Protein AF-A0A0S7X9X9-F1 (afdb_monomer_lite)

Sequence (416 aa):
MASELKPLSGLEVYPNSIVSQDGVIYFLGRKEIDKNLGLLYPVELTPLFRDFSGEEESVSIGESQISLKICPTDHPNALVLRKHLTFTAPEVVGVKRSVGLGDRLGIATPGHIRAVRGTGVIPFFAQQSIREMTRTSRTPDEVMADATWGIFQEGFKGRFGSDADHLKTIGDMDSCIAAGFTMFTIDPGEYVDDEADTCQPSTLKEKFECLPWKVLESSAADCKRGYAGKVFAVAKDLHLEFAREVLFRAAVKYGRAVAHTVKLYRHLAETMGERPFELEMSVDETATPTSLEEHFFVAGELKRLGVRWVSLAPRFVGEFEKAVDYKGDLTEFGRTFKEHLAIARHFGPYKLSIHSGSDKFSIYAIAAKEAGELVHLKTAGTSYLEALRVIASEDAQLFREILDFAFTRWEEDRAT

Structure (mmCIF, N/CA/C/O backbone):
data_AF-A0A0S7X9X9-F1
#
_entry.id   AF-A0A0S7X9X9-F1
#
loop_
_atom_site.group_PDB
_atom_site.id
_atom_site.type_symbol
_atom_site.label_atom_id
_atom_site.label_alt_id
_atom_site.label_comp_id
_atom_site.label_asym_id
_atom_site.label_entity_id
_atom_site.label_seq_id
_atom_site.pdbx_PDB_ins_code
_atom_site.Cartn_x
_atom_site.Cartn_y
_atom_site.Cartn_z
_atom_site.occupancy
_atom_site.B_iso_or_equiv
_atom_site.auth_seq_id
_atom_site.auth_comp_id
_atom_site.auth_asym_id
_atom_site.auth_atom_id
_atom_site.pdbx_PDB_model_num
ATOM 1 N N . MET A 1 1 ? -27.414 -4.934 25.161 1.00 87.75 1 MET A N 1
ATOM 2 C CA . MET A 1 1 ? -25.949 -4.775 25.319 1.00 87.75 1 MET A CA 1
ATOM 3 C C . MET A 1 1 ? -25.448 -3.342 25.122 1.00 87.75 1 MET A C 1
ATOM 5 O O . MET A 1 1 ? -25.100 -2.744 26.123 1.00 87.75 1 MET A O 1
ATOM 9 N N . ALA A 1 2 ? -25.430 -2.723 23.928 1.00 92.06 2 ALA A N 1
ATOM 10 C CA . ALA A 1 2 ? -24.933 -1.330 23.793 1.00 92.06 2 ALA A CA 1
ATOM 11 C C . ALA A 1 2 ? -25.657 -0.329 24.726 1.00 92.06 2 ALA A C 1
ATOM 13 O O . ALA A 1 2 ? -25.027 0.483 25.398 1.00 92.06 2 ALA A O 1
ATOM 14 N N . SER A 1 3 ? -26.983 -0.458 24.835 1.00 90.56 3 SER A N 1
ATOM 15 C CA . SER A 1 3 ? -27.829 0.311 25.759 1.00 90.56 3 SER A CA 1
ATOM 16 C C . SER A 1 3 ? -27.561 0.038 27.243 1.00 90.56 3 SER A C 1
ATOM 18 O O . SER A 1 3 ? -27.871 0.886 28.069 1.00 90.56 3 SER A O 1
ATOM 20 N N . GLU A 1 4 ? -27.011 -1.129 27.585 1.00 91.81 4 GLU A N 1
ATOM 21 C CA . GLU A 1 4 ? -26.634 -1.503 28.957 1.00 91.81 4 GLU A CA 1
ATOM 22 C C . GLU A 1 4 ? -25.221 -1.010 29.298 1.00 91.81 4 GLU A C 1
ATOM 24 O O . GLU A 1 4 ? -24.965 -0.619 30.429 1.00 91.81 4 GLU A O 1
ATOM 29 N N . LEU A 1 5 ? -24.316 -0.971 28.316 1.00 93.44 5 LEU A N 1
ATOM 30 C CA . LEU A 1 5 ? -22.936 -0.508 28.489 1.00 93.44 5 LEU A CA 1
ATOM 31 C C . LEU A 1 5 ? -22.831 1.019 28.602 1.00 93.44 5 LEU A C 1
ATOM 33 O O . LEU A 1 5 ? -21.953 1.525 29.299 1.00 93.44 5 LEU A O 1
ATOM 37 N N . LYS A 1 6 ? -23.731 1.764 27.953 1.00 94.06 6 LYS A N 1
ATOM 38 C CA . LYS A 1 6 ? -23.779 3.231 28.034 1.00 94.06 6 LYS A CA 1
ATOM 39 C C . LYS A 1 6 ? -23.913 3.771 29.468 1.00 94.06 6 LYS A C 1
ATOM 41 O O . LYS A 1 6 ? -23.078 4.584 29.847 1.00 94.06 6 LYS A O 1
ATOM 46 N N . PRO A 1 7 ? -24.907 3.366 30.286 1.00 92.56 7 PRO A N 1
ATOM 47 C CA . PRO A 1 7 ? -25.028 3.872 31.654 1.00 92.56 7 PRO A CA 1
ATOM 48 C C . PRO A 1 7 ? -23.883 3.425 32.572 1.00 92.56 7 PRO A C 1
ATOM 50 O O . PRO A 1 7 ? -23.625 4.108 33.555 1.00 92.56 7 PRO A O 1
ATOM 53 N N . LEU A 1 8 ? -23.201 2.317 32.257 1.00 92.38 8 LEU A N 1
ATOM 54 C CA . LEU A 1 8 ? -22.039 1.846 33.016 1.00 92.38 8 LEU A CA 1
ATOM 55 C C . LEU A 1 8 ? -20.779 2.659 32.707 1.00 92.38 8 LEU A C 1
ATOM 57 O O . LEU A 1 8 ? -20.052 3.020 33.614 1.00 92.38 8 LEU A O 1
ATOM 61 N N . SER A 1 9 ? -20.526 2.942 31.428 1.00 93.94 9 SER A N 1
ATOM 62 C CA . SER A 1 9 ? -19.282 3.582 30.971 1.00 93.94 9 SER A CA 1
ATOM 63 C C . SER A 1 9 ? -19.374 5.091 30.769 1.00 93.94 9 SER A C 1
ATOM 65 O O . SER A 1 9 ? -18.357 5.759 30.613 1.00 93.94 9 SER A O 1
ATOM 67 N N . GLY A 1 10 ? -20.588 5.635 30.679 1.00 94.56 10 GLY A N 1
ATOM 68 C CA . GLY A 1 10 ? -20.814 7.011 30.242 1.00 94.56 10 GLY A CA 1
ATOM 69 C C . GLY A 1 10 ? -20.517 7.253 28.756 1.00 94.56 10 GLY A C 1
ATOM 70 O O . GLY A 1 10 ? -20.530 8.406 28.326 1.00 94.56 10 GLY A O 1
ATOM 71 N N . LEU A 1 11 ? -20.260 6.204 27.964 1.00 96.56 11 LEU A N 1
ATOM 72 C CA . LEU A 1 11 ? -19.913 6.312 26.547 1.00 96.56 11 LEU A CA 1
ATOM 73 C C . LEU A 1 11 ? -21.110 6.028 25.631 1.00 96.56 11 LEU A C 1
ATOM 75 O O . LEU A 1 11 ? -21.898 5.108 25.859 1.00 96.56 11 LEU A O 1
ATOM 79 N N . GLU A 1 12 ? -21.201 6.756 24.518 1.00 97.69 12 GLU A N 1
ATOM 80 C CA . GLU A 1 12 ? -22.043 6.360 23.386 1.00 97.69 12 GLU A CA 1
ATOM 81 C C . GLU A 1 12 ? -21.370 5.189 22.656 1.00 97.69 12 GLU A C 1
ATOM 83 O O . GLU A 1 12 ? -20.422 5.379 21.890 1.00 97.69 12 GLU A O 1
ATOM 88 N N . VAL A 1 13 ? -21.824 3.965 22.933 1.00 98.19 13 VAL A N 1
ATOM 89 C CA . VAL A 1 13 ? -21.186 2.728 22.454 1.00 98.19 13 VAL A CA 1
ATOM 90 C C . VAL A 1 13 ? -21.480 2.470 20.977 1.00 98.19 13 VAL A C 1
ATOM 92 O O . VAL A 1 13 ? -22.639 2.460 20.559 1.00 98.19 13 VAL A O 1
ATOM 95 N N . TYR A 1 14 ? -20.437 2.172 20.197 1.00 98.12 14 TYR A N 1
ATOM 96 C CA . TYR A 1 14 ? -20.564 1.698 18.820 1.00 98.12 14 TYR A CA 1
ATOM 97 C C . TYR A 1 14 ? -21.032 0.236 18.816 1.00 98.12 14 TYR A C 1
ATOM 99 O O . TYR A 1 14 ? -20.268 -0.640 19.226 1.00 98.12 14 TYR A O 1
ATOM 107 N N . PRO A 1 15 ? -22.242 -0.089 18.324 1.00 97.75 15 PRO A N 1
ATOM 108 C CA . PRO A 1 15 ? -22.800 -1.434 18.492 1.00 97.75 15 PRO A CA 1
ATOM 109 C C . PRO A 1 15 ? -21.966 -2.547 17.846 1.00 97.75 15 PRO A C 1
ATOM 111 O O . PRO A 1 15 ? -21.869 -3.638 18.400 1.00 97.75 15 PRO A O 1
ATOM 114 N N . ASN A 1 16 ? -21.330 -2.261 16.706 1.00 97.69 16 ASN A N 1
ATOM 115 C CA . ASN A 1 16 ? -20.514 -3.234 15.973 1.00 97.69 16 ASN A CA 1
ATOM 116 C C . ASN A 1 16 ? -19.177 -3.548 16.664 1.00 97.69 16 ASN A C 1
ATOM 118 O O . ASN A 1 16 ? -18.552 -4.550 16.333 1.00 97.69 16 ASN A O 1
ATOM 122 N N . SER A 1 17 ? -18.749 -2.720 17.618 1.00 98.38 17 SER A N 1
ATOM 123 C CA . SER A 1 17 ? -17.476 -2.885 18.330 1.00 98.38 17 SER A CA 1
ATOM 124 C C . SER A 1 17 ? -17.551 -3.816 19.535 1.00 98.38 17 SER A C 1
ATOM 126 O O . SER A 1 17 ? -16.531 -4.117 20.147 1.00 98.38 17 SER A O 1
ATOM 128 N N . ILE A 1 18 ? -18.754 -4.262 19.902 1.00 98.38 18 ILE A N 1
ATOM 129 C CA . ILE A 1 18 ? -18.940 -5.120 21.065 1.00 98.38 18 ILE A CA 1
ATOM 130 C C . ILE A 1 18 ? -18.452 -6.530 20.723 1.00 98.38 18 ILE A C 1
ATOM 132 O O . ILE A 1 18 ? -19.029 -7.222 19.881 1.00 98.38 18 ILE A O 1
ATOM 136 N N . VAL A 1 19 ? -17.402 -6.971 21.411 1.00 97.44 19 VAL A N 1
ATOM 137 C CA . VAL A 1 19 ? -16.797 -8.295 21.249 1.00 97.44 19 VAL A CA 1
ATOM 138 C C . VAL A 1 19 ? -16.695 -8.968 22.607 1.00 97.44 19 VAL A C 1
ATOM 140 O O . VAL A 1 19 ? -16.156 -8.389 23.541 1.00 97.44 19 VAL A O 1
ATOM 143 N N . SER A 1 20 ? -17.180 -10.205 22.711 1.00 95.56 20 SER A N 1
ATOM 144 C CA . SER A 1 20 ? -16.937 -11.047 23.882 1.00 95.56 20 SER A CA 1
ATOM 145 C C . SER A 1 20 ? -15.896 -12.112 23.549 1.00 95.56 20 SER A C 1
ATOM 147 O O . SER A 1 20 ? -16.075 -12.858 22.584 1.00 95.56 20 SER A O 1
ATOM 149 N N . GLN A 1 21 ? -14.810 -12.162 24.320 1.00 92.50 21 GLN A N 1
ATOM 150 C CA . GLN A 1 21 ? -13.743 -13.151 24.173 1.00 92.50 21 GLN A CA 1
ATOM 151 C C . GLN A 1 21 ? -13.077 -13.403 25.530 1.00 92.50 21 GLN A C 1
ATOM 153 O O . GLN A 1 21 ? -12.862 -12.462 26.287 1.00 92.50 21 GLN A O 1
ATOM 158 N N . ASP A 1 22 ? -12.784 -14.667 25.845 1.00 88.06 22 ASP A N 1
ATOM 159 C CA . ASP A 1 22 ? -12.029 -15.077 27.042 1.00 88.06 22 ASP A CA 1
ATOM 160 C C . ASP A 1 22 ? -12.575 -14.518 28.373 1.00 88.06 22 ASP A C 1
ATOM 162 O O . ASP A 1 22 ? -11.830 -14.194 29.293 1.00 88.06 22 ASP A O 1
ATOM 166 N N . GLY A 1 23 ? -13.905 -14.404 28.480 1.00 88.31 23 GLY A N 1
ATOM 167 C CA . GLY A 1 23 ? -14.576 -13.885 29.679 1.00 88.31 23 GLY A CA 1
ATOM 168 C C . GLY A 1 23 ? -14.587 -12.357 29.797 1.00 88.31 23 GLY A C 1
ATOM 169 O O . GLY A 1 23 ? -15.000 -11.840 30.832 1.00 88.31 23 GLY A O 1
ATOM 170 N N . VAL A 1 24 ? -14.176 -11.641 28.748 1.00 93.81 24 VAL A N 1
ATOM 171 C CA . VAL A 1 24 ? -14.156 -10.174 28.684 1.00 93.81 24 VAL A CA 1
ATOM 172 C C . VAL A 1 24 ? -15.106 -9.669 27.618 1.00 93.81 24 VAL A C 1
ATOM 174 O O . VAL A 1 24 ? -15.277 -10.296 26.571 1.00 93.81 24 VAL A O 1
ATOM 177 N N . ILE A 1 25 ? -15.724 -8.521 27.881 1.00 96.38 25 ILE A N 1
ATOM 178 C CA . ILE A 1 25 ? -16.454 -7.738 26.889 1.00 96.38 25 ILE A CA 1
ATOM 179 C C . ILE A 1 25 ? -15.617 -6.508 26.552 1.00 96.38 25 ILE A C 1
ATOM 181 O O . ILE A 1 25 ? -15.387 -5.649 27.398 1.00 96.38 25 ILE A O 1
ATOM 185 N N . TYR A 1 26 ? -15.193 -6.424 25.299 1.00 98.06 26 TYR A N 1
ATOM 186 C CA . TYR A 1 26 ? -14.562 -5.257 24.703 1.00 98.06 26 TYR A CA 1
ATOM 187 C C . TYR A 1 26 ? -15.637 -4.440 23.997 1.00 98.06 26 TYR A C 1
ATOM 189 O O . TYR A 1 26 ? -16.515 -5.008 23.343 1.00 98.06 26 TYR A O 1
ATOM 197 N N . PHE A 1 27 ? -15.562 -3.119 24.077 1.00 98.56 27 PHE A N 1
ATOM 198 C CA . PHE A 1 27 ? -16.399 -2.230 23.281 1.00 98.56 27 PHE A CA 1
ATOM 199 C C . PHE A 1 27 ? -15.685 -0.909 23.025 1.00 98.56 27 PHE A C 1
ATOM 201 O O . PHE A 1 27 ? -14.901 -0.445 23.841 1.00 98.56 27 PHE A O 1
ATOM 208 N N . LEU A 1 28 ? -15.959 -0.282 21.891 1.00 98.50 28 LEU A N 1
ATOM 209 C CA . LEU A 1 28 ? -15.561 1.090 21.623 1.00 98.50 28 LEU A CA 1
ATOM 210 C C . LEU A 1 28 ? -16.757 1.994 21.888 1.00 98.50 28 LEU A C 1
ATOM 212 O O . LEU A 1 28 ? -17.871 1.739 21.422 1.00 98.50 28 LEU A O 1
ATOM 216 N N . GLY A 1 29 ? -16.526 3.079 22.605 1.00 97.81 29 GLY A N 1
ATOM 217 C CA . GLY A 1 29 ? -17.514 4.125 22.792 1.00 97.81 29 GLY A CA 1
ATOM 218 C C . GLY A 1 29 ? -16.903 5.493 22.567 1.00 97.81 29 GLY A C 1
ATOM 219 O O . GLY A 1 29 ? -15.687 5.628 22.430 1.00 97.81 29 GLY A O 1
ATOM 220 N N . ARG A 1 30 ? -17.755 6.510 22.492 1.00 97.06 30 ARG A N 1
ATOM 221 C CA . ARG A 1 30 ? -17.307 7.896 22.396 1.00 97.06 30 ARG A CA 1
ATOM 222 C C . ARG A 1 30 ? -17.958 8.793 23.429 1.00 97.06 30 ARG A C 1
ATOM 224 O O . ARG A 1 30 ? -19.115 8.584 23.797 1.00 97.06 30 ARG A O 1
ATOM 231 N N . LYS A 1 31 ? -17.234 9.837 23.803 1.00 94.25 31 LYS A N 1
ATOM 232 C CA . LYS A 1 31 ? -17.760 11.013 24.482 1.00 94.25 31 LYS A CA 1
ATOM 233 C C . LYS A 1 31 ? -17.493 12.199 23.563 1.00 94.25 31 LYS A C 1
ATOM 235 O O . LYS A 1 31 ? -16.347 12.523 23.293 1.00 94.25 31 LYS A O 1
ATOM 240 N N . GLU A 1 32 ? -18.557 12.782 23.015 1.00 91.25 32 GLU A N 1
ATOM 241 C CA . GLU A 1 32 ? -18.464 13.777 21.935 1.00 91.25 32 GLU A CA 1
ATOM 242 C C . GLU A 1 32 ? -17.704 13.240 20.703 1.00 91.25 32 GLU A C 1
ATOM 244 O O . GLU A 1 32 ? -18.258 12.430 19.945 1.00 91.25 32 GLU A O 1
ATOM 249 N N . ILE A 1 33 ? -16.463 13.691 20.501 1.00 89.00 33 ILE A N 1
ATOM 250 C CA . ILE A 1 33 ? -15.572 13.267 19.414 1.00 89.00 33 ILE A CA 1
ATOM 251 C C . ILE A 1 33 ? -14.518 12.254 19.875 1.00 89.00 33 ILE A C 1
ATOM 253 O O . ILE A 1 33 ? -14.038 11.474 19.051 1.00 89.00 33 ILE A O 1
ATOM 257 N N . ASP A 1 34 ? -14.211 12.213 21.173 1.00 94.19 34 ASP A N 1
ATOM 258 C CA . ASP A 1 34 ? -13.161 11.365 21.727 1.00 94.19 34 ASP A CA 1
ATOM 259 C C . ASP A 1 34 ? -13.641 9.922 21.834 1.00 94.19 34 ASP A C 1
ATOM 261 O O . ASP A 1 34 ? -14.735 9.643 22.334 1.00 94.19 34 ASP A O 1
ATOM 265 N N . LYS A 1 35 ? -12.820 8.991 21.342 1.00 97.38 35 LYS A N 1
ATOM 266 C CA . LYS A 1 35 ? -13.098 7.554 21.395 1.00 97.38 35 LYS A CA 1
ATOM 267 C C . LYS A 1 35 ? -12.303 6.906 22.518 1.00 97.38 35 LYS A C 1
ATOM 269 O O . LYS A 1 35 ? -11.104 7.144 22.662 1.00 97.38 35 LYS A O 1
ATOM 274 N N . ASN A 1 36 ? -12.954 5.995 23.229 1.00 98.31 36 ASN A N 1
ATOM 275 C CA . ASN A 1 36 ? -12.351 5.199 24.285 1.00 98.31 36 ASN A CA 1
ATOM 276 C C . ASN A 1 36 ? -12.695 3.723 24.113 1.00 98.31 36 ASN A C 1
ATOM 278 O O . ASN A 1 36 ? -13.814 3.363 23.730 1.00 98.31 36 ASN A O 1
ATOM 282 N N . LEU A 1 37 ? -11.723 2.874 24.431 1.00 98.44 37 LEU A N 1
ATOM 283 C CA . LEU A 1 37 ? -11.932 1.443 24.591 1.00 98.44 37 LEU A CA 1
ATOM 284 C C . LEU A 1 37 ? -12.479 1.192 25.996 1.00 98.44 37 LEU A C 1
ATOM 286 O O . LEU A 1 37 ? -11.884 1.616 26.980 1.00 98.44 37 LEU A O 1
ATOM 290 N N . GLY A 1 38 ? -13.597 0.489 26.080 1.00 97.88 38 GLY A N 1
ATOM 291 C CA . GLY A 1 38 ? -14.130 -0.068 27.307 1.00 97.88 38 GLY A CA 1
ATOM 292 C C . GLY A 1 38 ? -13.862 -1.566 27.387 1.00 97.88 38 GLY A C 1
ATOM 293 O O . GLY A 1 38 ? -14.049 -2.299 26.411 1.00 97.88 38 GLY A O 1
ATOM 294 N N . LEU A 1 39 ? -13.442 -2.015 28.563 1.00 97.50 39 LEU A N 1
ATOM 295 C CA . LEU A 1 39 ? -13.253 -3.415 28.916 1.00 97.50 39 LEU A CA 1
ATOM 296 C C . LEU A 1 39 ? -14.113 -3.734 30.132 1.00 97.50 39 LEU A C 1
ATOM 298 O O . LEU A 1 39 ? -14.078 -3.008 31.121 1.00 97.50 39 LEU A O 1
ATOM 302 N N . LEU A 1 40 ? -14.858 -4.830 30.062 1.00 95.69 40 LEU A N 1
ATOM 303 C CA . LEU A 1 40 ? -15.675 -5.335 31.156 1.00 95.69 40 LEU A CA 1
ATOM 304 C C . LEU A 1 40 ? -15.245 -6.771 31.463 1.00 95.69 40 LEU A C 1
ATOM 306 O O . LEU A 1 40 ? -15.372 -7.639 30.595 1.00 95.69 40 LEU A O 1
ATOM 310 N N . TYR A 1 41 ? -14.730 -7.030 32.662 1.00 94.19 41 TYR A N 1
ATOM 311 C CA . TYR A 1 41 ? -14.221 -8.352 33.044 1.00 94.19 41 TYR A CA 1
ATOM 312 C C . TYR A 1 41 ? -14.369 -8.636 34.543 1.00 94.19 41 TYR A C 1
ATOM 314 O O . TYR A 1 41 ? -14.354 -7.702 35.343 1.00 94.19 41 TYR A O 1
ATOM 322 N N . PRO A 1 42 ? -14.509 -9.910 34.958 1.00 91.50 42 PRO A N 1
ATOM 323 C CA . PRO A 1 42 ? -14.482 -10.279 36.372 1.00 91.50 42 PRO A CA 1
ATOM 324 C C . PRO A 1 42 ? -13.215 -9.764 37.061 1.00 91.50 42 PRO A C 1
ATOM 326 O O . PRO A 1 42 ? -12.134 -9.817 36.472 1.00 91.50 42 PRO A O 1
ATOM 329 N N . VAL A 1 43 ? -13.333 -9.299 38.306 1.00 85.62 43 VAL A N 1
ATOM 330 C CA . VAL A 1 43 ? -12.219 -8.711 39.081 1.00 85.62 43 VAL A CA 1
ATOM 331 C C . VAL A 1 43 ? -11.038 -9.687 39.210 1.00 85.62 43 VAL A C 1
ATOM 333 O O . VAL A 1 43 ? -9.875 -9.293 39.284 1.00 85.62 43 VAL A O 1
ATOM 336 N N . GLU A 1 44 ? -11.305 -10.991 39.172 1.00 85.69 44 GLU A N 1
ATOM 337 C CA . GLU A 1 44 ? -10.287 -12.040 39.199 1.00 85.69 44 GLU A CA 1
ATOM 338 C C . GLU A 1 44 ? -9.377 -12.022 37.957 1.00 85.69 44 GLU A C 1
ATOM 340 O O . GLU A 1 44 ? -8.240 -12.492 38.022 1.00 85.69 44 GLU A O 1
ATOM 345 N N . LEU A 1 45 ? -9.851 -11.467 36.835 1.00 84.81 45 LEU A N 1
ATOM 346 C CA . LEU A 1 45 ? -9.100 -11.354 35.584 1.00 84.81 45 LEU A CA 1
ATOM 347 C C . LEU A 1 45 ? -8.283 -10.060 35.474 1.00 84.81 45 LEU A C 1
ATOM 349 O O . LEU A 1 45 ? -7.522 -9.930 34.515 1.00 84.81 45 LEU A O 1
ATOM 353 N N . THR A 1 46 ? -8.351 -9.135 36.441 1.00 80.81 46 THR A N 1
ATOM 354 C CA . THR A 1 46 ? -7.575 -7.878 36.425 1.00 80.81 46 THR A CA 1
ATOM 355 C C . THR A 1 46 ? -6.091 -8.062 36.069 1.00 80.81 46 THR A C 1
ATOM 357 O O . THR A 1 46 ? -5.579 -7.273 35.273 1.00 80.81 46 THR A O 1
ATOM 360 N N . PRO A 1 47 ? -5.359 -9.085 36.569 1.00 82.12 47 PRO A N 1
ATOM 361 C CA . PRO A 1 47 ? -3.961 -9.288 36.188 1.00 82.12 47 PRO A CA 1
ATOM 362 C C . PRO A 1 47 ? -3.726 -9.485 34.682 1.00 82.12 47 PRO A C 1
ATOM 364 O O . PRO A 1 47 ? -2.659 -9.108 34.207 1.00 82.12 47 PRO A O 1
ATOM 367 N N . LEU A 1 48 ? -4.699 -10.029 33.939 1.00 81.00 48 LEU A N 1
ATOM 368 C CA . LEU A 1 48 ? -4.595 -10.281 32.495 1.00 81.00 48 LEU A CA 1
ATOM 369 C C . LEU A 1 48 ? -4.754 -9.012 31.647 1.00 81.00 48 LEU A C 1
ATOM 371 O O . LEU A 1 48 ? -4.325 -8.997 30.499 1.00 81.00 48 LEU A O 1
ATOM 375 N N . PHE A 1 49 ? -5.341 -7.948 32.205 1.00 85.25 49 PHE A N 1
ATOM 376 C CA . PHE A 1 49 ? -5.649 -6.700 31.491 1.00 85.25 49 PHE A CA 1
ATOM 377 C C . PHE A 1 49 ? -4.846 -5.500 32.002 1.00 85.25 49 PHE A C 1
ATOM 379 O O . PHE A 1 49 ? -5.187 -4.344 31.735 1.00 85.25 49 PHE A O 1
ATOM 386 N N . ARG A 1 50 ? -3.743 -5.763 32.716 1.00 86.69 50 ARG A N 1
ATOM 387 C CA . ARG A 1 50 ? -2.791 -4.729 33.156 1.00 86.69 50 ARG A CA 1
ATOM 388 C C . ARG A 1 50 ? -2.018 -4.091 32.009 1.00 86.69 50 ARG A C 1
ATOM 390 O O . ARG A 1 50 ? -1.608 -2.946 32.153 1.00 86.69 50 ARG A O 1
ATOM 397 N N . ASP A 1 51 ? -1.853 -4.807 30.900 1.00 90.56 51 ASP A N 1
ATOM 398 C CA . ASP A 1 51 ? -1.122 -4.313 29.731 1.00 90.56 51 ASP A CA 1
ATOM 399 C C . ASP A 1 51 ? -1.862 -3.161 29.035 1.00 90.56 51 ASP A C 1
ATOM 401 O O . ASP A 1 51 ? -1.223 -2.298 28.438 1.00 90.56 51 ASP A O 1
ATOM 405 N N . PHE A 1 52 ? -3.194 -3.101 29.156 1.00 95.69 52 PHE A N 1
ATOM 406 C CA . PHE A 1 52 ? -3.957 -1.919 28.761 1.00 95.69 52 PHE A CA 1
ATOM 407 C C . PHE A 1 52 ? -3.720 -0.774 29.757 1.00 95.69 52 PHE A C 1
ATOM 409 O O . PHE A 1 52 ? -3.866 -0.954 30.969 1.00 95.69 52 PHE A O 1
ATOM 416 N N . SER A 1 53 ? -3.425 0.427 29.265 1.00 96.00 53 SER A N 1
ATOM 417 C CA . SER A 1 53 ? -3.389 1.649 30.076 1.00 96.00 53 SER A CA 1
ATOM 418 C C . SER A 1 53 ? -4.783 2.280 30.116 1.00 96.00 53 SER A C 1
ATOM 420 O O . SER A 1 53 ? -5.469 2.342 29.102 1.00 96.00 53 SER A O 1
ATOM 422 N N . GLY A 1 54 ? -5.252 2.716 31.286 1.00 95.69 54 GLY A N 1
ATOM 423 C CA . GLY A 1 54 ? -6.590 3.294 31.426 1.00 95.69 54 GLY A CA 1
ATOM 424 C C . GLY A 1 54 ? -7.046 3.411 32.874 1.00 95.69 54 GLY A C 1
ATOM 425 O O . GLY A 1 54 ? -6.383 2.905 33.781 1.00 95.69 54 GLY A O 1
ATOM 426 N N . GLU A 1 55 ? -8.183 4.068 33.069 1.00 95.44 55 GLU A N 1
ATOM 427 C CA . GLU A 1 55 ? -8.845 4.187 34.367 1.00 95.44 55 GLU A CA 1
ATOM 428 C C . GLU A 1 55 ? -9.679 2.931 34.625 1.00 95.44 55 GLU A C 1
ATOM 430 O O . GLU A 1 55 ? -10.413 2.488 33.744 1.00 95.44 55 GLU A O 1
ATOM 435 N N . GLU A 1 56 ? -9.540 2.333 35.808 1.00 94.81 56 GLU A N 1
ATOM 436 C CA . GLU A 1 56 ? -10.249 1.113 36.203 1.00 94.81 56 GLU A CA 1
ATOM 437 C C . GLU A 1 56 ? -11.100 1.383 37.445 1.00 94.81 56 GLU A C 1
ATOM 439 O O . GLU A 1 56 ? -10.616 1.947 38.428 1.00 94.81 56 GLU A O 1
ATOM 444 N N . GLU A 1 57 ? -12.355 0.946 37.411 1.00 93.88 57 GLU A N 1
ATOM 445 C CA . GLU A 1 57 ? -13.286 1.006 38.533 1.00 93.88 57 GLU A CA 1
ATOM 446 C C . GLU A 1 57 ? -14.096 -0.291 38.661 1.00 93.88 57 GLU A C 1
ATOM 448 O O . GLU A 1 57 ? -14.249 -1.055 37.706 1.00 93.88 57 GLU A O 1
ATOM 453 N N . SER A 1 58 ? -14.630 -0.549 39.855 1.00 92.31 58 SER A N 1
ATOM 454 C CA . SER A 1 58 ? -15.529 -1.681 40.094 1.00 92.31 58 SER A CA 1
ATOM 455 C C . SER A 1 58 ? -16.981 -1.246 39.930 1.00 92.31 58 SER A C 1
ATOM 457 O O . SER A 1 58 ? -17.450 -0.352 40.634 1.00 92.31 58 SER A O 1
ATOM 459 N N . VAL A 1 59 ? -17.713 -1.925 39.049 1.00 91.88 59 VAL A N 1
ATOM 460 C CA . VAL A 1 59 ? -19.142 -1.709 38.804 1.00 91.88 59 VAL A CA 1
ATOM 461 C C . VAL A 1 59 ? -19.953 -2.939 39.212 1.00 91.88 59 VAL A C 1
ATOM 463 O O . VAL A 1 59 ? -19.499 -4.080 39.115 1.00 91.88 59 VAL A O 1
ATOM 466 N N . SER A 1 60 ? -21.181 -2.714 39.681 1.00 87.19 60 SER A N 1
ATOM 467 C CA . SER A 1 60 ? -22.098 -3.793 40.072 1.00 87.19 60 SER A CA 1
ATOM 468 C C . SER A 1 60 ? -23.064 -4.109 38.935 1.00 87.19 60 SER A C 1
ATOM 470 O O . SER A 1 60 ? -23.806 -3.232 38.492 1.00 87.19 60 SER A O 1
ATOM 472 N N . ILE A 1 61 ? -23.091 -5.365 38.486 1.00 84.88 61 ILE A N 1
ATOM 473 C CA . ILE A 1 61 ? -24.057 -5.858 37.495 1.00 84.88 61 ILE A CA 1
ATOM 474 C C . ILE A 1 61 ? -24.816 -7.020 38.132 1.00 84.88 61 ILE A C 1
ATOM 476 O O . ILE A 1 61 ? -24.303 -8.133 38.247 1.00 84.88 61 ILE A O 1
ATOM 480 N N . GLY A 1 62 ? -26.039 -6.750 38.594 1.00 84.25 62 GLY A N 1
ATOM 481 C CA . GLY A 1 62 ? -26.772 -7.688 39.446 1.00 84.25 62 GLY A CA 1
ATOM 482 C C . GLY A 1 62 ? -26.052 -7.890 40.783 1.00 84.25 62 GLY A C 1
ATOM 483 O O . GLY A 1 62 ? -25.743 -6.919 41.467 1.00 84.25 62 GLY A O 1
ATOM 484 N N . GLU A 1 63 ? -25.778 -9.145 41.145 1.00 84.56 63 GLU A N 1
ATOM 485 C CA . GLU A 1 63 ? -25.045 -9.509 42.371 1.00 84.56 63 GLU A CA 1
ATOM 486 C C . GLU A 1 63 ? -23.522 -9.605 42.163 1.00 84.56 63 GLU A C 1
ATOM 488 O O . GLU A 1 63 ? -22.770 -9.783 43.122 1.00 84.56 63 GLU A O 1
ATOM 493 N N . SER A 1 64 ? -23.045 -9.493 40.920 1.00 86.00 64 SER A N 1
ATOM 494 C CA . SER A 1 64 ? -21.631 -9.647 40.579 1.00 86.00 64 SER A CA 1
ATOM 495 C C . SER A 1 64 ? -20.893 -8.308 40.584 1.00 86.00 64 SER A C 1
ATOM 497 O O . SER A 1 64 ? -21.389 -7.307 40.062 1.00 86.00 64 SER A O 1
ATOM 499 N N . GLN A 1 65 ? -19.679 -8.312 41.141 1.00 89.19 65 GLN A N 1
ATOM 500 C CA . GLN A 1 65 ? -18.714 -7.222 40.996 1.00 89.19 65 GLN A CA 1
ATOM 501 C C . GLN A 1 65 ? -17.867 -7.467 39.751 1.00 89.19 65 GLN A C 1
ATOM 503 O O . GLN A 1 65 ? -17.297 -8.544 39.589 1.00 89.19 65 GLN A O 1
ATOM 508 N N . ILE A 1 66 ? -17.799 -6.471 38.877 1.00 93.69 66 ILE A N 1
ATOM 509 C CA . ILE A 1 66 ? -17.105 -6.544 37.594 1.00 93.69 66 ILE A CA 1
ATOM 510 C C . ILE A 1 66 ? -16.182 -5.328 37.492 1.00 93.69 66 ILE A C 1
ATOM 512 O O . ILE A 1 66 ? -16.563 -4.231 37.895 1.00 93.69 66 ILE A O 1
ATOM 516 N N . SER A 1 67 ? -14.979 -5.505 36.959 1.00 94.94 67 SER A N 1
ATOM 517 C CA . SER A 1 67 ? -14.086 -4.397 36.631 1.00 94.94 67 SER A CA 1
ATOM 518 C C . SER A 1 67 ? -14.501 -3.778 35.299 1.00 94.94 67 SER A C 1
ATOM 520 O O . SER A 1 67 ? -14.634 -4.477 34.290 1.00 94.94 67 SER A O 1
ATOM 522 N N . LEU A 1 68 ? -14.689 -2.462 35.302 1.00 96.25 68 LEU A N 1
ATOM 523 C CA . LEU A 1 68 ? -14.796 -1.632 34.113 1.00 96.25 68 LEU A CA 1
ATOM 524 C C . LEU A 1 68 ? -13.487 -0.868 33.950 1.00 96.25 68 LEU A C 1
ATOM 526 O O . LEU A 1 68 ? -13.077 -0.139 34.850 1.00 96.25 68 LEU A O 1
ATOM 530 N N . LYS A 1 69 ? -12.852 -1.001 32.787 1.00 97.31 69 LYS A N 1
ATOM 531 C CA . LYS A 1 69 ? -11.658 -0.234 32.442 1.00 97.31 69 LYS A CA 1
ATOM 532 C C . LYS A 1 69 ? -11.883 0.583 31.182 1.00 97.31 69 LYS A C 1
ATOM 534 O O . LYS A 1 69 ? -12.308 0.037 30.165 1.00 97.31 69 LYS A O 1
ATOM 539 N N . ILE A 1 70 ? -11.598 1.879 31.261 1.00 97.81 70 ILE A N 1
ATOM 540 C CA . ILE A 1 70 ? -11.712 2.837 30.162 1.00 97.81 70 ILE A CA 1
ATOM 541 C C . ILE A 1 70 ? -10.309 3.273 29.739 1.00 97.81 70 ILE A C 1
ATOM 543 O O . ILE A 1 70 ? -9.563 3.886 30.502 1.00 97.81 70 ILE A O 1
ATOM 547 N N . CYS A 1 71 ? -9.952 2.948 28.503 1.00 98.00 71 CYS A N 1
ATOM 548 C CA . CYS A 1 71 ? -8.631 3.161 27.927 1.00 98.00 71 CYS A CA 1
ATOM 549 C C . CYS A 1 71 ? -8.681 4.230 26.821 1.00 98.00 71 CYS A C 1
ATOM 551 O O . CYS A 1 71 ? -9.667 4.297 26.071 1.00 98.00 71 CYS A O 1
ATOM 553 N N . PRO A 1 72 ? -7.636 5.066 26.673 1.00 97.44 72 PRO A N 1
ATOM 554 C CA . PRO A 1 72 ? -7.484 5.916 25.499 1.00 97.44 72 PRO A CA 1
ATOM 555 C C . PRO A 1 72 ? -7.269 5.072 24.235 1.00 97.44 72 PRO A C 1
ATOM 557 O O . PRO A 1 72 ? -6.802 3.934 24.284 1.00 97.44 72 PRO A O 1
ATOM 560 N N . THR A 1 73 ? -7.601 5.647 23.082 1.00 97.19 73 THR A N 1
ATOM 561 C CA . THR A 1 73 ? -7.413 5.020 21.765 1.00 97.19 73 THR A CA 1
ATOM 562 C C . THR A 1 73 ? -6.029 5.327 21.179 1.00 97.19 73 THR A C 1
ATOM 564 O O . THR A 1 73 ? -5.888 5.727 20.030 1.00 97.19 73 THR A O 1
ATOM 567 N N . ASP A 1 74 ? -4.975 5.128 21.972 1.00 95.69 74 ASP A N 1
ATOM 568 C CA . ASP A 1 74 ? -3.583 5.379 21.576 1.00 95.69 74 ASP A CA 1
ATOM 569 C C . ASP A 1 74 ? -2.883 4.133 20.992 1.00 95.69 74 ASP A C 1
ATOM 571 O O . ASP A 1 74 ? -3.418 3.019 20.990 1.00 95.69 74 ASP A O 1
ATOM 575 N N . HIS A 1 75 ? -1.670 4.315 20.456 1.00 95.50 75 HIS A N 1
ATOM 576 C CA . HIS A 1 75 ? -0.898 3.222 19.858 1.00 95.50 75 HIS A CA 1
ATOM 577 C C . HIS A 1 75 ? -0.541 2.092 20.850 1.00 95.50 75 HIS A C 1
ATOM 579 O O . HIS A 1 75 ? -0.721 0.926 20.483 1.00 95.50 75 HIS A O 1
ATOM 585 N N . PRO A 1 76 ? -0.095 2.366 22.098 1.00 96.69 76 PRO A N 1
ATOM 586 C CA . PRO A 1 76 ? 0.143 1.316 23.089 1.00 96.69 76 PRO A CA 1
ATOM 587 C C . PRO A 1 76 ? -1.079 0.428 23.344 1.00 96.69 76 PRO A C 1
ATOM 589 O O . PRO A 1 76 ? -0.956 -0.797 23.287 1.00 96.69 76 PRO A O 1
ATOM 592 N N . ASN A 1 77 ? -2.273 1.001 23.538 1.00 98.00 77 ASN A N 1
ATOM 593 C CA . ASN A 1 77 ? -3.482 0.193 23.708 1.00 98.00 77 ASN A CA 1
ATOM 594 C C . ASN A 1 77 ? -3.883 -0.535 22.422 1.00 98.00 77 ASN A C 1
ATOM 596 O O . ASN A 1 77 ? -4.361 -1.668 22.493 1.00 98.00 77 ASN A O 1
ATOM 600 N N . ALA A 1 78 ? -3.640 0.050 21.245 1.00 98.06 78 ALA A N 1
ATOM 601 C CA . ALA A 1 78 ? -3.881 -0.620 19.969 1.00 98.06 78 ALA A CA 1
ATOM 602 C C . ALA A 1 78 ? -2.979 -1.858 19.794 1.00 98.06 78 ALA A C 1
ATOM 604 O O . ALA A 1 78 ? -3.443 -2.900 19.333 1.00 98.06 78 ALA A O 1
ATOM 605 N N . LEU A 1 79 ? -1.705 -1.785 20.204 1.00 96.81 79 LEU A N 1
ATOM 606 C CA . LEU A 1 79 ? -0.785 -2.931 20.212 1.00 96.81 79 LEU A CA 1
ATOM 607 C C . LEU A 1 79 ? -1.299 -4.067 21.099 1.00 96.81 79 LEU A C 1
ATOM 609 O O . LEU A 1 79 ? -1.242 -5.231 20.702 1.00 96.81 79 LEU A O 1
ATOM 613 N N . VAL A 1 80 ? -1.791 -3.739 22.295 1.00 96.88 80 VAL A N 1
ATOM 614 C CA . VAL A 1 80 ? -2.358 -4.730 23.218 1.00 96.88 80 VAL A CA 1
ATOM 615 C C . VAL A 1 80 ? -3.648 -5.308 22.635 1.00 96.88 80 VAL A C 1
ATOM 617 O O . VAL A 1 80 ? -3.806 -6.528 22.596 1.00 96.88 80 VAL A O 1
ATOM 620 N N . LEU A 1 81 ? -4.519 -4.473 22.061 1.00 97.62 81 LEU A N 1
ATOM 621 C CA . LEU A 1 81 ? -5.743 -4.927 21.401 1.00 97.62 81 LEU A CA 1
ATOM 622 C C . LEU A 1 81 ? -5.454 -5.937 20.286 1.00 97.62 81 LEU A C 1
ATOM 624 O O . LEU A 1 81 ? -6.090 -6.986 20.256 1.00 97.62 81 LEU A O 1
ATOM 628 N N . ARG A 1 82 ? -4.452 -5.685 19.435 1.00 97.31 82 ARG A N 1
ATOM 629 C CA . ARG A 1 82 ? -4.040 -6.605 18.360 1.00 97.31 82 ARG A CA 1
ATOM 630 C C . ARG A 1 82 ? -3.565 -7.969 18.869 1.00 97.31 82 ARG A C 1
ATOM 632 O O . ARG A 1 82 ? -3.724 -8.962 18.163 1.00 97.31 82 ARG A O 1
ATOM 639 N N . LYS A 1 83 ? -3.012 -8.041 20.086 1.00 95.19 83 LYS A N 1
ATOM 640 C CA . LYS A 1 83 ? -2.606 -9.309 20.720 1.00 95.19 83 LYS A CA 1
ATOM 641 C C . LYS A 1 83 ? -3.802 -10.104 21.242 1.00 95.19 83 LYS A C 1
ATOM 643 O O . LYS A 1 83 ? -3.828 -11.319 21.080 1.00 95.19 83 LYS A O 1
ATOM 648 N N . HIS A 1 84 ? -4.777 -9.434 21.860 1.00 95.06 84 HIS A N 1
ATOM 649 C CA . HIS A 1 84 ? -5.949 -10.095 22.449 1.00 95.06 84 HIS A CA 1
ATOM 650 C C . HIS A 1 84 ? -7.039 -10.398 21.416 1.00 95.06 84 HIS A C 1
ATOM 652 O O . HIS A 1 84 ? -7.607 -11.487 21.401 1.00 95.06 84 HIS A O 1
ATOM 658 N N . LEU A 1 85 ? -7.317 -9.449 20.527 1.00 96.75 85 LEU A N 1
ATOM 659 C CA . LEU A 1 85 ? -8.299 -9.550 19.456 1.00 96.75 85 LEU A CA 1
ATOM 660 C C . LEU A 1 85 ? -7.560 -9.601 18.119 1.00 96.75 85 LEU A C 1
ATOM 662 O O . LEU A 1 85 ? -7.461 -8.603 17.406 1.00 96.75 85 LEU A O 1
ATOM 666 N N . THR A 1 86 ? -7.042 -10.776 17.768 1.00 96.56 86 THR A N 1
ATOM 667 C CA . THR A 1 86 ? -6.163 -10.965 16.597 1.00 96.56 86 THR A CA 1
ATOM 668 C C . THR A 1 86 ? -6.804 -10.578 15.265 1.00 96.56 86 THR A C 1
ATOM 670 O O . THR A 1 86 ? -6.090 -10.227 14.334 1.00 96.56 86 THR A O 1
ATOM 673 N N . PHE A 1 87 ? -8.140 -10.535 15.175 1.00 97.44 87 PHE A N 1
ATOM 674 C CA . PHE A 1 87 ? -8.839 -10.005 13.997 1.00 97.44 87 PHE A CA 1
ATOM 675 C C . PHE A 1 87 ? -8.603 -8.500 13.766 1.00 97.44 87 PHE A C 1
ATOM 677 O O . PHE A 1 87 ? -8.963 -7.994 12.711 1.00 97.44 87 PHE A O 1
ATOM 684 N N . THR A 1 88 ? -8.045 -7.777 14.742 1.00 98.38 88 THR A N 1
ATOM 685 C CA . THR A 1 88 ? -7.651 -6.364 14.614 1.00 98.38 88 THR A CA 1
ATOM 686 C C . THR A 1 88 ? -6.193 -6.190 14.177 1.00 98.38 88 THR A C 1
ATOM 688 O O . THR A 1 88 ? -5.757 -5.060 13.961 1.00 98.38 88 THR A O 1
ATOM 691 N N . ALA A 1 89 ? -5.427 -7.280 14.036 1.00 98.31 89 ALA A N 1
ATOM 692 C CA . ALA A 1 89 ? -4.047 -7.249 13.563 1.00 98.31 89 ALA A CA 1
ATOM 693 C C . ALA A 1 89 ? -3.977 -7.437 12.037 1.00 98.31 89 ALA A C 1
ATOM 695 O O . ALA A 1 89 ? -4.652 -8.329 11.519 1.00 98.31 89 ALA A O 1
ATOM 696 N N . PRO A 1 90 ? -3.180 -6.628 11.309 1.00 98.25 90 PRO A N 1
ATOM 697 C CA . PRO A 1 90 ? -2.979 -6.843 9.881 1.00 98.25 90 PRO A CA 1
ATOM 698 C C . PRO A 1 90 ? -2.238 -8.158 9.640 1.00 98.25 90 PRO A C 1
ATOM 700 O O . PRO A 1 90 ? -1.438 -8.609 10.462 1.00 98.25 90 PRO A O 1
ATOM 703 N N . GLU A 1 91 ? -2.456 -8.742 8.470 1.00 97.94 91 GLU A N 1
ATOM 704 C CA . GLU A 1 91 ? -1.754 -9.940 8.019 1.00 97.94 91 GLU A CA 1
ATOM 705 C C . GLU A 1 91 ? -1.197 -9.759 6.600 1.00 97.94 91 GLU A C 1
ATOM 707 O O . GLU A 1 91 ? -1.451 -8.761 5.922 1.00 97.94 91 GLU A O 1
ATOM 712 N N . VAL A 1 92 ? -0.399 -10.728 6.148 1.00 98.31 92 VAL A N 1
ATOM 713 C CA . VAL A 1 92 ? 0.022 -10.817 4.744 1.00 98.31 92 VAL A CA 1
ATOM 714 C C . VAL A 1 92 ? -1.131 -11.360 3.890 1.00 98.31 92 VAL A C 1
ATOM 716 O O . VAL A 1 92 ? -1.820 -12.313 4.267 1.00 98.31 92 VAL A O 1
ATOM 719 N N . VAL A 1 93 ? -1.375 -10.752 2.730 1.00 96.62 93 VAL A N 1
ATOM 720 C CA . VAL A 1 93 ? -2.573 -10.999 1.906 1.00 96.62 93 VAL A CA 1
ATOM 721 C C . VAL A 1 93 ? -2.301 -11.967 0.751 1.00 96.62 93 VAL A C 1
ATOM 723 O O . VAL A 1 93 ? -3.136 -12.819 0.422 1.00 96.62 93 VAL A O 1
ATOM 726 N N . GLY A 1 94 ? -1.128 -11.844 0.150 1.00 97.00 94 GLY A N 1
ATOM 727 C CA . GLY A 1 94 ? -0.622 -12.542 -1.013 1.00 97.00 94 GLY A CA 1
ATOM 728 C C . GLY A 1 94 ? -1.084 -11.902 -2.319 1.00 97.00 94 GLY A C 1
ATOM 729 O O . GLY A 1 94 ? -1.357 -10.703 -2.435 1.00 97.00 94 GLY A O 1
ATOM 730 N N . VAL A 1 95 ? -1.220 -12.751 -3.334 1.00 96.12 95 VAL A N 1
ATOM 731 C CA . VAL A 1 95 ? -1.612 -12.372 -4.700 1.00 96.12 95 VAL A CA 1
ATOM 732 C C . VAL A 1 95 ? -3.132 -12.365 -4.909 1.00 96.12 95 VAL A C 1
ATOM 734 O O . VAL A 1 95 ? -3.637 -12.826 -5.930 1.00 96.12 95 VAL A O 1
ATOM 737 N N . LYS A 1 96 ? -3.870 -11.888 -3.903 1.00 96.69 96 LYS A N 1
ATOM 738 C CA . LYS A 1 96 ? -5.326 -11.698 -3.958 1.00 96.69 96 LYS A CA 1
ATOM 739 C C . LYS A 1 96 ? -5.672 -10.289 -4.404 1.00 96.69 96 LYS A C 1
ATOM 741 O O . LYS A 1 96 ? -4.913 -9.360 -4.125 1.00 96.69 96 LYS A O 1
ATOM 746 N N . ARG A 1 97 ? -6.842 -10.136 -5.033 1.00 97.50 97 ARG A N 1
ATOM 747 C CA . ARG A 1 97 ? -7.343 -8.821 -5.440 1.00 97.50 97 ARG A CA 1
ATOM 748 C C . ARG A 1 97 ? -7.444 -7.928 -4.211 1.00 97.50 97 ARG A C 1
ATOM 750 O O . ARG A 1 97 ? -8.181 -8.249 -3.275 1.00 97.50 97 ARG A O 1
ATOM 757 N N . SER A 1 98 ? -6.726 -6.811 -4.220 1.00 98.50 98 SER A N 1
ATOM 758 C CA . SER A 1 98 ? -6.623 -5.959 -3.038 1.00 98.50 98 SER A CA 1
ATOM 759 C C . SER A 1 98 ? -6.706 -4.472 -3.345 1.00 98.50 98 SER A C 1
ATOM 761 O O . SER A 1 98 ? -6.353 -4.027 -4.436 1.00 98.50 98 SER A O 1
ATOM 763 N N . VAL A 1 99 ? -7.127 -3.683 -2.360 1.00 98.62 99 VAL A N 1
ATOM 764 C CA . VAL A 1 99 ? -7.227 -2.224 -2.463 1.00 98.62 99 VAL A CA 1
ATOM 765 C C . VAL A 1 99 ? -6.572 -1.547 -1.265 1.00 98.62 99 VAL A C 1
ATOM 767 O O . VAL A 1 99 ? -6.858 -1.879 -0.119 1.00 98.62 99 VAL A O 1
ATOM 770 N N . GLY A 1 100 ? -5.690 -0.606 -1.562 1.00 98.62 100 GLY A N 1
ATOM 771 C CA . GLY A 1 100 ? -5.105 0.365 -0.660 1.00 98.62 100 GLY A CA 1
ATOM 772 C C . GLY A 1 100 ? -6.075 1.482 -0.334 1.00 98.62 100 GLY A C 1
ATOM 773 O O . GLY A 1 100 ? -6.542 2.166 -1.248 1.00 98.62 100 GLY A O 1
ATOM 774 N N . LEU A 1 101 ? -6.396 1.661 0.944 1.00 98.50 101 LEU A N 1
ATOM 775 C CA . LEU A 1 101 ? -7.401 2.611 1.423 1.00 98.50 101 LEU A CA 1
ATOM 776 C C . LEU A 1 101 ? -6.732 3.651 2.317 1.00 98.50 101 LEU A C 1
ATOM 778 O O . LEU A 1 101 ? -6.996 3.729 3.511 1.00 98.50 101 LEU A O 1
ATOM 782 N N . GLY A 1 102 ? -5.832 4.434 1.725 1.00 98.06 102 GLY A N 1
ATOM 783 C CA . GLY A 1 102 ? -5.072 5.435 2.450 1.00 98.06 102 GLY A CA 1
ATOM 784 C C . GLY A 1 102 ? -5.961 6.485 3.110 1.00 98.06 102 GLY A C 1
ATOM 785 O O . GLY A 1 102 ? -6.956 6.961 2.543 1.00 98.06 102 GLY A O 1
ATOM 786 N N . ASP A 1 103 ? -5.574 6.850 4.325 1.00 98.19 103 ASP A N 1
ATOM 787 C CA . ASP A 1 103 ? -6.305 7.758 5.194 1.00 98.19 103 ASP A CA 1
ATOM 788 C C . ASP A 1 103 ? -5.332 8.737 5.842 1.00 98.19 103 ASP A C 1
ATOM 790 O O . ASP A 1 103 ? -4.667 8.416 6.823 1.00 98.19 103 ASP A O 1
ATOM 794 N N . ARG A 1 104 ? -5.276 9.952 5.291 1.00 97.81 104 ARG A N 1
ATOM 795 C CA . ARG A 1 104 ? -4.405 11.034 5.771 1.00 97.81 104 ARG A CA 1
ATOM 796 C C . ARG A 1 104 ? -4.889 11.669 7.075 1.00 97.81 104 ARG A C 1
ATOM 798 O O . ARG A 1 104 ? -4.128 12.416 7.681 1.00 97.81 104 ARG A O 1
ATOM 805 N N . LEU A 1 105 ? -6.136 11.407 7.473 1.00 97.38 105 LEU A N 1
ATOM 806 C CA . LEU A 1 105 ? -6.816 12.075 8.584 1.00 97.38 105 LEU A CA 1
ATOM 807 C C . LEU A 1 105 ? -7.018 11.165 9.804 1.00 97.38 105 LEU A C 1
ATOM 809 O O . LEU A 1 105 ? -7.315 11.674 10.878 1.00 97.38 105 LEU A O 1
ATOM 813 N N . GLY A 1 106 ? -6.892 9.844 9.644 1.00 97.00 106 GLY A N 1
ATOM 814 C CA . GLY A 1 106 ? -7.062 8.868 10.729 1.00 97.00 106 GLY A CA 1
ATOM 815 C C . GLY A 1 106 ? -8.520 8.549 11.089 1.00 97.00 106 GLY A C 1
ATOM 816 O O . GLY A 1 106 ? -8.798 7.931 12.114 1.00 97.00 106 GLY A O 1
ATOM 817 N N . ILE A 1 107 ? -9.484 8.969 10.265 1.00 96.81 107 ILE A N 1
ATOM 818 C CA . ILE A 1 107 ? -10.924 8.873 10.571 1.00 96.81 107 ILE A CA 1
ATOM 819 C C . ILE A 1 107 ? -11.749 8.121 9.517 1.00 96.81 107 ILE A C 1
ATOM 821 O O . ILE A 1 107 ? -12.941 7.883 9.726 1.00 96.81 107 ILE A O 1
ATOM 825 N N . ALA A 1 108 ? -11.152 7.733 8.390 1.00 98.25 108 ALA A N 1
ATOM 826 C CA . ALA A 1 108 ? -11.849 7.176 7.233 1.00 98.25 108 ALA A CA 1
ATOM 827 C C . ALA A 1 108 ? -12.053 5.655 7.308 1.00 98.25 108 ALA A C 1
ATOM 829 O O . ALA A 1 108 ? -13.005 5.148 6.708 1.00 98.25 108 ALA A O 1
ATOM 830 N N . THR A 1 109 ? -11.232 4.933 8.082 1.00 98.50 109 THR A N 1
ATOM 831 C CA . THR A 1 109 ? -11.262 3.455 8.151 1.00 98.50 109 THR A CA 1
ATOM 832 C C . THR A 1 109 ? -12.671 2.864 8.371 1.00 98.50 109 THR A C 1
ATOM 834 O O . THR A 1 109 ? -13.038 1.932 7.652 1.00 98.50 109 THR A O 1
ATOM 837 N N . PRO A 1 110 ? -13.536 3.388 9.267 1.00 98.44 110 PRO A N 1
ATOM 838 C CA . PRO A 1 110 ? -14.909 2.889 9.389 1.00 98.44 110 PRO A CA 1
ATOM 839 C C . PRO A 1 110 ? -15.735 3.000 8.096 1.00 98.44 110 PRO A C 1
ATOM 841 O O . PRO A 1 110 ? -16.499 2.098 7.749 1.00 98.44 110 PRO A O 1
ATOM 844 N N . GLY A 1 111 ? -15.580 4.104 7.359 1.00 98.38 111 GLY A N 1
ATOM 845 C CA . GLY A 1 111 ? -16.213 4.302 6.055 1.00 98.38 111 GLY A CA 1
ATOM 846 C C . GLY A 1 111 ? -15.650 3.354 4.998 1.00 98.38 111 GLY A C 1
ATOM 847 O O . GLY A 1 111 ? -16.417 2.718 4.275 1.00 98.38 111 GLY A O 1
ATOM 848 N N . HIS A 1 112 ? -14.326 3.186 4.974 1.00 98.69 112 HIS A N 1
ATOM 849 C CA . HIS A 1 112 ? -13.641 2.226 4.108 1.00 98.69 112 HIS A CA 1
ATOM 850 C C . HIS A 1 112 ? -14.139 0.798 4.325 1.00 98.69 112 HIS A C 1
ATOM 852 O O . HIS A 1 112 ? -14.468 0.114 3.359 1.00 98.69 112 HIS A O 1
ATOM 858 N N . ILE A 1 113 ? -14.283 0.362 5.580 1.00 98.62 113 ILE A N 1
ATOM 859 C CA . ILE A 1 113 ? -14.824 -0.960 5.924 1.00 98.62 113 ILE A CA 1
ATOM 860 C C . ILE A 1 113 ? -16.226 -1.143 5.355 1.00 98.62 113 ILE A C 1
ATOM 862 O O . ILE A 1 113 ? -16.515 -2.182 4.760 1.00 98.62 113 ILE A O 1
ATOM 866 N N . ARG A 1 114 ? -17.105 -0.149 5.522 1.00 98.19 114 ARG A N 1
ATOM 867 C CA . ARG A 1 114 ? -18.471 -0.213 4.986 1.00 98.19 114 ARG A CA 1
ATOM 868 C C . ARG A 1 114 ? -18.484 -0.313 3.460 1.00 98.19 114 ARG A C 1
ATOM 870 O O . ARG A 1 114 ? -19.319 -1.039 2.933 1.00 98.19 114 ARG A O 1
ATOM 877 N N . ALA A 1 115 ? -17.550 0.347 2.775 1.00 97.44 115 ALA A N 1
ATOM 878 C CA . ALA A 1 115 ? -17.434 0.291 1.319 1.00 97.44 115 ALA A CA 1
ATOM 879 C C . ALA A 1 115 ? -16.930 -1.070 0.802 1.00 97.44 115 ALA A C 1
ATOM 881 O O . ALA A 1 115 ? -17.429 -1.566 -0.205 1.00 97.44 115 ALA A O 1
ATOM 882 N N . VAL A 1 116 ? -15.961 -1.696 1.480 1.00 97.31 116 VAL A N 1
ATOM 883 C CA . VAL A 1 116 ? -15.356 -2.960 1.007 1.00 97.31 116 VAL A CA 1
ATOM 884 C C . VAL A 1 116 ? -16.089 -4.216 1.473 1.00 97.31 116 VAL A C 1
ATOM 886 O O . VAL A 1 116 ? -15.927 -5.287 0.877 1.00 97.31 116 VAL A O 1
ATOM 889 N N . ARG A 1 117 ? -16.893 -4.126 2.536 1.00 96.25 117 ARG A N 1
ATOM 890 C CA . ARG A 1 117 ? -17.594 -5.272 3.127 1.00 96.25 117 ARG A CA 1
ATOM 891 C C . ARG A 1 117 ? -18.471 -5.975 2.086 1.00 96.25 117 ARG A C 1
ATOM 893 O O . ARG A 1 117 ? -19.321 -5.368 1.452 1.00 96.25 117 ARG A O 1
ATOM 900 N N . GLY A 1 118 ? -18.270 -7.285 1.934 1.00 95.62 118 GLY A N 1
ATOM 901 C CA . GLY A 1 118 ? -19.045 -8.122 1.008 1.00 95.62 118 GLY A CA 1
ATOM 902 C C . GLY A 1 118 ? -18.596 -8.074 -0.458 1.00 95.62 118 GLY A C 1
ATOM 903 O O . GLY A 1 118 ? -19.129 -8.830 -1.262 1.00 95.62 118 GLY A O 1
ATOM 904 N N . THR A 1 119 ? -17.598 -7.257 -0.815 1.00 95.81 119 THR A N 1
ATOM 905 C CA . THR A 1 119 ? -17.106 -7.148 -2.205 1.00 95.81 119 THR A CA 1
ATOM 906 C C . THR A 1 119 ? -16.146 -8.272 -2.613 1.00 95.81 119 THR A C 1
ATOM 908 O O . THR A 1 119 ? -15.939 -8.510 -3.800 1.00 95.81 119 THR A O 1
ATOM 911 N N . GLY A 1 120 ? -15.530 -8.947 -1.636 1.00 94.94 120 GLY A N 1
ATOM 912 C CA . GLY A 1 120 ? -14.469 -9.937 -1.855 1.00 94.94 120 GLY A CA 1
ATOM 913 C C . GLY A 1 120 ? -13.078 -9.344 -2.120 1.00 94.94 120 GLY A C 1
ATOM 914 O O . GLY A 1 120 ? -12.119 -10.103 -2.219 1.00 94.94 120 GLY A O 1
ATOM 915 N N . VAL A 1 121 ? -12.947 -8.014 -2.201 1.00 97.25 121 VAL A N 1
ATOM 916 C CA . VAL A 1 121 ? -11.652 -7.324 -2.319 1.00 97.25 121 VAL A CA 1
ATOM 917 C C . VAL A 1 121 ? -11.001 -7.217 -0.941 1.00 97.25 121 VAL A C 1
ATOM 919 O O . VAL A 1 121 ? -11.661 -6.832 0.023 1.00 97.25 121 VAL A O 1
ATOM 922 N N . ILE A 1 122 ? -9.708 -7.541 -0.844 1.00 98.44 122 ILE A N 1
ATOM 923 C CA . ILE A 1 122 ? -8.968 -7.465 0.421 1.00 98.44 122 ILE A CA 1
ATOM 924 C C . ILE A 1 122 ? -8.475 -6.028 0.665 1.00 98.44 122 ILE A C 1
ATOM 926 O O . ILE A 1 122 ? -7.716 -5.505 -0.156 1.00 98.44 122 ILE A O 1
ATOM 930 N N . PRO A 1 123 ? -8.882 -5.372 1.762 1.00 98.69 123 PRO A N 1
ATOM 931 C CA . PRO A 1 123 ? -8.470 -4.008 2.058 1.00 98.69 123 PRO A CA 1
ATOM 932 C C . PRO A 1 123 ? -7.084 -3.939 2.708 1.00 98.69 123 PRO A C 1
ATOM 934 O O . PRO A 1 123 ? -6.687 -4.825 3.463 1.00 98.69 123 PRO A O 1
ATOM 937 N N . PHE A 1 124 ? -6.383 -2.841 2.452 1.00 98.81 124 PHE A N 1
ATOM 938 C CA . PHE A 1 124 ? -5.205 -2.391 3.182 1.00 98.81 124 PHE A CA 1
ATOM 939 C C . PHE A 1 124 ? -5.574 -1.070 3.863 1.00 98.81 124 PHE A C 1
ATOM 941 O O . PHE A 1 124 ? -5.615 -0.031 3.207 1.00 98.81 124 PHE A O 1
ATOM 948 N N . PHE A 1 125 ? -5.953 -1.133 5.146 1.00 98.69 125 PHE A N 1
ATOM 949 C CA . PHE A 1 125 ? -6.544 0.009 5.865 1.00 98.69 125 PHE A CA 1
ATOM 950 C C . PHE A 1 125 ? -5.498 0.995 6.389 1.00 98.69 125 PHE A C 1
ATOM 952 O O . PHE A 1 125 ? -5.698 2.202 6.325 1.00 98.69 125 PHE A O 1
ATOM 959 N N . ALA A 1 126 ? -4.371 0.488 6.890 1.00 98.44 126 ALA A N 1
ATOM 960 C CA . ALA A 1 126 ? -3.224 1.321 7.227 1.00 98.44 126 ALA A CA 1
ATOM 961 C C . ALA A 1 126 ? -2.351 1.447 5.979 1.00 98.44 126 ALA A C 1
ATOM 963 O O . ALA A 1 126 ? -1.528 0.573 5.728 1.00 98.44 126 ALA A O 1
ATOM 964 N N . GLN A 1 127 ? -2.567 2.493 5.183 1.00 98.69 127 GLN A N 1
ATOM 965 C CA . GLN A 1 127 ? -1.710 2.832 4.050 1.00 98.69 127 GLN A CA 1
ATOM 966 C C . GLN A 1 127 ? -1.391 4.321 4.060 1.00 98.69 127 GLN A C 1
ATOM 968 O O . GLN A 1 127 ? -2.293 5.156 3.968 1.00 98.69 127 GLN A O 1
ATOM 973 N N . GLN A 1 128 ? -0.108 4.656 4.129 1.00 98.44 128 GLN A N 1
ATOM 974 C CA . GLN A 1 128 ? 0.345 6.030 3.968 1.00 98.44 128 GLN A CA 1
ATOM 975 C C . GLN A 1 128 ? 1.808 6.049 3.532 1.00 98.44 128 GLN A C 1
ATOM 977 O O . GLN A 1 128 ? 2.611 5.249 4.012 1.00 98.44 128 GLN A O 1
ATOM 982 N N . SER A 1 129 ? 2.157 6.973 2.639 1.00 97.38 129 SER A N 1
ATOM 983 C CA . SER A 1 129 ? 3.551 7.191 2.256 1.00 97.38 129 SER A CA 1
ATOM 984 C C . SER A 1 129 ? 4.314 7.996 3.305 1.00 97.38 129 SER A C 1
ATOM 986 O O . SER A 1 129 ? 3.726 8.799 4.036 1.00 97.38 129 SER A O 1
ATOM 988 N N . ILE A 1 130 ? 5.645 7.860 3.336 1.00 95.56 130 ILE A N 1
ATOM 989 C CA . ILE A 1 130 ? 6.511 8.692 4.195 1.00 95.56 130 ILE A CA 1
ATOM 990 C C . ILE A 1 130 ? 6.280 10.187 3.930 1.00 95.56 130 ILE A C 1
ATOM 992 O O . ILE A 1 130 ? 6.107 10.962 4.870 1.00 95.56 130 ILE A O 1
ATOM 996 N N . ARG A 1 131 ? 6.158 10.582 2.653 1.00 94.31 131 ARG A N 1
ATOM 997 C CA . ARG A 1 131 ? 5.824 11.959 2.243 1.00 94.31 131 ARG A CA 1
ATOM 998 C C . ARG A 1 131 ? 4.516 12.438 2.876 1.00 94.31 131 ARG A C 1
ATOM 1000 O O . ARG A 1 131 ? 4.455 13.552 3.391 1.00 94.31 131 ARG A O 1
ATOM 1007 N N . GLU A 1 132 ? 3.465 11.621 2.833 1.00 96.50 132 GLU A N 1
ATOM 1008 C CA . GLU A 1 132 ? 2.181 11.971 3.445 1.00 96.50 132 GLU A CA 1
ATOM 1009 C C . GLU A 1 132 ? 2.299 12.080 4.963 1.00 96.50 132 GLU A C 1
ATOM 1011 O O . GLU A 1 132 ? 1.819 13.060 5.516 1.00 96.50 132 GLU A O 1
ATOM 1016 N N . MET A 1 133 ? 2.960 11.125 5.629 1.00 97.44 133 MET A N 1
ATOM 1017 C CA . MET A 1 133 ? 3.205 11.162 7.078 1.00 97.44 133 MET A CA 1
ATOM 1018 C C . MET A 1 133 ? 3.931 12.442 7.502 1.00 97.44 133 MET A C 1
ATOM 1020 O O . MET A 1 133 ? 3.468 13.133 8.407 1.00 97.44 133 MET A O 1
ATOM 1024 N N . THR A 1 134 ? 4.987 12.837 6.785 1.00 95.69 134 THR A N 1
ATOM 1025 C CA . THR A 1 134 ? 5.678 14.110 7.030 1.00 95.69 134 THR A CA 1
ATOM 1026 C C . THR A 1 134 ? 4.740 15.310 6.864 1.00 95.69 134 THR A C 1
ATOM 1028 O O . THR A 1 134 ? 4.673 16.159 7.752 1.00 95.69 134 THR A O 1
ATOM 1031 N N . ARG A 1 135 ? 3.971 15.382 5.764 1.00 94.69 135 ARG A N 1
ATOM 1032 C CA . ARG A 1 135 ? 3.070 16.520 5.489 1.00 94.69 135 ARG A CA 1
ATOM 1033 C C . ARG A 1 135 ? 1.902 16.621 6.467 1.00 94.69 135 ARG A C 1
ATOM 1035 O O . ARG A 1 135 ? 1.458 17.727 6.750 1.00 94.69 135 ARG A O 1
ATOM 1042 N N . THR A 1 136 ? 1.406 15.497 6.977 1.00 96.25 136 THR A N 1
ATOM 1043 C CA . THR A 1 136 ? 0.335 15.473 7.983 1.00 96.25 136 THR A CA 1
ATOM 1044 C C . THR A 1 136 ? 0.868 15.507 9.412 1.00 96.25 136 THR A C 1
ATOM 1046 O O . THR A 1 136 ? 0.066 15.474 10.336 1.00 96.25 136 THR A O 1
ATOM 1049 N N . SER A 1 137 ? 2.195 15.530 9.602 1.00 97.06 137 SER A N 1
ATOM 1050 C CA . SER A 1 137 ? 2.847 15.382 10.913 1.00 97.06 137 SER A CA 1
ATOM 1051 C C . SER A 1 137 ? 2.349 14.159 11.691 1.00 97.06 137 SER A C 1
ATOM 1053 O O . SER A 1 137 ? 2.140 14.226 12.896 1.00 97.06 137 SER A O 1
ATOM 1055 N N . ARG A 1 138 ? 2.146 13.049 10.974 1.00 97.75 138 ARG A N 1
ATOM 1056 C CA . ARG A 1 138 ? 1.737 11.761 11.541 1.00 97.75 138 ARG A CA 1
ATOM 1057 C C . ARG A 1 138 ? 2.899 10.784 11.526 1.00 97.75 138 ARG A C 1
ATOM 1059 O O . ARG A 1 138 ? 3.802 10.880 10.697 1.00 97.75 138 ARG A O 1
ATOM 1066 N N . THR A 1 139 ? 2.838 9.819 12.422 1.00 98.19 139 THR A N 1
ATOM 1067 C CA . THR A 1 139 ? 3.813 8.744 12.587 1.00 98.19 139 THR A CA 1
ATOM 1068 C C . THR A 1 139 ? 3.265 7.411 12.064 1.00 98.19 139 THR A C 1
ATOM 1070 O O . THR A 1 139 ? 2.044 7.231 11.997 1.00 98.19 139 THR A O 1
ATOM 1073 N N . PRO A 1 140 ? 4.134 6.434 11.736 1.00 98.50 140 PRO A N 1
ATOM 1074 C CA . PRO A 1 140 ? 3.699 5.075 11.399 1.00 98.50 140 PRO A CA 1
ATOM 1075 C C . PRO A 1 140 ? 2.801 4.446 12.480 1.00 98.50 140 PRO A C 1
ATOM 1077 O O . PRO A 1 140 ? 1.842 3.737 12.165 1.00 98.50 140 PRO A O 1
ATOM 1080 N N . ASP A 1 141 ? 3.075 4.755 13.749 1.00 98.44 141 ASP A N 1
ATOM 1081 C CA . ASP A 1 141 ? 2.320 4.277 14.908 1.00 98.44 141 ASP A CA 1
ATOM 1082 C C . ASP A 1 141 ? 0.871 4.774 14.911 1.00 98.44 141 ASP A C 1
ATOM 1084 O O . ASP A 1 141 ? -0.044 3.978 15.146 1.00 98.44 141 ASP A O 1
ATOM 1088 N N . GLU A 1 142 ? 0.655 6.059 14.616 1.00 98.44 142 GLU A N 1
ATOM 1089 C CA . GLU A 1 142 ? -0.679 6.663 14.503 1.00 98.44 142 GLU A CA 1
ATOM 1090 C C . GLU A 1 142 ? -1.451 6.081 13.319 1.00 98.44 142 GLU A C 1
ATOM 1092 O O . GLU A 1 142 ? -2.605 5.691 13.475 1.00 98.44 142 GLU A O 1
ATOM 1097 N N . VAL A 1 143 ? -0.805 5.921 12.157 1.00 98.56 143 VAL A N 1
ATOM 1098 C CA . VAL A 1 143 ? -1.441 5.315 10.973 1.00 98.56 143 VAL A CA 1
ATOM 1099 C C . VAL A 1 143 ? -1.942 3.899 11.280 1.00 98.56 143 VAL A C 1
ATOM 1101 O O . VAL A 1 143 ? -3.074 3.548 10.939 1.00 98.56 143 VAL A O 1
ATOM 1104 N N . MET A 1 144 ? -1.133 3.089 11.968 1.00 98.62 144 MET A N 1
ATOM 1105 C CA . MET A 1 144 ? -1.530 1.739 12.374 1.00 98.62 144 MET A CA 1
ATOM 1106 C C . MET A 1 144 ? -2.626 1.745 13.452 1.00 98.62 144 MET A C 1
ATOM 1108 O O . MET A 1 144 ? -3.542 0.914 13.417 1.00 98.62 144 MET A O 1
ATOM 1112 N N . ALA A 1 145 ? -2.531 2.648 14.431 1.00 98.50 145 ALA A N 1
ATOM 1113 C CA . ALA A 1 145 ? -3.501 2.759 15.517 1.00 98.50 145 ALA A CA 1
ATOM 1114 C C . ALA A 1 145 ? -4.883 3.164 14.988 1.00 98.50 145 ALA A C 1
ATOM 1116 O O . ALA A 1 145 ? -5.860 2.472 15.272 1.00 98.50 145 ALA A O 1
ATOM 1117 N N . ASP A 1 146 ? -4.961 4.194 14.147 1.00 98.50 146 ASP A N 1
ATOM 1118 C CA . ASP A 1 146 ? -6.219 4.691 13.579 1.00 98.50 146 ASP A CA 1
ATOM 1119 C C . ASP A 1 146 ? -6.951 3.612 12.771 1.00 98.50 146 ASP A C 1
ATOM 1121 O O . ASP A 1 146 ? -8.159 3.402 12.940 1.00 98.50 146 ASP A O 1
ATOM 1125 N N . ALA A 1 147 ? -6.211 2.846 11.960 1.00 98.62 147 ALA A N 1
ATOM 1126 C CA . ALA A 1 147 ? -6.764 1.696 11.252 1.00 98.62 147 ALA A CA 1
ATOM 1127 C C . ALA A 1 147 ? -7.286 0.628 12.228 1.00 98.62 147 ALA A C 1
ATOM 1129 O O . ALA A 1 147 ? -8.415 0.156 12.088 1.00 98.62 147 ALA A O 1
ATOM 1130 N N . THR A 1 148 ? -6.505 0.284 13.258 1.00 98.75 148 THR A N 1
ATOM 1131 C CA . THR A 1 148 ? -6.885 -0.709 14.282 1.00 98.75 148 THR A CA 1
ATOM 1132 C C . THR A 1 148 ? -8.188 -0.317 14.983 1.00 98.75 148 THR A C 1
ATOM 1134 O O . THR A 1 148 ? -9.106 -1.134 15.101 1.00 98.75 148 THR A O 1
ATOM 1137 N N . TRP A 1 149 ? -8.314 0.944 15.403 1.00 98.75 149 TRP A N 1
ATOM 1138 C CA . TRP A 1 149 ? -9.515 1.437 16.075 1.00 98.75 149 TRP A CA 1
ATOM 1139 C C . TRP A 1 149 ? -10.718 1.503 15.142 1.00 98.75 149 TRP A C 1
ATOM 1141 O O . TRP A 1 149 ? -11.826 1.173 15.563 1.00 98.75 149 TRP A O 1
ATOM 1151 N N . GLY A 1 150 ? -10.521 1.860 13.871 1.00 98.56 150 GLY A N 1
ATOM 1152 C CA . GLY A 1 150 ? -11.582 1.808 12.866 1.00 98.56 150 GLY A CA 1
ATOM 1153 C C . GLY A 1 150 ? -12.088 0.385 12.600 1.00 98.56 150 GLY A C 1
ATOM 1154 O O . GLY A 1 150 ? -13.298 0.167 12.511 1.00 98.56 150 GLY A O 1
ATOM 1155 N N . ILE A 1 151 ? -11.181 -0.594 12.541 1.00 98.81 151 ILE A N 1
ATOM 1156 C CA . ILE A 1 151 ? -11.497 -2.026 12.394 1.00 98.81 151 ILE A CA 1
ATOM 1157 C C . ILE A 1 151 ? -12.294 -2.536 13.585 1.00 98.81 151 ILE A C 1
ATOM 1159 O O . ILE A 1 151 ? -13.332 -3.183 13.405 1.00 98.81 151 ILE A O 1
ATOM 1163 N N . PHE A 1 152 ? -11.840 -2.206 14.793 1.00 98.81 152 PHE A N 1
ATOM 1164 C CA . PHE A 1 152 ? -12.534 -2.569 16.017 1.00 98.81 152 PHE A CA 1
ATOM 1165 C C . PHE A 1 152 ? -13.914 -1.904 16.101 1.00 98.81 152 PHE A C 1
ATOM 1167 O O . PHE A 1 152 ? -14.895 -2.591 16.373 1.00 98.81 152 PHE A O 1
ATOM 1174 N N . GLN A 1 153 ? -14.027 -0.612 15.767 1.00 98.62 153 GLN A N 1
ATOM 1175 C CA . GLN A 1 153 ? -15.295 0.127 15.749 1.00 98.62 153 GLN A CA 1
ATOM 1176 C C . GLN A 1 153 ? -16.373 -0.576 14.910 1.00 98.62 153 GLN A C 1
ATOM 1178 O O . GLN A 1 153 ? -17.534 -0.653 15.314 1.00 98.62 153 GLN A O 1
ATOM 1183 N N . GLU A 1 154 ? -15.995 -1.075 13.733 1.00 98.56 154 GLU A N 1
ATOM 1184 C CA . GLU A 1 154 ? -16.912 -1.711 12.785 1.00 98.56 154 GLU A CA 1
ATOM 1185 C C . GLU A 1 154 ? -17.033 -3.232 12.961 1.00 98.56 154 GLU A C 1
ATOM 1187 O O . GLU A 1 154 ? -17.764 -3.869 12.189 1.00 98.56 154 GLU A O 1
ATOM 1192 N N . GLY A 1 155 ? -16.326 -3.820 13.933 1.00 97.75 155 GLY A N 1
ATOM 1193 C CA . GLY A 1 155 ? -16.316 -5.264 14.179 1.00 97.75 155 GLY A CA 1
ATOM 1194 C C . GLY A 1 155 ? -15.878 -6.074 12.958 1.00 97.75 155 GLY A C 1
ATOM 1195 O O . GLY A 1 155 ? -16.416 -7.154 12.697 1.00 97.75 155 GLY A O 1
ATOM 1196 N N . PHE A 1 156 ? -14.970 -5.533 12.140 1.00 98.00 156 PHE A N 1
ATOM 1197 C CA . PHE A 1 156 ? -14.568 -6.170 10.890 1.00 98.00 156 PHE A CA 1
ATOM 1198 C C . PHE A 1 156 ? -13.622 -7.342 11.160 1.00 98.00 156 PHE A C 1
ATOM 1200 O O . PHE A 1 156 ? -12.484 -7.141 11.554 1.00 98.00 156 PHE A O 1
ATOM 1207 N N . LYS A 1 157 ? -14.093 -8.569 10.910 1.00 96.56 157 LYS A N 1
ATOM 1208 C CA . LYS A 1 157 ? -13.321 -9.814 11.099 1.00 96.56 157 LYS A CA 1
ATOM 1209 C C . LYS A 1 157 ? -12.768 -10.404 9.794 1.00 96.56 157 LYS A C 1
ATOM 1211 O O . LYS A 1 157 ? -12.406 -11.577 9.752 1.00 96.56 157 LYS A O 1
ATOM 1216 N N . GLY A 1 158 ? -12.805 -9.638 8.702 1.00 96.38 158 GLY A N 1
ATOM 1217 C CA . GLY A 1 158 ? -12.244 -10.063 7.421 1.00 96.38 158 GLY A CA 1
ATOM 1218 C C . GLY A 1 158 ? -10.722 -9.933 7.404 1.00 96.38 158 GLY A C 1
ATOM 1219 O O . GLY A 1 158 ? -10.148 -9.203 8.205 1.00 96.38 158 GLY A O 1
ATOM 1220 N N . ARG A 1 159 ? -10.075 -10.620 6.459 1.00 97.12 159 ARG A N 1
ATOM 1221 C CA . ARG A 1 159 ? -8.635 -10.472 6.200 1.00 97.12 159 ARG A CA 1
ATOM 1222 C C . ARG A 1 159 ? -8.344 -9.050 5.710 1.00 97.12 159 ARG A C 1
ATOM 1224 O O . ARG A 1 159 ? -9.113 -8.532 4.896 1.00 97.12 159 ARG A O 1
ATOM 1231 N N . PHE A 1 160 ? -7.249 -8.447 6.160 1.00 98.69 160 PHE A N 1
ATOM 1232 C CA . PHE A 1 160 ? -6.776 -7.141 5.698 1.00 98.69 160 PHE A CA 1
ATOM 1233 C C . PHE A 1 160 ? -5.254 -7.029 5.858 1.00 98.69 160 PHE A C 1
ATOM 1235 O O . PHE A 1 160 ? -4.659 -7.734 6.674 1.00 98.69 160 PHE A O 1
ATOM 1242 N N . GLY A 1 161 ? -4.640 -6.147 5.074 1.00 98.50 161 GLY A N 1
ATOM 1243 C CA . GLY A 1 161 ? -3.215 -5.826 5.165 1.00 98.50 161 GLY A CA 1
ATOM 1244 C C . GLY A 1 161 ? -2.948 -4.409 5.675 1.00 98.50 161 GLY A C 1
ATOM 1245 O O . GLY A 1 161 ? -3.867 -3.623 5.927 1.00 98.50 161 GLY A O 1
ATOM 1246 N N . SER A 1 162 ? -1.669 -4.075 5.791 1.00 98.69 162 SER A N 1
ATOM 1247 C CA . SER A 1 162 ? -1.168 -2.721 6.033 1.00 98.69 162 SER A CA 1
ATOM 1248 C C . SER A 1 162 ? 0.040 -2.470 5.136 1.00 98.69 162 SER A C 1
ATOM 1250 O O . SER A 1 162 ? 0.877 -3.354 4.989 1.00 98.69 162 SER A O 1
ATOM 1252 N N . ASP A 1 163 ? 0.126 -1.294 4.522 1.00 98.81 163 ASP A N 1
ATOM 1253 C CA . ASP A 1 163 ? 1.152 -0.943 3.538 1.00 98.81 163 ASP A CA 1
ATOM 1254 C C . ASP A 1 163 ? 1.913 0.329 3.933 1.00 98.81 163 ASP A C 1
ATOM 1256 O O . ASP A 1 163 ? 1.347 1.420 4.035 1.00 98.81 163 ASP A O 1
ATOM 1260 N N . ALA A 1 164 ? 3.213 0.170 4.168 1.00 98.50 164 ALA A N 1
ATOM 1261 C CA . ALA A 1 164 ? 4.148 1.270 4.326 1.00 98.50 164 ALA A CA 1
ATOM 1262 C C . ALA A 1 164 ? 4.577 1.732 2.929 1.00 98.50 164 ALA A C 1
ATOM 1264 O O . ALA A 1 164 ? 5.416 1.098 2.280 1.00 98.50 164 ALA A O 1
ATOM 1265 N N . ASP A 1 165 ? 3.950 2.810 2.458 1.00 97.69 165 ASP A N 1
ATOM 1266 C CA . ASP A 1 165 ? 3.985 3.193 1.050 1.00 97.69 165 ASP A CA 1
ATOM 1267 C C . ASP A 1 165 ? 5.209 4.068 0.704 1.00 97.69 165 ASP A C 1
ATOM 1269 O O . ASP A 1 165 ? 5.704 4.836 1.535 1.00 97.69 165 ASP A O 1
ATOM 1273 N N . HIS A 1 166 ? 5.692 3.976 -0.538 1.00 94.75 166 HIS A N 1
ATOM 1274 C CA . HIS A 1 166 ? 6.826 4.752 -1.074 1.00 94.75 166 HIS A CA 1
ATOM 1275 C C . HIS A 1 166 ? 8.059 4.870 -0.138 1.00 94.75 166 HIS A C 1
ATOM 1277 O O . HIS A 1 166 ? 8.598 5.957 0.095 1.00 94.75 166 HIS A O 1
ATOM 1283 N N . LEU A 1 167 ? 8.529 3.749 0.413 1.00 96.62 167 LEU A N 1
ATOM 1284 C CA . LEU A 1 167 ? 9.731 3.675 1.244 1.00 96.62 167 LEU A CA 1
ATOM 1285 C C . LEU A 1 167 ? 11.004 3.851 0.414 1.00 96.62 167 LEU A C 1
ATOM 1287 O O . LEU A 1 167 ? 11.252 3.110 -0.540 1.00 96.62 167 LEU A O 1
ATOM 1291 N N . LYS A 1 168 ? 11.859 4.780 0.850 1.00 93.69 168 LYS A N 1
ATOM 1292 C CA . LYS A 1 168 ? 13.135 5.095 0.187 1.00 93.69 168 LYS A CA 1
ATOM 1293 C C . LYS A 1 168 ? 14.363 4.748 1.025 1.00 93.69 168 LYS A C 1
ATOM 1295 O O . LYS A 1 168 ? 15.417 4.426 0.469 1.00 93.69 168 LYS A O 1
ATOM 1300 N N . THR A 1 169 ? 14.245 4.809 2.353 1.00 95.00 169 THR A N 1
ATOM 1301 C CA . THR A 1 169 ? 15.375 4.696 3.284 1.00 95.00 169 THR A CA 1
ATOM 1302 C C . THR A 1 169 ? 15.206 3.546 4.279 1.00 95.00 169 THR A C 1
ATOM 1304 O O . THR A 1 169 ? 14.102 3.066 4.526 1.00 95.00 169 THR A O 1
ATOM 1307 N N . ILE A 1 170 ? 16.325 3.106 4.864 1.00 96.56 170 ILE A N 1
ATOM 1308 C CA . ILE A 1 170 ? 16.341 2.082 5.920 1.00 96.56 170 ILE A CA 1
ATOM 1309 C C . ILE A 1 170 ? 15.671 2.595 7.203 1.00 96.56 170 ILE A C 1
ATOM 1311 O O . ILE A 1 170 ? 14.922 1.855 7.825 1.00 96.56 170 ILE A O 1
ATOM 1315 N N . GLY A 1 171 ? 15.900 3.859 7.577 1.00 96.69 171 GLY A N 1
ATOM 1316 C CA . GLY A 1 171 ? 15.337 4.421 8.809 1.00 96.69 171 GLY A CA 1
ATOM 1317 C C . GLY A 1 171 ? 13.810 4.452 8.786 1.00 96.69 171 GLY A C 1
ATOM 1318 O O . GLY A 1 171 ? 13.173 3.980 9.723 1.00 96.69 171 GLY A O 1
ATOM 1319 N N . ASP A 1 172 ? 13.230 4.918 7.677 1.00 96.88 172 ASP A N 1
ATOM 1320 C CA . ASP A 1 172 ? 11.777 4.918 7.479 1.00 96.88 172 ASP A CA 1
ATOM 1321 C C . ASP A 1 172 ? 11.198 3.496 7.517 1.00 96.88 172 ASP A C 1
ATOM 1323 O O . ASP A 1 172 ? 10.153 3.244 8.122 1.00 96.88 172 ASP A O 1
ATOM 1327 N N . MET A 1 173 ? 11.906 2.549 6.892 1.00 97.81 173 MET A N 1
ATOM 1328 C CA . MET A 1 173 ? 11.540 1.137 6.888 1.00 97.81 173 MET A CA 1
ATOM 1329 C C . MET A 1 173 ? 11.546 0.551 8.303 1.00 97.81 173 MET A C 1
ATOM 1331 O O . MET A 1 173 ? 10.573 -0.096 8.679 1.00 97.81 173 MET A O 1
ATOM 1335 N N . ASP A 1 174 ? 12.576 0.816 9.108 1.00 98.44 174 ASP A N 1
ATOM 1336 C CA . ASP A 1 174 ? 12.665 0.334 10.492 1.00 98.44 174 ASP A CA 1
ATOM 1337 C C . ASP A 1 174 ? 11.534 0.888 11.366 1.00 98.44 174 ASP A C 1
ATOM 1339 O O . ASP A 1 174 ? 10.927 0.139 12.135 1.00 98.44 174 ASP A O 1
ATOM 1343 N N . SER A 1 175 ? 11.185 2.170 11.209 1.00 98.06 175 SER A N 1
ATOM 1344 C CA . SER A 1 175 ? 10.032 2.760 11.901 1.00 98.06 175 SER A CA 1
ATOM 1345 C C . SER A 1 175 ? 8.711 2.089 11.504 1.00 98.06 175 SER A C 1
ATOM 1347 O O . SER A 1 175 ? 7.880 1.805 12.365 1.00 98.06 175 SER A O 1
ATOM 1349 N N . CYS A 1 176 ? 8.521 1.760 10.224 1.00 98.44 176 CYS A N 1
ATOM 1350 C CA . CYS A 1 176 ? 7.322 1.050 9.768 1.00 98.44 176 CYS A CA 1
ATOM 1351 C C . CYS A 1 176 ? 7.294 -0.423 10.225 1.00 98.44 176 CYS A C 1
ATOM 1353 O O . CYS A 1 176 ? 6.237 -0.943 10.589 1.00 98.44 176 CYS A O 1
ATOM 1355 N N . ILE A 1 177 ? 8.445 -1.101 10.273 1.00 98.38 177 ILE A N 1
ATOM 1356 C CA . ILE A 1 177 ? 8.553 -2.456 10.837 1.00 98.38 177 ILE A CA 1
ATOM 1357 C C . ILE A 1 177 ? 8.168 -2.447 12.322 1.00 98.38 177 ILE A C 1
ATOM 1359 O O . ILE A 1 177 ? 7.457 -3.350 12.772 1.00 98.38 177 ILE A O 1
ATOM 1363 N N . ALA A 1 178 ? 8.620 -1.441 13.078 1.00 97.69 178 ALA A N 1
ATOM 1364 C CA . ALA A 1 178 ? 8.303 -1.292 14.496 1.00 97.69 178 ALA A CA 1
ATOM 1365 C C . ALA A 1 178 ? 6.800 -1.061 14.736 1.00 97.69 178 ALA A C 1
ATOM 1367 O O . ALA A 1 178 ? 6.227 -1.696 15.621 1.00 97.69 178 ALA A O 1
ATOM 1368 N N . ALA A 1 179 ? 6.151 -0.247 13.897 1.00 97.75 179 ALA A N 1
ATOM 1369 C CA . ALA A 1 179 ? 4.710 0.011 13.968 1.00 97.75 179 ALA A CA 1
ATOM 1370 C C . ALA A 1 179 ? 3.841 -1.217 13.621 1.00 97.75 179 ALA A C 1
ATOM 1372 O O . ALA A 1 179 ? 2.667 -1.277 13.996 1.00 97.75 179 ALA A O 1
ATOM 1373 N N . GLY A 1 180 ? 4.408 -2.215 12.930 1.00 97.31 180 GLY A N 1
ATOM 1374 C CA . GLY A 1 180 ? 3.741 -3.478 12.598 1.00 97.31 180 GLY A CA 1
ATOM 1375 C C . GLY A 1 180 ? 3.116 -3.528 11.202 1.00 97.31 180 GLY A C 1
ATOM 1376 O O . GLY A 1 180 ? 2.118 -4.226 11.008 1.00 97.31 180 GLY A O 1
ATOM 1377 N N . PHE A 1 181 ? 3.665 -2.790 10.233 1.00 98.69 181 PHE A N 1
ATOM 1378 C CA . PHE A 1 181 ? 3.261 -2.912 8.829 1.00 98.69 181 PHE A CA 1
ATOM 1379 C C . PHE A 1 181 ? 3.571 -4.310 8.265 1.00 98.69 181 PHE A C 1
ATOM 1381 O O . PHE A 1 181 ? 4.573 -4.924 8.636 1.00 98.69 181 PHE A O 1
ATOM 1388 N N . THR A 1 182 ? 2.704 -4.825 7.385 1.00 98.56 182 THR A N 1
ATOM 1389 C CA . THR A 1 182 ? 2.851 -6.169 6.792 1.00 98.56 182 THR A CA 1
ATOM 1390 C C . THR A 1 182 ? 3.315 -6.141 5.340 1.00 98.56 182 THR A C 1
ATOM 1392 O O . THR A 1 182 ? 3.940 -7.103 4.893 1.00 98.56 182 THR A O 1
ATOM 1395 N N . MET A 1 183 ? 3.071 -5.048 4.622 1.00 98.81 183 MET A N 1
ATOM 1396 C CA . MET A 1 183 ? 3.539 -4.782 3.266 1.00 98.81 183 MET A CA 1
ATOM 1397 C C . MET A 1 183 ? 4.426 -3.536 3.242 1.00 98.81 183 MET A C 1
ATOM 1399 O O . MET A 1 183 ? 4.167 -2.553 3.935 1.00 98.81 183 MET A O 1
ATOM 1403 N N . PHE A 1 184 ? 5.492 -3.611 2.450 1.00 98.81 184 PHE A N 1
ATOM 1404 C CA . PHE A 1 184 ? 6.499 -2.567 2.308 1.00 98.81 184 PHE A CA 1
ATOM 1405 C C . PHE A 1 184 ? 6.667 -2.246 0.827 1.00 98.81 184 PHE A C 1
ATOM 1407 O O . PHE A 1 184 ? 7.197 -3.059 0.060 1.00 98.81 184 PHE A O 1
ATOM 1414 N N . THR A 1 185 ? 6.217 -1.063 0.423 1.00 98.75 185 THR A N 1
ATOM 1415 C CA . THR A 1 185 ? 6.340 -0.601 -0.957 1.00 98.75 185 THR A CA 1
ATOM 1416 C C . THR A 1 185 ? 7.619 0.197 -1.107 1.00 98.75 185 THR A C 1
ATOM 1418 O O . THR A 1 185 ? 7.723 1.316 -0.618 1.00 98.75 185 THR A O 1
ATOM 1421 N N . ILE A 1 186 ? 8.611 -0.379 -1.777 1.00 98.50 186 ILE A N 1
ATOM 1422 C CA . ILE A 1 186 ? 9.875 0.294 -2.061 1.00 98.50 186 ILE A CA 1
ATOM 1423 C C . ILE A 1 186 ? 9.712 1.160 -3.302 1.00 98.50 186 ILE A C 1
ATOM 1425 O O . ILE A 1 186 ? 9.352 0.662 -4.370 1.00 98.50 186 ILE A O 1
ATOM 1429 N N . ASP A 1 187 ? 10.076 2.427 -3.158 1.00 96.56 187 ASP A N 1
ATOM 1430 C CA . ASP A 1 187 ? 10.210 3.389 -4.242 1.00 96.56 187 ASP A CA 1
ATOM 1431 C C . ASP A 1 187 ? 11.707 3.633 -4.513 1.00 96.56 187 ASP A C 1
ATOM 1433 O O . ASP A 1 187 ? 12.386 4.331 -3.752 1.00 96.56 187 ASP A O 1
ATOM 1437 N N . PRO A 1 188 ? 12.270 3.035 -5.576 1.00 96.31 188 PRO A N 1
ATOM 1438 C CA . PRO A 1 188 ? 13.631 3.263 -6.009 1.00 96.31 188 PRO A CA 1
ATOM 1439 C C . PRO A 1 188 ? 13.706 4.328 -7.118 1.00 96.31 188 PRO A C 1
ATOM 1441 O O . PRO A 1 188 ? 14.691 4.337 -7.853 1.00 96.31 188 PRO A O 1
ATOM 1444 N N . GLY A 1 189 ? 12.697 5.196 -7.272 1.00 94.06 189 GLY A N 1
ATOM 1445 C CA . GLY A 1 189 ? 12.575 6.167 -8.365 1.00 94.06 189 GLY A CA 1
ATOM 1446 C C . GLY A 1 189 ? 13.795 7.076 -8.528 1.00 94.06 189 GLY A C 1
ATOM 1447 O O . GLY A 1 189 ? 14.239 7.314 -9.643 1.00 94.06 189 GLY A O 1
ATOM 1448 N N . GLU A 1 190 ? 14.436 7.476 -7.425 1.00 94.44 190 GLU A N 1
ATOM 1449 C CA . GLU A 1 190 ? 15.686 8.266 -7.432 1.00 94.44 190 GLU A CA 1
ATOM 1450 C C . GLU A 1 190 ? 16.878 7.546 -8.088 1.00 94.44 190 GLU A C 1
ATOM 1452 O O . GLU A 1 190 ? 17.881 8.167 -8.435 1.00 94.44 190 GLU A O 1
ATOM 1457 N N . TYR A 1 191 ? 16.781 6.227 -8.250 1.00 96.94 191 TYR A N 1
ATOM 1458 C CA . TYR A 1 191 ? 17.784 5.380 -8.887 1.00 96.94 191 TYR A CA 1
ATOM 1459 C C . TYR A 1 191 ? 17.375 4.950 -10.301 1.00 96.94 191 TYR A C 1
ATOM 1461 O O . TYR A 1 191 ? 18.068 4.117 -10.894 1.00 96.94 191 TYR A O 1
ATOM 1469 N N . VAL A 1 192 ? 16.268 5.479 -10.831 1.00 97.31 192 VAL A N 1
ATOM 1470 C CA . VAL A 1 192 ? 15.883 5.303 -12.231 1.00 97.31 192 VAL A CA 1
ATOM 1471 C C . VAL A 1 192 ? 16.594 6.356 -13.082 1.00 97.31 192 VAL A C 1
ATOM 1473 O O . VAL A 1 192 ? 16.528 7.548 -12.802 1.00 97.31 192 VAL A O 1
ATOM 1476 N N . ASP A 1 193 ? 17.305 5.912 -14.117 1.00 97.44 193 ASP A N 1
ATOM 1477 C CA . ASP A 1 193 ? 18.020 6.794 -15.050 1.00 97.44 193 ASP A CA 1
ATOM 1478 C C . ASP A 1 193 ? 17.169 7.026 -16.306 1.00 97.44 193 ASP A C 1
ATOM 1480 O O . ASP A 1 193 ? 17.312 6.318 -17.303 1.00 97.44 193 ASP A O 1
ATOM 1484 N N . ASP A 1 194 ? 16.264 8.008 -16.257 1.00 95.31 194 ASP A N 1
ATOM 1485 C CA . ASP A 1 194 ? 15.362 8.330 -17.376 1.00 95.31 194 ASP A CA 1
ATOM 1486 C C . ASP A 1 194 ? 16.114 8.798 -18.642 1.00 95.31 194 ASP A C 1
ATOM 1488 O O . ASP A 1 194 ? 15.615 8.652 -19.760 1.00 95.31 194 ASP A O 1
ATOM 1492 N N . GLU A 1 195 ? 17.359 9.281 -18.526 1.00 95.69 195 GLU A N 1
ATOM 1493 C CA . GLU A 1 195 ? 18.177 9.624 -19.701 1.00 95.69 195 GLU A CA 1
ATOM 1494 C C . GLU A 1 195 ? 18.545 8.387 -20.539 1.00 95.69 195 GLU A C 1
ATOM 1496 O O . GLU A 1 195 ? 18.996 8.515 -21.684 1.00 95.69 195 GLU A O 1
ATOM 1501 N N . ALA A 1 196 ? 18.376 7.178 -19.993 1.00 95.56 196 ALA A N 1
ATOM 1502 C CA . ALA A 1 196 ? 18.577 5.926 -20.713 1.00 95.56 196 ALA A CA 1
ATOM 1503 C C . ALA A 1 196 ? 17.702 5.819 -21.969 1.00 95.56 196 ALA A C 1
ATOM 1505 O O . ALA A 1 196 ? 18.099 5.128 -22.907 1.00 95.56 196 ALA A O 1
ATOM 1506 N N . ASP A 1 197 ? 16.568 6.520 -22.032 1.00 93.75 197 ASP A N 1
ATOM 1507 C CA . ASP A 1 197 ? 15.655 6.486 -23.179 1.00 93.75 197 ASP A CA 1
ATOM 1508 C C . ASP A 1 197 ? 16.182 7.291 -24.373 1.00 93.75 197 ASP A C 1
ATOM 1510 O O . ASP A 1 197 ? 15.931 6.943 -25.527 1.00 93.75 197 ASP A O 1
ATOM 1514 N N . THR A 1 198 ? 16.964 8.342 -24.119 1.00 94.00 198 THR A N 1
ATOM 1515 C CA . THR A 1 198 ? 17.372 9.311 -25.150 1.00 94.00 198 THR A CA 1
ATOM 1516 C C . THR A 1 198 ? 18.879 9.404 -25.355 1.00 94.00 198 THR A C 1
ATOM 1518 O O . THR A 1 198 ? 19.326 10.002 -26.336 1.00 94.00 198 THR A O 1
ATOM 1521 N N . CYS A 1 199 ? 19.692 8.838 -24.459 1.00 93.06 199 CYS A N 1
ATOM 1522 C CA . CYS A 1 199 ? 21.143 8.933 -24.581 1.00 93.06 199 CYS A CA 1
ATOM 1523 C C . CYS A 1 199 ? 21.683 8.174 -25.806 1.00 93.06 199 CYS A C 1
ATOM 1525 O O . CYS A 1 199 ? 21.091 7.214 -26.313 1.00 93.06 199 CYS A O 1
ATOM 1527 N N . GLN A 1 200 ? 22.834 8.643 -26.294 1.00 95.69 200 GLN A N 1
ATOM 1528 C CA . GLN A 1 200 ? 23.496 8.082 -27.469 1.00 95.69 200 GLN A CA 1
ATOM 1529 C C . GLN A 1 200 ? 24.051 6.677 -27.176 1.00 95.69 200 GLN A C 1
ATOM 1531 O O . GLN A 1 200 ? 24.468 6.411 -26.045 1.00 95.69 200 GLN A O 1
ATOM 1536 N N . PRO A 1 201 ? 24.158 5.786 -28.182 1.00 94.06 201 PRO A N 1
ATOM 1537 C CA . PRO A 1 201 ? 24.593 4.402 -27.970 1.00 94.06 201 PRO A CA 1
ATOM 1538 C C . PRO A 1 201 ? 25.949 4.237 -27.262 1.00 94.06 201 PRO A C 1
ATOM 1540 O O . PRO A 1 201 ? 26.139 3.279 -26.511 1.00 94.06 201 PRO A O 1
ATOM 1543 N N . SER A 1 202 ? 26.902 5.152 -27.478 1.00 95.25 202 SER A N 1
ATOM 1544 C CA . SER A 1 202 ? 28.201 5.141 -26.789 1.00 95.25 202 SER A CA 1
ATOM 1545 C C . SER A 1 202 ? 28.055 5.418 -25.292 1.00 95.25 202 SER A C 1
ATOM 1547 O O . SER A 1 202 ? 28.541 4.634 -24.481 1.00 95.25 202 SER A O 1
ATOM 1549 N N . THR A 1 203 ? 27.318 6.470 -24.931 1.00 96.88 203 THR A N 1
ATOM 1550 C CA . THR A 1 203 ? 27.012 6.828 -23.539 1.00 96.88 203 THR A CA 1
ATOM 1551 C C . THR A 1 203 ? 26.222 5.724 -22.849 1.00 96.88 203 THR A C 1
ATOM 1553 O O . THR A 1 203 ? 26.529 5.355 -21.720 1.00 96.88 203 THR A O 1
ATOM 1556 N N . LEU A 1 204 ? 25.245 5.134 -23.542 1.00 96.00 204 LEU A N 1
ATOM 1557 C CA . LEU A 1 204 ? 24.450 4.034 -23.011 1.00 96.00 204 LEU A CA 1
ATOM 1558 C C . LEU A 1 204 ? 25.326 2.812 -22.684 1.00 96.00 204 LEU A C 1
ATOM 1560 O O . LEU A 1 204 ? 25.188 2.202 -21.624 1.00 96.00 204 LEU A O 1
ATOM 1564 N N . LYS A 1 205 ? 26.283 2.482 -23.561 1.00 96.69 205 LYS A N 1
ATOM 1565 C CA . LYS A 1 205 ? 27.265 1.420 -23.312 1.00 96.69 205 LYS A CA 1
ATOM 1566 C C . LYS A 1 205 ? 28.145 1.735 -22.099 1.00 96.69 205 LYS A C 1
ATOM 1568 O O . LYS A 1 205 ? 28.368 0.850 -21.283 1.00 96.69 205 LYS A O 1
ATOM 1573 N N . GLU A 1 206 ? 28.643 2.962 -21.973 1.00 97.62 206 GLU A N 1
ATOM 1574 C CA . GLU A 1 206 ? 29.456 3.380 -20.821 1.00 97.62 206 GLU A CA 1
ATOM 1575 C C . GLU A 1 206 ? 28.671 3.278 -19.509 1.00 97.62 206 GLU A C 1
ATOM 1577 O O . GLU A 1 206 ? 29.146 2.659 -18.555 1.00 97.62 206 GLU A O 1
ATOM 1582 N N . LYS A 1 207 ? 27.436 3.798 -19.477 1.00 98.31 207 LYS A N 1
ATOM 1583 C CA . LYS A 1 207 ? 26.540 3.680 -18.319 1.00 98.31 207 LYS A CA 1
ATOM 1584 C C . LYS A 1 207 ? 26.286 2.213 -17.951 1.00 98.31 207 LYS A C 1
ATOM 1586 O O . LYS A 1 207 ? 26.349 1.872 -16.771 1.00 98.31 207 LYS A O 1
ATOM 1591 N N . PHE A 1 208 ? 26.067 1.342 -18.942 1.00 98.38 208 PHE A N 1
ATOM 1592 C CA . PHE A 1 208 ? 25.859 -0.095 -18.736 1.00 98.38 208 PHE A CA 1
ATOM 1593 C C . PHE A 1 208 ? 27.074 -0.773 -18.088 1.00 98.38 208 PHE A C 1
ATOM 1595 O O . PHE A 1 208 ? 26.932 -1.515 -17.117 1.00 98.38 208 PHE A O 1
ATOM 1602 N N . GLU A 1 209 ? 28.285 -0.510 -18.581 1.00 97.81 209 GLU A N 1
ATOM 1603 C CA . GLU A 1 209 ? 29.510 -1.077 -17.997 1.00 97.81 209 GLU A CA 1
ATOM 1604 C C . GLU A 1 209 ? 29.743 -0.562 -16.555 1.00 97.81 209 GLU A C 1
ATOM 1606 O O . GLU A 1 209 ? 30.280 -1.293 -15.724 1.00 97.81 209 GLU A O 1
ATOM 1611 N N . CYS A 1 210 ? 29.248 0.638 -16.224 1.00 97.81 210 CYS A N 1
ATOM 1612 C CA . CYS A 1 210 ? 29.333 1.274 -14.901 1.00 97.81 210 CYS A CA 1
ATOM 1613 C C . CYS A 1 210 ? 28.172 0.950 -13.935 1.00 97.81 210 CYS A C 1
ATOM 1615 O O . CYS A 1 210 ? 28.089 1.543 -12.848 1.00 97.81 210 CYS A O 1
ATOM 1617 N N . LEU A 1 211 ? 27.251 0.052 -14.299 1.00 98.62 211 LEU A N 1
ATOM 1618 C CA . LEU A 1 211 ? 26.206 -0.41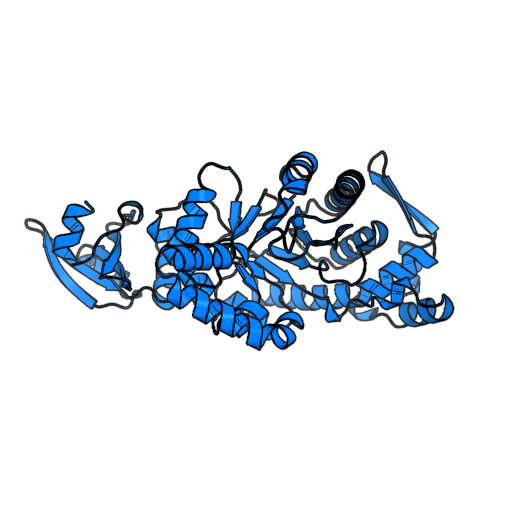6 -13.383 1.00 98.62 211 LEU A CA 1
ATOM 1619 C C . LEU A 1 211 ? 26.819 -1.077 -12.133 1.00 98.62 211 LEU A C 1
ATOM 1621 O O . LEU A 1 211 ? 27.957 -1.554 -12.173 1.00 98.62 211 LEU A O 1
ATOM 1625 N N . PRO A 1 212 ? 26.096 -1.119 -10.996 1.00 98.12 212 PRO A N 1
ATOM 1626 C CA . PRO A 1 212 ? 26.607 -1.667 -9.741 1.00 98.12 212 PRO A CA 1
ATOM 1627 C C . PRO A 1 212 ? 26.630 -3.206 -9.767 1.00 98.12 212 PRO A C 1
ATOM 1629 O O . PRO A 1 212 ? 25.994 -3.870 -8.951 1.00 98.12 212 PRO A O 1
ATOM 1632 N N . TRP A 1 213 ? 27.395 -3.789 -10.693 1.00 98.19 213 TRP A N 1
ATOM 1633 C CA . TRP A 1 213 ? 27.433 -5.222 -10.993 1.00 98.19 213 TRP A CA 1
ATOM 1634 C C . TRP A 1 213 ? 27.750 -6.103 -9.783 1.00 98.19 213 TRP A C 1
ATOM 1636 O O . TRP A 1 213 ? 27.228 -7.208 -9.679 1.00 98.19 213 TRP A O 1
ATOM 1646 N N . LYS A 1 214 ? 28.534 -5.589 -8.826 1.00 97.31 214 LYS A N 1
ATOM 1647 C CA . LYS A 1 214 ? 28.802 -6.275 -7.556 1.00 97.31 214 LYS A CA 1
ATOM 1648 C C . LYS A 1 214 ? 27.535 -6.449 -6.709 1.00 97.31 214 LYS A C 1
ATOM 1650 O O . LYS A 1 214 ? 27.333 -7.523 -6.162 1.00 97.31 214 LYS A O 1
ATOM 1655 N N . VAL A 1 215 ? 26.699 -5.412 -6.598 1.00 95.50 215 VAL A N 1
ATOM 1656 C CA . VAL A 1 215 ? 25.421 -5.476 -5.859 1.00 95.50 215 VAL A CA 1
ATOM 1657 C C . VAL A 1 215 ? 24.414 -6.332 -6.622 1.00 95.50 215 VAL A C 1
ATOM 1659 O O . VAL A 1 215 ? 23.669 -7.095 -6.023 1.00 95.50 215 VAL A O 1
ATOM 1662 N N . LEU A 1 216 ? 24.450 -6.249 -7.952 1.00 98.25 216 LEU A N 1
ATOM 1663 C CA . LEU A 1 216 ? 23.662 -7.092 -8.845 1.00 98.25 216 LEU A CA 1
ATOM 1664 C C . LEU A 1 216 ? 24.202 -8.529 -8.955 1.00 98.25 216 LEU A C 1
ATOM 1666 O O . LEU A 1 216 ? 23.677 -9.284 -9.763 1.00 98.25 216 LEU A O 1
ATOM 1670 N N . GLU A 1 217 ? 25.235 -8.931 -8.208 1.00 98.25 217 GLU A N 1
ATOM 1671 C CA . GLU A 1 217 ? 25.785 -10.301 -8.212 1.00 98.25 217 GLU A CA 1
ATOM 1672 C C . GLU A 1 217 ? 25.951 -10.876 -9.630 1.00 98.25 217 GLU A C 1
ATOM 1674 O O . GLU A 1 217 ? 25.492 -11.972 -9.954 1.00 98.25 217 GLU A O 1
ATOM 1679 N N . SER A 1 218 ? 26.517 -10.062 -10.520 1.00 98.00 218 SER A N 1
ATOM 1680 C CA . SER A 1 218 ? 26.643 -10.351 -11.948 1.00 98.00 218 SER A CA 1
ATOM 1681 C C . SER A 1 218 ? 27.823 -9.573 -12.538 1.00 98.00 218 SER A C 1
ATOM 1683 O O . SER A 1 218 ? 28.617 -8.956 -11.826 1.00 98.00 218 SER A O 1
ATOM 1685 N N . SER A 1 219 ? 27.953 -9.593 -13.858 1.00 98.38 219 SER A N 1
ATOM 1686 C CA . SER A 1 219 ? 28.869 -8.745 -14.613 1.00 98.38 219 SER A CA 1
ATOM 1687 C C . SER A 1 219 ? 28.195 -8.253 -15.891 1.00 98.38 219 SER A C 1
ATOM 1689 O O . SER A 1 219 ? 27.246 -8.869 -16.382 1.00 98.38 219 SER A O 1
ATOM 1691 N N . ALA A 1 220 ? 28.727 -7.188 -16.495 1.00 98.00 220 ALA A N 1
ATOM 1692 C CA . ALA A 1 220 ? 28.267 -6.724 -17.803 1.00 98.00 220 ALA A CA 1
ATOM 1693 C C . ALA A 1 220 ? 28.298 -7.850 -18.852 1.00 98.00 220 ALA A C 1
ATOM 1695 O O . ALA A 1 220 ? 27.380 -7.991 -19.662 1.00 98.00 220 ALA A O 1
ATOM 1696 N N . ALA A 1 221 ? 29.348 -8.678 -18.839 1.00 98.06 221 ALA A N 1
ATOM 1697 C CA . ALA A 1 221 ? 29.484 -9.812 -19.746 1.00 98.06 221 ALA A CA 1
ATOM 1698 C C . ALA A 1 221 ? 28.399 -10.871 -19.509 1.00 98.06 221 ALA A C 1
ATOM 1700 O O . ALA A 1 221 ? 27.852 -11.406 -20.472 1.00 98.06 221 ALA A O 1
ATOM 1701 N N . ASP A 1 222 ? 28.081 -11.167 -18.252 1.00 98.06 222 ASP A N 1
ATOM 1702 C CA . ASP A 1 222 ? 27.107 -12.192 -17.876 1.00 98.06 222 ASP A CA 1
ATOM 1703 C C . ASP A 1 222 ? 25.686 -11.731 -18.187 1.00 98.06 222 ASP A C 1
ATOM 1705 O O . ASP A 1 222 ? 24.929 -12.477 -18.804 1.00 98.06 222 ASP A O 1
ATOM 1709 N N . CYS A 1 223 ? 25.364 -10.471 -17.887 1.00 98.12 223 CYS A N 1
ATOM 1710 C CA . CYS A 1 223 ? 24.103 -9.846 -18.272 1.00 98.12 223 CYS A CA 1
ATOM 1711 C C . CYS A 1 223 ? 23.916 -9.857 -19.802 1.00 98.12 223 CYS A C 1
ATOM 1713 O O . CYS A 1 223 ? 22.892 -10.323 -20.304 1.00 98.12 223 CYS A O 1
ATOM 1715 N N . LYS A 1 224 ? 24.948 -9.485 -20.578 1.00 98.12 224 LYS A N 1
ATOM 1716 C CA . LYS A 1 224 ? 24.918 -9.603 -22.049 1.00 98.12 224 LYS A CA 1
ATOM 1717 C C . LYS A 1 224 ? 24.645 -11.041 -22.504 1.00 98.12 224 LYS A C 1
ATOM 1719 O O . LYS A 1 224 ? 23.800 -11.235 -23.370 1.00 98.12 224 LYS A O 1
ATOM 1724 N N . ARG A 1 225 ? 25.295 -12.054 -21.917 1.00 97.50 225 ARG A N 1
ATOM 1725 C CA . ARG A 1 225 ? 25.012 -13.473 -22.232 1.00 97.50 225 ARG A CA 1
ATOM 1726 C C . ARG A 1 225 ? 23.610 -13.911 -21.796 1.00 97.50 225 ARG A C 1
ATOM 1728 O O . ARG A 1 225 ? 23.035 -14.818 -22.398 1.00 97.50 225 ARG A O 1
ATOM 1735 N N . GLY A 1 226 ? 23.074 -13.297 -20.747 1.00 96.56 226 GLY A N 1
ATOM 1736 C CA . GLY A 1 226 ? 21.746 -13.550 -20.202 1.00 96.56 226 GLY A CA 1
ATOM 1737 C C . GLY A 1 226 ? 20.625 -13.099 -21.132 1.00 96.56 226 GLY A C 1
ATOM 1738 O O . GLY A 1 226 ? 19.685 -13.869 -21.318 1.00 96.56 226 GLY A O 1
ATOM 1739 N N . TYR A 1 227 ? 20.773 -11.937 -21.771 1.00 98.00 227 TYR A N 1
ATOM 1740 C CA . TYR A 1 227 ? 19.678 -11.270 -22.485 1.00 98.00 227 TYR A CA 1
ATOM 1741 C C . TYR A 1 227 ? 19.973 -10.935 -23.956 1.00 98.00 227 TYR A C 1
ATOM 1743 O O . TYR A 1 227 ? 19.094 -11.092 -24.796 1.00 98.00 227 TYR A O 1
ATOM 1751 N N . ALA A 1 228 ? 21.182 -10.482 -24.304 1.00 96.06 228 ALA A N 1
ATOM 1752 C CA . ALA A 1 228 ? 21.431 -9.869 -25.611 1.00 96.06 228 ALA A CA 1
ATOM 1753 C C . ALA A 1 228 ? 21.269 -10.864 -26.775 1.00 96.06 228 ALA A C 1
ATOM 1755 O O . ALA A 1 228 ? 21.868 -11.939 -26.781 1.00 96.06 228 ALA A O 1
ATOM 1756 N N . GLY A 1 229 ? 20.501 -10.461 -27.787 1.00 95.38 229 GLY A N 1
ATOM 1757 C CA . GLY A 1 229 ? 20.163 -11.252 -28.969 1.00 95.38 229 GLY A CA 1
ATOM 1758 C C . GLY A 1 229 ? 19.179 -12.393 -28.706 1.00 95.38 229 GLY A C 1
ATOM 1759 O O . GLY A 1 229 ? 19.005 -13.239 -29.580 1.00 95.38 229 GLY A O 1
ATOM 1760 N N . LYS A 1 230 ? 18.571 -12.467 -27.515 1.00 97.56 230 LYS A N 1
ATOM 1761 C CA . LYS A 1 230 ? 17.593 -13.508 -27.184 1.00 97.56 230 LYS A CA 1
ATOM 1762 C C . LYS A 1 230 ? 16.169 -13.035 -27.413 1.00 97.56 230 LYS A C 1
ATOM 1764 O O . LYS A 1 230 ? 15.859 -11.858 -27.260 1.00 97.56 230 LYS A O 1
ATOM 1769 N N . VAL A 1 231 ? 15.307 -14.004 -27.695 1.00 97.94 231 VAL A N 1
ATOM 1770 C CA . VAL A 1 231 ? 13.858 -13.833 -27.734 1.00 97.94 231 VAL A CA 1
ATOM 1771 C C . VAL A 1 231 ? 13.257 -14.648 -26.597 1.00 97.94 231 VAL A C 1
ATOM 1773 O O . VAL A 1 231 ? 13.493 -15.854 -26.503 1.00 97.94 231 VAL A O 1
ATOM 1776 N N . PHE A 1 232 ? 12.492 -13.998 -25.727 1.00 98.00 232 PHE A N 1
ATOM 1777 C CA . PHE A 1 232 ? 11.812 -14.639 -24.607 1.00 98.00 232 PHE A CA 1
ATOM 1778 C C . PHE A 1 232 ? 10.332 -14.816 -24.933 1.00 98.00 232 PHE A C 1
ATOM 1780 O O . PHE A 1 232 ? 9.615 -13.838 -25.127 1.00 98.00 232 PHE A O 1
ATOM 1787 N N . ALA A 1 233 ? 9.867 -16.065 -24.978 1.00 97.19 233 ALA A N 1
ATOM 1788 C CA . ALA A 1 233 ? 8.446 -16.381 -25.084 1.00 97.19 233 ALA A CA 1
ATOM 1789 C C . ALA A 1 233 ? 7.783 -16.209 -23.705 1.00 97.19 233 ALA A C 1
ATOM 1791 O O . ALA A 1 233 ? 7.890 -17.078 -22.838 1.00 97.19 233 ALA A O 1
ATOM 1792 N N . VAL A 1 234 ? 7.131 -15.064 -23.487 1.00 97.25 234 VAL A N 1
ATOM 1793 C CA . VAL A 1 234 ? 6.489 -14.712 -22.208 1.00 97.25 234 VAL A CA 1
ATOM 1794 C C . VAL A 1 234 ? 5.118 -15.376 -22.094 1.00 97.25 234 VAL A C 1
ATOM 1796 O O . VAL A 1 234 ? 4.768 -15.923 -21.049 1.00 97.25 234 VAL A O 1
ATOM 1799 N N . ALA A 1 235 ? 4.359 -15.357 -23.189 1.00 94.44 235 ALA A N 1
ATOM 1800 C CA . ALA A 1 235 ? 3.078 -16.033 -23.356 1.00 94.44 235 ALA A CA 1
ATOM 1801 C C . ALA A 1 235 ? 2.916 -16.466 -24.821 1.00 94.44 235 ALA A C 1
ATOM 1803 O O . ALA A 1 235 ? 3.724 -16.096 -25.669 1.00 94.44 235 ALA A O 1
ATOM 1804 N N . LYS A 1 236 ? 1.856 -17.227 -25.129 1.00 90.38 236 LYS A N 1
ATOM 1805 C CA . LYS A 1 236 ? 1.601 -17.772 -26.477 1.00 90.38 236 LYS A CA 1
ATOM 1806 C C . LYS A 1 236 ? 1.768 -16.730 -27.594 1.00 90.38 236 LYS A C 1
ATOM 1808 O O . LYS A 1 236 ? 2.407 -17.020 -28.599 1.00 90.38 236 LYS A O 1
ATOM 1813 N N . ASP A 1 237 ? 1.234 -15.531 -27.374 1.00 92.06 237 ASP A N 1
ATOM 1814 C CA . ASP A 1 237 ? 1.201 -14.449 -28.362 1.00 92.06 237 ASP A CA 1
ATOM 1815 C C . ASP A 1 237 ? 2.098 -13.258 -27.961 1.00 92.06 237 ASP A C 1
ATOM 1817 O O . ASP A 1 237 ? 1.944 -12.167 -28.499 1.00 92.06 237 ASP A O 1
ATOM 1821 N N . LEU A 1 238 ? 3.031 -13.447 -27.014 1.00 97.12 238 LEU A N 1
ATOM 1822 C CA . LEU A 1 238 ? 3.941 -12.396 -26.544 1.00 97.12 238 LEU A CA 1
ATOM 1823 C C . LEU A 1 238 ? 5.386 -12.897 -26.501 1.00 97.12 238 LEU A C 1
ATOM 1825 O O . LEU A 1 238 ? 5.751 -13.717 -25.654 1.00 97.12 238 LEU A O 1
ATOM 1829 N N . HIS A 1 239 ? 6.203 -12.348 -27.396 1.00 97.69 239 HIS A N 1
ATOM 1830 C CA . HIS A 1 239 ? 7.637 -12.597 -27.483 1.00 97.69 239 HIS A CA 1
ATOM 1831 C C . HIS A 1 239 ? 8.381 -11.275 -27.324 1.00 97.69 239 HIS A C 1
ATOM 1833 O O . HIS A 1 239 ? 8.022 -10.299 -27.976 1.00 97.69 239 HIS A O 1
ATOM 1839 N N . LEU A 1 240 ? 9.408 -11.253 -26.476 1.00 98.06 240 LEU A N 1
ATOM 1840 C CA . LEU A 1 240 ? 10.230 -10.067 -26.239 1.00 98.06 240 LEU A CA 1
ATOM 1841 C C . LEU A 1 240 ? 11.636 -10.299 -26.787 1.00 98.06 240 LEU A C 1
ATOM 1843 O O . LEU A 1 240 ? 12.330 -11.213 -26.333 1.00 98.06 240 LEU A O 1
ATOM 1847 N N . GLU A 1 241 ? 12.050 -9.493 -27.762 1.00 97.56 241 GLU A N 1
ATOM 1848 C CA . GLU A 1 241 ? 13.392 -9.545 -28.340 1.00 97.56 241 GLU A CA 1
ATOM 1849 C C . GLU A 1 241 ? 14.318 -8.549 -27.641 1.00 97.56 241 GLU A C 1
ATOM 1851 O O . GLU A 1 241 ? 14.152 -7.335 -27.716 1.00 97.56 241 GLU A O 1
ATOM 1856 N N . PHE A 1 242 ? 15.367 -9.068 -27.014 1.00 97.81 242 PHE A N 1
ATOM 1857 C CA . PHE A 1 242 ? 16.398 -8.257 -26.384 1.00 97.81 242 PHE A CA 1
ATOM 1858 C C . PHE A 1 242 ? 17.549 -8.022 -27.354 1.00 97.81 242 PHE A C 1
ATOM 1860 O O . PHE A 1 242 ? 18.657 -8.539 -27.181 1.00 97.81 242 PHE A O 1
ATOM 1867 N N . ALA A 1 243 ? 17.320 -7.190 -28.371 1.00 95.94 243 ALA A N 1
ATOM 1868 C CA . ALA A 1 243 ? 18.423 -6.593 -29.114 1.00 95.94 243 ALA A CA 1
ATOM 1869 C C . ALA A 1 243 ? 19.379 -5.868 -28.144 1.00 95.94 243 ALA A C 1
ATOM 1871 O O . ALA A 1 243 ? 19.007 -5.474 -27.036 1.00 95.94 243 ALA A O 1
ATOM 1872 N N . ARG A 1 244 ? 20.644 -5.687 -28.540 1.00 94.94 244 ARG A N 1
ATOM 1873 C CA . ARG A 1 244 ? 21.673 -5.139 -27.635 1.00 94.94 244 ARG A CA 1
ATOM 1874 C C . ARG A 1 244 ? 21.280 -3.785 -27.040 1.00 94.94 244 ARG A C 1
ATOM 1876 O O . ARG A 1 244 ? 21.537 -3.547 -25.866 1.00 94.94 244 ARG A O 1
ATOM 1883 N N . GLU A 1 245 ? 20.679 -2.923 -27.850 1.00 95.69 245 GLU A N 1
ATOM 1884 C CA . GLU A 1 245 ? 20.238 -1.602 -27.409 1.00 95.69 245 GLU A CA 1
ATOM 1885 C C . GLU A 1 245 ? 19.084 -1.688 -26.407 1.00 95.69 245 GLU A C 1
ATOM 1887 O O . GLU A 1 245 ? 19.167 -1.063 -25.357 1.00 95.69 245 GLU A O 1
ATOM 1892 N N . VAL A 1 246 ? 18.078 -2.528 -26.672 1.00 97.38 246 VAL A N 1
ATOM 1893 C CA . VAL A 1 246 ? 16.942 -2.772 -25.765 1.00 97.38 246 VAL A CA 1
ATOM 1894 C C . VAL A 1 246 ? 17.429 -3.231 -24.390 1.00 97.38 246 VAL A C 1
ATOM 1896 O O . VAL A 1 246 ? 17.040 -2.659 -23.374 1.00 97.38 246 VAL A O 1
ATOM 1899 N N . LEU A 1 247 ? 18.356 -4.199 -24.353 1.00 97.88 247 LEU A N 1
ATOM 1900 C CA . LEU A 1 247 ? 18.987 -4.623 -23.101 1.00 97.88 247 LEU A CA 1
ATOM 1901 C C . LEU A 1 247 ? 19.664 -3.453 -22.390 1.00 97.88 247 LEU A C 1
ATOM 1903 O O . LEU A 1 247 ? 19.501 -3.288 -21.185 1.00 97.88 247 LEU A O 1
ATOM 1907 N N . PHE A 1 248 ? 20.472 -2.675 -23.109 1.00 98.12 248 PHE A N 1
ATOM 1908 C CA . PHE A 1 248 ? 21.223 -1.599 -22.480 1.00 98.12 248 PHE A CA 1
ATOM 1909 C C . PHE A 1 248 ? 20.298 -0.512 -21.934 1.00 98.12 248 PHE A C 1
ATOM 1911 O O . PHE A 1 248 ? 20.546 -0.054 -20.826 1.00 98.12 248 PHE A O 1
ATOM 1918 N N . ARG A 1 249 ? 19.224 -0.146 -22.643 1.00 98.06 249 ARG A N 1
ATOM 1919 C CA . ARG A 1 249 ? 18.240 0.834 -22.155 1.00 98.06 249 ARG A CA 1
ATOM 1920 C C . ARG A 1 249 ? 17.562 0.339 -20.882 1.00 98.06 249 ARG A C 1
ATOM 1922 O O . ARG A 1 249 ? 17.674 1.003 -19.857 1.00 98.06 249 ARG A O 1
ATOM 1929 N N . ALA A 1 250 ? 17.007 -0.875 -20.899 1.00 98.44 250 ALA A N 1
ATOM 1930 C CA . ALA A 1 250 ? 16.363 -1.460 -19.723 1.00 98.44 250 ALA A CA 1
ATOM 1931 C C . ALA A 1 250 ? 17.318 -1.574 -18.520 1.00 98.44 250 ALA A C 1
ATOM 1933 O O . ALA A 1 250 ? 16.980 -1.185 -17.400 1.00 98.44 250 ALA A O 1
ATOM 1934 N N . ALA A 1 251 ? 18.541 -2.058 -18.754 1.00 98.50 251 ALA A N 1
ATOM 1935 C CA . ALA A 1 251 ? 19.531 -2.246 -17.703 1.00 98.50 251 ALA A CA 1
ATOM 1936 C C . ALA A 1 251 ? 20.088 -0.929 -17.155 1.00 98.50 251 ALA A C 1
ATOM 1938 O O . ALA A 1 251 ? 20.303 -0.826 -15.951 1.00 98.50 251 ALA A O 1
ATOM 1939 N N . VAL A 1 252 ? 20.335 0.074 -18.001 1.00 98.56 252 VAL A N 1
ATOM 1940 C CA . VAL A 1 252 ? 20.813 1.387 -17.545 1.00 98.56 252 VAL A CA 1
ATOM 1941 C C . VAL A 1 252 ? 19.721 2.107 -16.769 1.00 98.56 252 VAL A C 1
ATOM 1943 O O . VAL A 1 252 ? 19.998 2.579 -15.669 1.00 98.56 252 VAL A O 1
ATOM 1946 N N . LYS A 1 253 ? 18.489 2.108 -17.290 1.00 98.56 253 LYS A N 1
ATOM 1947 C CA . LYS A 1 253 ? 17.343 2.760 -16.656 1.00 98.56 253 LYS A CA 1
ATOM 1948 C C . LYS A 1 253 ? 17.049 2.184 -15.278 1.00 98.56 253 LYS A C 1
ATOM 1950 O O . LYS A 1 253 ? 16.920 2.939 -14.324 1.00 98.56 253 LYS A O 1
ATOM 1955 N N . TYR A 1 254 ? 17.009 0.854 -15.146 1.00 98.69 254 TYR A N 1
ATOM 1956 C CA . TYR A 1 254 ? 16.532 0.207 -13.918 1.00 98.69 254 TYR A CA 1
ATOM 1957 C C . TYR A 1 254 ? 17.589 -0.550 -13.107 1.00 98.69 254 TYR A C 1
ATOM 1959 O O . TYR A 1 254 ? 17.310 -0.961 -11.984 1.00 98.69 254 TYR A O 1
ATOM 1967 N N . GLY A 1 255 ? 18.812 -0.747 -13.602 1.00 98.50 255 GLY A N 1
ATOM 1968 C CA . GLY A 1 255 ? 19.816 -1.569 -12.914 1.00 98.50 255 GLY A CA 1
ATOM 1969 C C . GLY A 1 255 ? 20.206 -1.032 -11.533 1.00 98.50 255 GLY A C 1
ATOM 1970 O O . GLY A 1 255 ? 20.422 -1.809 -10.602 1.00 98.50 255 GLY A O 1
ATOM 1971 N N . ARG A 1 256 ? 20.254 0.296 -11.361 1.00 98.69 256 ARG A N 1
ATOM 1972 C CA . ARG A 1 256 ? 20.481 0.920 -10.045 1.00 98.69 256 ARG A CA 1
ATOM 1973 C C . ARG A 1 256 ? 19.245 0.830 -9.152 1.00 98.69 256 ARG A C 1
ATOM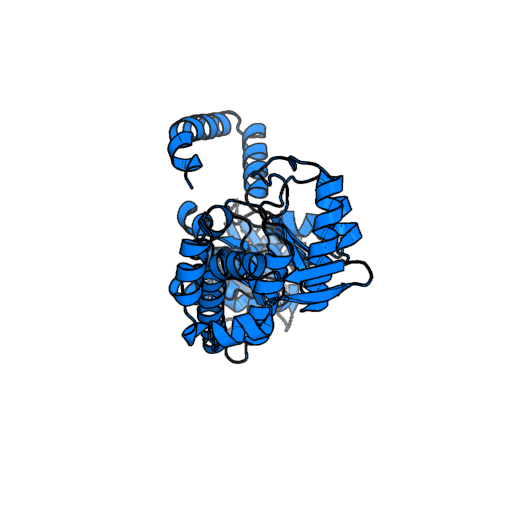 1975 O O . ARG A 1 256 ? 19.401 0.523 -7.973 1.00 98.69 256 ARG A O 1
ATOM 1982 N N . ALA A 1 257 ? 18.051 1.006 -9.716 1.00 98.38 257 ALA A N 1
ATOM 1983 C CA . ALA A 1 257 ? 16.791 0.822 -9.004 1.00 98.38 257 ALA A CA 1
ATOM 1984 C C . ALA A 1 257 ? 16.648 -0.602 -8.442 1.00 98.38 257 ALA A C 1
ATOM 1986 O O . ALA A 1 257 ? 16.416 -0.767 -7.248 1.00 98.38 257 ALA A O 1
ATOM 1987 N N . VAL A 1 258 ? 16.915 -1.633 -9.252 1.00 98.75 258 VAL A N 1
ATOM 1988 C CA . VAL A 1 258 ? 16.940 -3.039 -8.810 1.00 98.75 258 VAL A CA 1
ATOM 1989 C C . VAL A 1 258 ? 17.962 -3.250 -7.691 1.00 98.75 258 VAL A C 1
ATOM 1991 O O . VAL A 1 258 ? 17.650 -3.880 -6.682 1.00 98.75 258 VAL A O 1
ATOM 1994 N N . ALA A 1 259 ? 19.174 -2.703 -7.828 1.00 98.56 259 ALA A N 1
ATOM 1995 C CA . ALA A 1 259 ? 20.204 -2.818 -6.797 1.00 98.56 259 ALA A CA 1
ATOM 1996 C C . ALA A 1 259 ? 19.773 -2.181 -5.460 1.00 98.56 259 ALA A C 1
ATOM 1998 O O . ALA A 1 259 ? 20.032 -2.753 -4.397 1.00 98.56 259 ALA A O 1
ATOM 1999 N N . HIS A 1 260 ? 19.093 -1.030 -5.501 1.00 98.31 260 HIS A N 1
ATOM 2000 C CA . HIS A 1 260 ? 18.547 -0.374 -4.309 1.00 98.31 260 HIS A CA 1
ATOM 2001 C C . HIS A 1 260 ? 17.411 -1.185 -3.677 1.00 98.31 260 HIS A C 1
ATOM 2003 O O . HIS A 1 260 ? 17.440 -1.442 -2.473 1.00 98.31 260 HIS A O 1
ATOM 2009 N N . THR A 1 261 ? 16.470 -1.685 -4.481 1.00 98.56 261 THR A N 1
ATOM 2010 C CA . THR A 1 261 ? 15.396 -2.569 -4.007 1.00 98.56 261 THR A CA 1
ATOM 2011 C C . THR A 1 261 ? 15.951 -3.818 -3.329 1.00 98.56 261 THR A C 1
ATOM 2013 O O . THR A 1 261 ? 15.484 -4.189 -2.257 1.00 98.56 261 THR A O 1
ATOM 2016 N N . VAL A 1 262 ? 16.988 -4.446 -3.890 1.00 98.38 262 VAL A N 1
ATOM 2017 C CA . VAL A 1 262 ? 17.634 -5.633 -3.302 1.00 98.38 262 VAL A CA 1
ATOM 2018 C C . VAL A 1 262 ? 18.289 -5.311 -1.961 1.00 98.38 262 VAL A C 1
ATOM 2020 O O . VAL A 1 262 ? 18.184 -6.105 -1.026 1.00 98.38 262 VAL A O 1
ATOM 2023 N N . LYS A 1 263 ? 18.937 -4.148 -1.838 1.00 98.06 263 LYS A N 1
ATOM 2024 C CA . LYS A 1 263 ? 19.510 -3.685 -0.568 1.00 98.06 263 LYS A CA 1
ATOM 2025 C C . LYS A 1 263 ? 18.428 -3.551 0.507 1.00 98.06 263 LYS A C 1
ATOM 2027 O O . LYS A 1 263 ? 18.594 -4.101 1.592 1.00 98.06 263 LYS A O 1
ATOM 2032 N N . LEU A 1 264 ? 17.333 -2.854 0.201 1.00 98.31 264 LEU A N 1
ATOM 2033 C CA . LEU A 1 264 ? 16.224 -2.661 1.138 1.00 98.31 264 LEU A CA 1
ATOM 2034 C C . LEU A 1 264 ? 15.498 -3.973 1.454 1.00 98.31 264 LEU A C 1
ATOM 2036 O O . LEU A 1 264 ? 15.202 -4.230 2.613 1.00 98.31 264 LEU A O 1
ATOM 2040 N N . TYR A 1 265 ? 15.293 -4.851 0.470 1.00 98.50 265 TYR A N 1
ATOM 2041 C CA . TYR A 1 265 ? 14.722 -6.181 0.694 1.00 98.50 265 TYR A CA 1
ATOM 2042 C C . TYR A 1 265 ? 15.567 -7.024 1.653 1.00 98.50 265 TYR A C 1
ATOM 2044 O O . TYR A 1 265 ? 15.018 -7.696 2.518 1.00 98.50 265 TYR A O 1
ATOM 2052 N N . ARG A 1 266 ? 16.897 -7.012 1.505 1.00 98.25 266 ARG A N 1
ATOM 2053 C CA . ARG A 1 266 ? 17.797 -7.779 2.382 1.00 98.25 266 ARG A CA 1
ATOM 2054 C C . ARG A 1 266 ? 17.747 -7.267 3.814 1.00 98.25 266 ARG A C 1
ATOM 2056 O O . ARG A 1 266 ? 17.625 -8.080 4.720 1.00 98.25 266 ARG A O 1
ATOM 2063 N N . HIS A 1 267 ? 17.765 -5.945 3.988 1.00 98.50 267 HIS A N 1
ATOM 2064 C CA . HIS A 1 267 ? 17.564 -5.315 5.294 1.00 98.50 267 HIS A CA 1
ATOM 2065 C C . HIS A 1 267 ? 16.206 -5.699 5.892 1.00 98.50 267 HIS A C 1
ATOM 2067 O O . HIS A 1 267 ? 16.143 -6.194 7.010 1.00 98.50 267 HIS A O 1
ATOM 2073 N N . LEU A 1 268 ? 15.124 -5.570 5.118 1.00 98.44 268 LEU A N 1
ATOM 2074 C CA . LEU A 1 268 ? 13.779 -5.962 5.537 1.00 98.44 268 LEU A CA 1
ATOM 2075 C C . LEU A 1 268 ? 13.717 -7.434 5.960 1.00 98.44 268 LEU A C 1
ATOM 2077 O O . LEU A 1 268 ? 13.171 -7.747 7.012 1.00 98.44 268 LEU A O 1
ATOM 2081 N N . ALA A 1 269 ? 14.289 -8.339 5.165 1.00 98.50 269 ALA A N 1
ATOM 2082 C CA . ALA A 1 269 ? 14.301 -9.768 5.457 1.00 98.50 269 ALA A CA 1
ATOM 2083 C C . ALA A 1 269 ? 15.090 -10.094 6.734 1.00 98.50 269 ALA A C 1
ATOM 2085 O O . ALA A 1 269 ? 14.648 -10.926 7.524 1.00 98.50 269 ALA A O 1
ATOM 2086 N N . GLU A 1 270 ? 16.226 -9.429 6.950 1.00 98.38 270 GLU A N 1
ATOM 2087 C CA . GLU A 1 270 ? 17.030 -9.565 8.166 1.00 98.38 270 GLU A CA 1
ATOM 2088 C C . GLU A 1 270 ? 16.268 -9.057 9.400 1.00 98.38 270 GLU A C 1
ATOM 2090 O O . GLU A 1 270 ? 16.127 -9.789 10.379 1.00 98.38 270 GLU A O 1
ATOM 2095 N N . THR A 1 271 ? 15.694 -7.853 9.331 1.00 98.25 271 THR A N 1
ATOM 2096 C CA . THR A 1 271 ? 14.959 -7.229 10.444 1.00 98.25 271 THR A CA 1
ATOM 2097 C C . THR A 1 271 ? 13.637 -7.944 10.754 1.00 98.25 271 THR A C 1
ATOM 2099 O O . THR A 1 271 ? 13.215 -8.034 11.914 1.00 98.25 271 THR A O 1
ATOM 2102 N N . MET A 1 272 ? 12.948 -8.481 9.743 1.00 98.06 272 MET A N 1
ATOM 2103 C CA . MET A 1 272 ? 11.718 -9.254 9.943 1.00 98.06 272 MET A CA 1
ATOM 2104 C C . MET A 1 272 ? 11.992 -10.643 10.529 1.00 98.06 272 MET A C 1
ATOM 2106 O O . MET A 1 272 ? 11.175 -11.133 11.317 1.00 98.06 272 MET A O 1
ATOM 2110 N N . GLY A 1 273 ? 13.138 -11.253 10.210 1.00 97.56 273 GLY A N 1
ATOM 2111 C CA . GLY A 1 273 ? 13.483 -12.603 10.644 1.00 97.56 273 GLY A CA 1
ATOM 2112 C C . GLY A 1 273 ? 12.469 -13.625 10.126 1.00 97.56 273 GLY A C 1
ATOM 2113 O O . GLY A 1 273 ? 12.264 -13.761 8.921 1.00 97.56 273 GLY A O 1
ATOM 2114 N N . GLU A 1 274 ? 11.806 -14.341 11.036 1.00 96.88 274 GLU A N 1
ATOM 2115 C CA . GLU A 1 274 ? 10.763 -15.321 10.688 1.00 96.88 274 GLU A CA 1
ATOM 2116 C C . GLU A 1 274 ? 9.379 -14.692 10.458 1.00 96.88 274 GLU A C 1
ATOM 2118 O O . GLU A 1 274 ? 8.464 -15.370 9.983 1.00 96.88 274 GLU A O 1
ATOM 2123 N N . ARG A 1 275 ? 9.197 -13.405 10.789 1.00 97.31 275 ARG A N 1
ATOM 2124 C CA . ARG A 1 275 ? 7.903 -12.733 10.621 1.00 97.31 275 ARG A CA 1
ATOM 2125 C C . ARG A 1 275 ? 7.571 -12.611 9.130 1.00 97.31 275 ARG A C 1
ATOM 2127 O O . ARG A 1 275 ? 8.419 -12.161 8.355 1.00 97.31 275 ARG A O 1
ATOM 2134 N N . PRO A 1 276 ? 6.349 -12.978 8.707 1.00 97.75 276 PRO A N 1
ATOM 2135 C CA . PRO A 1 276 ? 5.955 -12.826 7.317 1.00 97.75 276 PRO A CA 1
ATOM 2136 C C . PRO A 1 276 ? 5.858 -11.340 6.957 1.00 97.75 276 PRO A C 1
ATOM 2138 O O . PRO A 1 276 ? 5.400 -10.525 7.756 1.00 97.75 276 PRO A O 1
ATOM 2141 N N . PHE A 1 277 ? 6.270 -11.008 5.738 1.00 98.62 277 PHE A N 1
ATOM 2142 C CA . PHE A 1 277 ? 6.132 -9.678 5.161 1.00 98.62 277 PHE A CA 1
ATOM 2143 C C . PHE A 1 277 ? 5.891 -9.777 3.659 1.00 98.62 277 PHE A C 1
ATOM 2145 O O . PHE A 1 277 ? 6.178 -10.796 3.023 1.00 98.62 277 PHE A O 1
ATOM 2152 N N . GLU A 1 278 ? 5.400 -8.684 3.099 1.00 98.56 278 GLU A N 1
ATOM 2153 C CA . GLU A 1 278 ? 5.184 -8.497 1.678 1.00 98.56 278 GLU A CA 1
ATOM 2154 C C . GLU A 1 278 ? 6.007 -7.328 1.168 1.00 98.56 278 GLU A C 1
ATOM 2156 O O . GLU A 1 278 ? 6.224 -6.342 1.868 1.00 98.56 278 GLU A O 1
ATOM 2161 N N . LEU A 1 279 ? 6.469 -7.452 -0.070 1.00 98.69 279 LEU A N 1
ATOM 2162 C CA . LEU A 1 279 ? 7.202 -6.400 -0.750 1.00 98.69 279 LEU A CA 1
ATOM 2163 C C . LEU A 1 279 ? 6.483 -6.039 -2.039 1.00 98.69 279 LEU A C 1
ATOM 2165 O O . LEU A 1 279 ? 6.064 -6.922 -2.796 1.00 98.69 279 LEU A O 1
ATOM 2169 N N . GLU A 1 280 ? 6.414 -4.743 -2.291 1.00 98.81 280 GLU A N 1
ATOM 2170 C CA . GLU A 1 280 ? 6.115 -4.171 -3.593 1.00 98.81 280 GLU A CA 1
ATOM 2171 C C . GLU A 1 280 ? 7.297 -3.333 -4.068 1.00 98.81 280 GLU A C 1
ATOM 2173 O O . GLU A 1 280 ? 7.974 -2.689 -3.269 1.00 98.81 280 GLU A O 1
ATOM 2178 N N . MET A 1 281 ? 7.562 -3.356 -5.371 1.00 98.31 281 MET A N 1
ATOM 2179 C CA . MET A 1 281 ? 8.462 -2.396 -6.008 1.00 98.31 281 MET A CA 1
ATOM 2180 C C . MET A 1 281 ? 7.631 -1.457 -6.877 1.00 98.31 281 MET A C 1
ATOM 2182 O O . MET A 1 281 ? 6.918 -1.924 -7.768 1.00 98.31 281 MET A O 1
ATOM 2186 N N . SER A 1 282 ? 7.745 -0.152 -6.638 1.00 97.50 282 SER A N 1
ATOM 2187 C CA . SER A 1 282 ? 7.029 0.879 -7.392 1.00 97.50 282 SER A CA 1
ATOM 2188 C C . SER A 1 282 ? 7.973 1.670 -8.284 1.00 97.50 282 SER A C 1
ATOM 2190 O O . SER A 1 282 ? 8.997 2.146 -7.816 1.00 97.50 282 SER A O 1
ATOM 2192 N N . VAL A 1 283 ? 7.645 1.815 -9.566 1.00 94.88 283 VAL A N 1
ATOM 2193 C CA . VAL A 1 283 ? 8.354 2.672 -10.540 1.00 94.88 283 VAL A CA 1
ATOM 2194 C C . VAL A 1 283 ? 7.360 3.481 -11.389 1.00 94.88 283 VAL A C 1
ATOM 2196 O O . VAL A 1 283 ? 7.621 3.821 -12.545 1.00 94.88 283 VAL A O 1
ATOM 2199 N N . ASP A 1 284 ? 6.194 3.773 -10.818 1.00 91.81 284 ASP A N 1
ATOM 2200 C CA . ASP A 1 284 ? 5.076 4.481 -11.444 1.00 91.81 284 ASP A CA 1
ATOM 2201 C C . ASP A 1 284 ? 5.350 5.983 -11.665 1.00 91.81 284 ASP A C 1
ATOM 2203 O O . ASP A 1 284 ? 4.874 6.572 -12.640 1.00 91.81 284 ASP A O 1
ATOM 2207 N N . GLU A 1 285 ? 6.179 6.592 -10.811 1.00 85.62 285 GLU A N 1
ATOM 2208 C CA . GLU A 1 285 ? 6.539 8.019 -10.866 1.00 85.62 285 GLU A CA 1
ATOM 2209 C C . GLU A 1 285 ? 7.705 8.338 -11.843 1.00 85.62 285 GLU A C 1
ATOM 2211 O O . GLU A 1 285 ? 8.254 9.436 -11.817 1.00 85.62 285 GLU A O 1
ATOM 2216 N N . THR A 1 286 ? 8.084 7.411 -12.733 1.00 89.56 286 THR A N 1
ATOM 2217 C CA . THR A 1 286 ? 9.157 7.614 -13.741 1.00 89.56 286 THR A CA 1
ATOM 2218 C C . THR A 1 286 ? 8.757 8.591 -14.857 1.00 89.56 286 THR A C 1
ATOM 2220 O O . THR A 1 286 ? 7.575 8.882 -15.027 1.00 89.56 286 THR A O 1
ATOM 2223 N N . ALA A 1 287 ? 9.695 9.143 -15.638 1.00 90.38 287 ALA A N 1
ATOM 2224 C CA . ALA A 1 287 ? 9.336 10.133 -16.667 1.00 90.38 287 ALA A CA 1
ATOM 2225 C C . ALA A 1 287 ? 8.521 9.527 -17.828 1.00 90.38 287 ALA A C 1
ATOM 2227 O O . ALA A 1 287 ? 7.558 10.131 -18.319 1.00 90.38 287 ALA A O 1
ATOM 2228 N N . THR A 1 288 ? 8.880 8.318 -18.257 1.00 93.38 288 THR A N 1
ATOM 2229 C CA . THR A 1 288 ? 8.302 7.633 -19.422 1.00 93.38 288 THR A CA 1
ATOM 2230 C C . THR A 1 288 ? 7.650 6.307 -19.026 1.00 93.38 288 THR A C 1
ATOM 2232 O O . THR A 1 288 ? 8.101 5.666 -18.076 1.00 93.38 288 THR A O 1
ATOM 2235 N N . PRO A 1 289 ? 6.586 5.867 -19.730 1.00 97.06 289 PRO A N 1
ATOM 2236 C CA . PRO A 1 289 ? 5.960 4.576 -19.461 1.00 97.06 289 PRO A CA 1
ATOM 2237 C C . PRO A 1 289 ? 6.971 3.427 -19.460 1.00 97.06 289 PRO A C 1
ATOM 2239 O O . PRO A 1 289 ? 7.849 3.364 -20.321 1.00 97.06 289 PRO A O 1
ATOM 2242 N N . THR A 1 290 ? 6.819 2.505 -18.513 1.00 98.12 290 THR A N 1
ATOM 2243 C CA . THR A 1 290 ? 7.663 1.316 -18.409 1.00 98.12 290 THR A CA 1
ATOM 2244 C C . THR A 1 290 ? 7.389 0.397 -19.596 1.00 98.12 290 THR A C 1
ATOM 2246 O O . THR A 1 290 ? 6.274 -0.101 -19.754 1.00 98.12 290 THR A O 1
ATOM 2249 N N . SER A 1 291 ? 8.397 0.131 -20.424 1.00 98.12 291 SER A N 1
ATOM 2250 C CA . SER A 1 291 ? 8.255 -0.805 -21.545 1.00 98.12 291 SER A CA 1
ATOM 2251 C C . SER A 1 291 ? 8.107 -2.257 -21.069 1.00 98.12 291 SER A C 1
ATOM 2253 O O . SER A 1 291 ? 8.363 -2.607 -19.909 1.00 98.12 291 SER A O 1
ATOM 2255 N N . LEU A 1 292 ? 7.675 -3.148 -21.965 1.00 98.56 292 LEU A N 1
ATOM 2256 C CA . LEU A 1 292 ? 7.541 -4.571 -21.643 1.00 98.56 292 LEU A CA 1
ATOM 2257 C C . LEU A 1 292 ? 8.904 -5.199 -21.335 1.00 98.56 292 LEU A C 1
ATOM 2259 O O . LEU A 1 292 ? 9.020 -6.002 -20.413 1.00 98.56 292 LEU A O 1
ATOM 2263 N N . GLU A 1 293 ? 9.940 -4.817 -22.072 1.00 98.62 293 GLU A N 1
ATOM 2264 C CA . GLU A 1 293 ? 11.308 -5.289 -21.894 1.00 98.62 293 GLU A CA 1
ATOM 2265 C C . GLU A 1 293 ? 11.929 -4.747 -20.607 1.00 98.62 293 GLU A C 1
ATOM 2267 O O . GLU A 1 293 ? 12.633 -5.479 -19.913 1.00 98.62 293 GLU A O 1
ATOM 2272 N N . GLU A 1 294 ? 11.611 -3.510 -20.228 1.00 98.69 294 GLU A N 1
ATOM 2273 C CA . GLU A 1 294 ? 11.980 -2.946 -18.928 1.00 98.69 294 GLU A CA 1
ATOM 2274 C C . GLU A 1 294 ? 11.333 -3.709 -17.771 1.00 98.69 294 GLU A C 1
ATOM 2276 O O . GLU A 1 294 ? 12.037 -4.164 -16.869 1.00 98.69 294 GLU A O 1
ATOM 2281 N N . HIS A 1 295 ? 10.014 -3.930 -17.816 1.00 98.75 295 HIS A N 1
ATOM 2282 C CA . HIS A 1 295 ? 9.324 -4.731 -16.802 1.00 98.75 295 HIS A CA 1
ATOM 2283 C C . HIS A 1 295 ? 9.894 -6.160 -16.761 1.00 98.75 295 HIS A C 1
ATOM 2285 O O . HIS A 1 295 ? 10.186 -6.682 -15.683 1.00 98.75 295 HIS A O 1
ATOM 2291 N N . PHE A 1 296 ? 10.120 -6.787 -17.920 1.00 98.81 296 PHE A N 1
ATOM 2292 C CA . PHE A 1 296 ? 10.705 -8.124 -17.994 1.00 98.81 296 PHE A CA 1
ATOM 2293 C C . PHE A 1 296 ? 12.105 -8.174 -17.371 1.00 98.81 296 PHE A C 1
ATOM 2295 O O . PHE A 1 296 ? 12.400 -9.083 -16.595 1.00 98.81 296 PHE A O 1
ATOM 2302 N N . PHE A 1 297 ? 12.955 -7.190 -17.672 1.00 98.81 297 PHE A N 1
ATOM 2303 C CA . PHE A 1 297 ? 14.295 -7.081 -17.105 1.00 98.81 297 PHE A CA 1
ATOM 2304 C C . PHE A 1 297 ? 14.247 -6.913 -15.581 1.00 98.81 297 PHE A C 1
ATOM 2306 O O . PHE A 1 297 ? 14.901 -7.671 -14.868 1.00 98.81 297 PHE A O 1
ATOM 2313 N N . VAL A 1 298 ? 13.435 -5.980 -15.070 1.00 98.75 298 VAL A N 1
ATOM 2314 C CA . VAL A 1 298 ? 13.294 -5.735 -13.625 1.00 98.75 298 VAL A CA 1
ATOM 2315 C C . VAL A 1 298 ? 12.831 -6.997 -12.902 1.00 98.75 298 VAL A C 1
ATOM 2317 O O . VAL A 1 298 ? 13.494 -7.450 -11.971 1.00 98.75 298 VAL A O 1
ATOM 2320 N N . ALA A 1 299 ? 11.735 -7.610 -13.349 1.00 98.75 299 ALA A N 1
ATOM 2321 C CA . ALA A 1 299 ? 11.193 -8.809 -12.717 1.00 98.75 299 ALA A CA 1
ATOM 2322 C C . ALA A 1 299 ? 12.163 -10.002 -12.796 1.00 98.75 299 ALA A C 1
ATOM 2324 O O . ALA A 1 299 ? 12.309 -10.755 -11.829 1.00 98.75 299 ALA A O 1
ATOM 2325 N N . GLY A 1 300 ? 12.867 -10.157 -13.921 1.00 98.44 300 GLY A N 1
ATOM 2326 C CA . GLY A 1 300 ? 13.892 -11.182 -14.096 1.00 98.44 300 GLY A CA 1
ATOM 2327 C C . GLY A 1 300 ? 15.070 -11.012 -13.144 1.00 98.44 300 GLY A C 1
ATOM 2328 O O . GLY A 1 300 ? 15.470 -11.975 -12.486 1.00 98.44 300 GLY A O 1
ATOM 2329 N N . GLU A 1 301 ? 15.589 -9.792 -13.007 1.00 98.75 301 GLU A N 1
ATOM 2330 C CA . GLU A 1 301 ? 16.715 -9.510 -12.118 1.00 98.75 301 GLU A CA 1
ATOM 2331 C C . GLU A 1 301 ? 16.325 -9.604 -10.638 1.00 98.75 301 GLU A C 1
ATOM 2333 O O . GLU A 1 301 ? 17.080 -10.189 -9.860 1.00 98.75 301 GLU A O 1
ATOM 2338 N N . LEU A 1 302 ? 15.131 -9.142 -10.245 1.00 98.69 302 LEU A N 1
ATOM 2339 C CA . LEU A 1 302 ? 14.605 -9.356 -8.891 1.00 98.69 302 LEU A CA 1
ATOM 2340 C C . LEU A 1 302 ? 14.511 -10.852 -8.558 1.00 98.69 302 LEU A C 1
ATOM 2342 O O . LEU A 1 302 ? 14.973 -11.280 -7.497 1.00 98.69 302 LEU A O 1
ATOM 2346 N N . LYS A 1 303 ? 13.975 -11.667 -9.482 1.00 98.50 303 LYS A N 1
ATOM 2347 C CA . LYS A 1 303 ? 13.885 -13.127 -9.312 1.00 98.50 303 LYS A CA 1
ATOM 2348 C C . LYS A 1 303 ? 15.266 -13.759 -9.189 1.00 98.50 303 LYS A C 1
ATOM 2350 O O . LYS A 1 303 ? 15.487 -14.584 -8.305 1.00 98.50 303 LYS A O 1
ATOM 2355 N N . ARG A 1 304 ? 16.200 -13.369 -10.063 1.00 98.25 304 ARG A N 1
ATOM 2356 C CA . ARG A 1 304 ? 17.581 -13.870 -10.068 1.00 98.25 304 ARG A CA 1
ATOM 2357 C C . ARG A 1 304 ? 18.303 -13.556 -8.757 1.00 98.25 304 ARG A C 1
ATOM 2359 O O . ARG A 1 304 ? 19.073 -14.385 -8.287 1.00 98.25 304 ARG A O 1
ATOM 2366 N N . LEU A 1 305 ? 18.033 -12.391 -8.170 1.00 98.50 305 LEU A N 1
ATOM 2367 C CA . LEU A 1 305 ? 18.629 -11.920 -6.916 1.00 98.50 305 LEU A CA 1
ATOM 2368 C C . LEU A 1 305 ? 17.903 -12.421 -5.656 1.00 98.50 305 LEU A C 1
ATOM 2370 O O . LEU A 1 305 ? 18.266 -12.032 -4.544 1.00 98.50 305 LEU A O 1
ATOM 2374 N N . GLY A 1 306 ? 16.900 -13.293 -5.812 1.00 97.81 306 GLY A N 1
ATOM 2375 C CA . GLY A 1 306 ? 16.193 -13.933 -4.701 1.00 97.81 306 GLY A CA 1
ATOM 2376 C C . GLY A 1 306 ? 15.217 -13.019 -3.958 1.00 97.81 306 GLY A C 1
ATOM 2377 O O . GLY A 1 306 ? 14.838 -13.324 -2.822 1.00 97.81 306 GLY A O 1
ATOM 2378 N N . VAL A 1 307 ? 14.805 -11.904 -4.568 1.00 98.38 307 VAL A N 1
ATOM 2379 C CA . VAL A 1 307 ? 13.765 -11.038 -4.004 1.00 98.38 307 VAL A CA 1
ATOM 2380 C C . VAL A 1 307 ? 12.429 -11.772 -4.057 1.00 98.38 307 VAL A C 1
ATOM 2382 O O . VAL A 1 307 ? 12.094 -12.410 -5.054 1.00 98.38 307 VAL A O 1
ATOM 2385 N N . ARG A 1 308 ? 11.651 -11.688 -2.976 1.00 97.75 308 ARG A N 1
ATOM 2386 C CA . ARG A 1 308 ? 10.266 -12.167 -2.925 1.00 97.75 308 ARG A CA 1
ATOM 2387 C C . ARG A 1 308 ? 9.356 -10.953 -2.834 1.00 97.75 308 ARG A C 1
ATOM 2389 O O . ARG A 1 308 ? 9.461 -10.196 -1.876 1.00 97.75 308 ARG A O 1
ATOM 2396 N N . TRP A 1 309 ? 8.488 -10.774 -3.822 1.00 98.12 309 TRP A N 1
ATOM 2397 C CA . TRP A 1 309 ? 7.549 -9.658 -3.895 1.00 98.12 309 TRP A CA 1
ATOM 2398 C C . TRP A 1 309 ? 6.156 -10.164 -4.263 1.00 98.12 309 TRP A C 1
ATOM 2400 O O . TRP A 1 309 ? 6.010 -11.212 -4.897 1.00 98.12 309 TRP A O 1
ATOM 2410 N N . VAL A 1 310 ? 5.129 -9.428 -3.847 1.00 98.38 310 VAL A N 1
ATOM 2411 C CA . VAL A 1 310 ? 3.723 -9.754 -4.134 1.0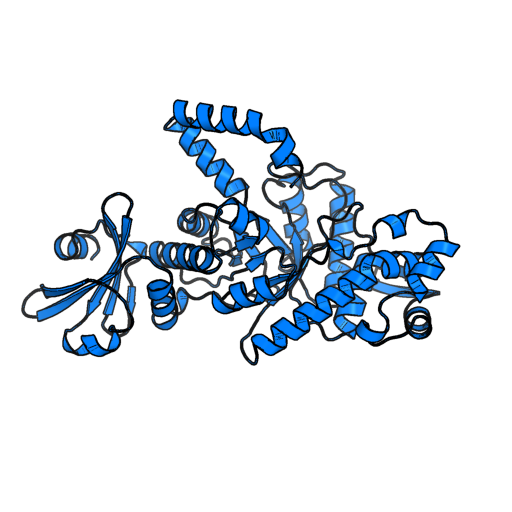0 98.38 310 VAL A CA 1
ATOM 2412 C C . VAL A 1 310 ? 3.128 -8.857 -5.209 1.00 98.38 310 VAL A C 1
ATOM 2414 O O . VAL A 1 310 ? 2.095 -9.209 -5.785 1.00 98.38 310 VAL A O 1
ATOM 2417 N N . SER A 1 311 ? 3.774 -7.731 -5.511 1.00 98.56 311 SER A N 1
ATOM 2418 C CA . SER A 1 311 ? 3.322 -6.786 -6.526 1.00 98.56 311 SER A CA 1
ATOM 2419 C C . SER A 1 311 ? 4.446 -5.917 -7.090 1.00 98.56 311 SER A C 1
ATOM 2421 O O . SER A 1 311 ? 5.506 -5.759 -6.486 1.00 98.56 311 SER A O 1
ATOM 2423 N N . LEU A 1 312 ? 4.212 -5.392 -8.291 1.00 98.56 312 LEU A N 1
ATOM 2424 C CA . LEU A 1 312 ? 5.063 -4.406 -8.953 1.00 98.56 312 LEU A CA 1
ATOM 2425 C C . LEU A 1 312 ? 4.154 -3.334 -9.562 1.00 98.56 312 LEU A C 1
ATOM 2427 O O . LEU A 1 312 ? 3.158 -3.679 -10.209 1.00 98.56 312 LEU A O 1
ATOM 2431 N N . ALA A 1 313 ? 4.479 -2.060 -9.347 1.00 98.38 313 ALA A N 1
ATOM 2432 C CA . ALA A 1 313 ? 3.759 -0.928 -9.925 1.00 98.38 313 ALA A CA 1
ATOM 2433 C C . ALA A 1 313 ? 4.581 -0.309 -11.071 1.00 98.38 313 ALA A C 1
ATOM 2435 O O . ALA A 1 313 ? 5.496 0.476 -10.816 1.00 98.38 313 ALA A O 1
ATOM 2436 N N . PRO A 1 314 ? 4.342 -0.693 -12.337 1.00 97.69 314 PRO A N 1
ATOM 2437 C CA . PRO A 1 314 ? 4.984 -0.034 -13.466 1.00 97.69 314 PRO A CA 1
ATOM 2438 C C . PRO A 1 314 ? 4.323 1.324 -13.731 1.00 97.69 314 PRO A C 1
ATOM 2440 O O . PRO A 1 314 ? 3.168 1.552 -13.360 1.00 97.69 314 PRO A O 1
ATOM 2443 N N . ARG A 1 315 ? 5.007 2.199 -14.470 1.00 97.31 315 ARG A N 1
ATOM 2444 C CA . ARG A 1 315 ? 4.350 3.356 -15.080 1.00 97.31 315 ARG A CA 1
ATOM 2445 C C . ARG A 1 315 ? 3.615 2.909 -16.337 1.00 97.31 315 ARG A C 1
ATOM 2447 O O . ARG A 1 315 ? 4.238 2.638 -17.360 1.00 97.31 315 ARG A O 1
ATOM 2454 N N . PHE A 1 316 ? 2.294 2.806 -16.261 1.00 97.88 316 PHE A N 1
ATOM 2455 C CA . PHE A 1 316 ? 1.467 2.449 -17.416 1.00 97.88 316 PHE A CA 1
ATOM 2456 C C . PHE A 1 316 ? 1.450 3.558 -18.479 1.00 97.88 316 PHE A C 1
ATOM 2458 O O . PHE A 1 316 ? 1.770 4.713 -18.205 1.00 97.88 316 PHE A O 1
ATOM 2465 N N . VAL A 1 317 ? 1.041 3.204 -19.699 1.00 97.56 317 VAL A N 1
ATOM 2466 C CA . VAL A 1 317 ? 0.788 4.170 -20.780 1.00 97.56 317 VAL A CA 1
ATOM 2467 C C . VAL A 1 317 ? -0.352 5.130 -20.430 1.00 97.56 317 VAL A C 1
ATOM 2469 O O . VAL A 1 317 ? -1.318 4.743 -19.771 1.00 97.56 317 VAL A O 1
ATOM 2472 N N . GLY A 1 318 ? -0.277 6.361 -20.940 1.00 96.38 318 GLY A N 1
ATOM 2473 C CA . GLY A 1 318 ? -1.182 7.460 -20.589 1.00 96.38 318 GLY A CA 1
ATOM 2474 C C . GLY A 1 318 ? -0.808 8.128 -19.265 1.00 96.38 318 GLY A C 1
ATOM 2475 O O . GLY A 1 318 ? 0.300 7.961 -18.761 1.00 96.38 318 GLY A O 1
ATOM 2476 N N . GLU A 1 319 ? -1.730 8.909 -18.708 1.00 95.31 319 GLU A N 1
ATOM 2477 C CA . GLU A 1 319 ? -1.480 9.725 -17.518 1.00 95.31 319 GLU A CA 1
ATOM 2478 C C . GLU A 1 319 ? -2.417 9.349 -16.366 1.00 95.31 319 GLU A C 1
ATOM 2480 O O . GLU A 1 319 ? -3.633 9.200 -16.531 1.00 95.31 319 GLU A O 1
ATOM 2485 N N . PHE A 1 320 ? -1.829 9.229 -15.174 1.00 95.50 320 PHE A N 1
ATOM 2486 C CA . PHE A 1 320 ? -2.500 8.853 -13.930 1.00 95.50 320 PHE A CA 1
ATOM 2487 C C . PHE A 1 320 ? -2.491 10.019 -12.929 1.00 95.50 320 PHE A C 1
ATOM 2489 O O . PHE A 1 320 ? -2.079 9.873 -11.782 1.00 95.50 320 PHE A O 1
ATOM 2496 N N . GLU A 1 321 ? -2.935 11.201 -13.359 1.00 92.81 321 GLU A N 1
ATOM 2497 C CA . GLU A 1 321 ? -2.998 12.386 -12.495 1.00 92.81 321 GLU A CA 1
ATOM 2498 C C . GLU A 1 321 ? -3.891 12.163 -11.262 1.00 92.81 321 GLU A C 1
ATOM 2500 O O . GLU A 1 321 ? -4.898 11.452 -11.302 1.00 92.81 321 GLU A O 1
ATOM 2505 N N . LYS A 1 322 ? -3.533 12.779 -10.133 1.00 91.06 322 LYS A N 1
ATOM 2506 C CA . LYS A 1 322 ? -4.290 12.655 -8.880 1.00 91.06 322 LYS A CA 1
ATOM 2507 C C . LYS A 1 322 ? -5.693 13.265 -9.039 1.00 91.06 322 LYS A C 1
ATOM 2509 O O . LYS A 1 322 ? -5.835 14.333 -9.622 1.00 91.06 322 LYS A O 1
ATOM 2514 N N . ALA A 1 323 ? -6.704 12.609 -8.461 1.00 91.06 323 ALA A N 1
ATOM 2515 C CA . ALA A 1 323 ? -8.091 13.089 -8.362 1.00 91.06 323 ALA A CA 1
ATOM 2516 C C . ALA A 1 323 ? -8.870 13.281 -9.682 1.00 91.06 323 ALA A C 1
ATOM 2518 O O . ALA A 1 323 ? -9.943 13.883 -9.681 1.00 91.06 323 ALA A O 1
ATOM 2519 N N . VAL A 1 324 ? -8.361 12.766 -10.802 1.00 95.56 324 VAL A N 1
ATOM 2520 C CA . VAL A 1 324 ? -9.040 12.796 -12.107 1.00 95.56 324 VAL A CA 1
ATOM 2521 C C . VAL A 1 324 ? -9.024 11.415 -12.765 1.00 95.56 324 VAL A C 1
ATOM 2523 O O . VAL A 1 324 ? -8.247 10.539 -12.368 1.00 95.56 324 VAL A O 1
ATOM 2526 N N . ASP A 1 325 ? -9.884 11.219 -13.767 1.00 98.00 325 ASP A N 1
ATOM 2527 C CA . ASP A 1 325 ? -9.904 9.988 -14.565 1.00 98.00 325 ASP A CA 1
ATOM 2528 C C . ASP A 1 325 ? -8.650 9.870 -15.447 1.00 98.00 325 ASP A C 1
ATOM 2530 O O . ASP A 1 325 ? -7.904 10.830 -15.656 1.00 98.00 325 ASP A O 1
ATOM 2534 N N . TYR A 1 326 ? -8.404 8.659 -15.934 1.00 97.50 326 TYR A N 1
ATOM 2535 C CA . TYR A 1 326 ? -7.307 8.333 -16.834 1.00 97.50 326 TYR A CA 1
ATOM 2536 C C . TYR A 1 326 ? -7.349 9.182 -18.112 1.00 97.50 326 TYR A C 1
ATOM 2538 O O . TYR A 1 326 ? -8.405 9.350 -18.728 1.00 97.50 326 TYR A O 1
ATOM 2546 N N . LYS A 1 327 ? -6.179 9.665 -18.547 1.00 97.88 327 LYS A N 1
ATOM 2547 C CA . LYS A 1 327 ? -6.009 10.353 -19.833 1.00 97.88 327 LYS A CA 1
ATOM 2548 C C . LYS A 1 327 ? -5.137 9.503 -20.758 1.00 97.88 327 LYS A C 1
ATOM 2550 O O . LYS A 1 327 ? -3.954 9.305 -20.491 1.00 97.88 327 LYS A O 1
ATOM 2555 N N . GLY A 1 328 ? -5.712 9.014 -21.853 1.00 97.50 328 GLY A N 1
ATOM 2556 C CA . GLY A 1 328 ? -4.995 8.222 -22.856 1.00 97.50 328 GLY A CA 1
ATOM 2557 C C . GLY A 1 328 ? -5.920 7.328 -23.680 1.00 97.50 328 GLY A C 1
ATOM 2558 O O . GLY A 1 328 ? -7.145 7.421 -23.580 1.00 97.50 328 GLY A O 1
ATOM 2559 N N . ASP A 1 329 ? -5.334 6.451 -24.495 1.00 98.25 329 ASP A N 1
ATOM 2560 C CA . ASP A 1 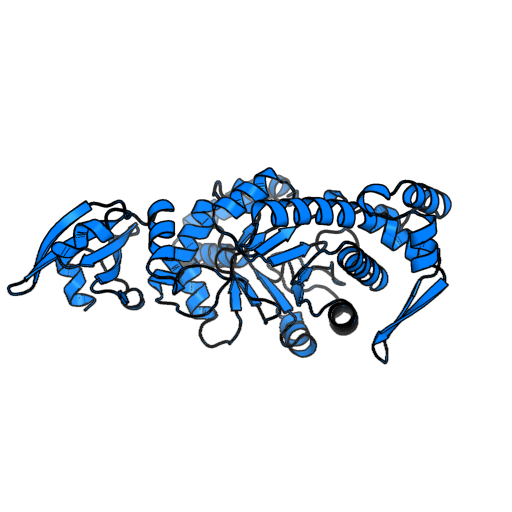329 ? -6.076 5.458 -25.275 1.00 98.25 329 ASP A CA 1
ATOM 2561 C C . ASP A 1 329 ? -6.373 4.211 -24.424 1.00 98.25 329 ASP A C 1
ATOM 2563 O O . ASP A 1 329 ? -5.485 3.428 -24.082 1.00 98.25 329 ASP A O 1
ATOM 2567 N N . LEU A 1 330 ? -7.654 3.992 -24.114 1.00 98.38 330 LEU A N 1
ATOM 2568 C CA . LEU A 1 330 ? -8.123 2.833 -23.347 1.00 98.38 330 LEU A CA 1
ATOM 2569 C C . LEU A 1 330 ? -7.827 1.490 -24.033 1.00 98.38 330 LEU A C 1
ATOM 2571 O O . LEU A 1 330 ? -7.639 0.478 -23.354 1.00 98.38 330 LEU A O 1
ATOM 2575 N N . THR A 1 331 ? -7.783 1.464 -25.366 1.00 98.19 331 THR A N 1
ATOM 2576 C CA . THR A 1 331 ? -7.435 0.265 -26.140 1.00 98.19 331 THR A CA 1
ATOM 2577 C C . THR A 1 331 ? -5.960 -0.066 -25.958 1.00 98.19 331 THR A C 1
ATOM 2579 O O . THR A 1 331 ? -5.607 -1.225 -25.723 1.00 98.19 331 THR A O 1
ATOM 2582 N N . GLU A 1 332 ? -5.098 0.950 -26.021 1.00 98.00 332 GLU A N 1
ATOM 2583 C CA . GLU A 1 332 ? -3.663 0.798 -25.795 1.00 98.00 332 GLU A CA 1
ATOM 2584 C C . GLU A 1 332 ? -3.361 0.391 -24.349 1.00 98.00 332 GLU A C 1
ATOM 2586 O O . GLU A 1 332 ? -2.604 -0.559 -24.128 1.00 98.00 332 GLU A O 1
ATOM 2591 N N . PHE A 1 333 ? -4.012 1.032 -23.373 1.00 98.44 333 PHE A N 1
ATOM 2592 C CA . PHE A 1 333 ? -3.922 0.641 -21.968 1.00 98.44 333 PHE A CA 1
ATOM 2593 C C . PHE A 1 333 ? -4.340 -0.819 -21.773 1.00 98.44 333 PHE A C 1
ATOM 2595 O O . PHE A 1 333 ? -3.586 -1.604 -21.207 1.00 98.44 333 PHE A O 1
ATOM 2602 N N . GLY A 1 334 ? -5.507 -1.226 -22.285 1.00 98.19 334 GLY A N 1
ATOM 2603 C CA . GLY A 1 334 ? -5.990 -2.600 -22.127 1.00 98.19 334 GLY A CA 1
ATOM 2604 C C . GLY A 1 334 ? -5.054 -3.645 -22.740 1.00 98.19 334 GLY A C 1
ATOM 2605 O O . GLY A 1 334 ? -4.812 -4.691 -22.132 1.00 98.19 334 GLY A O 1
ATOM 2606 N N . ARG A 1 335 ? -4.480 -3.351 -23.914 1.00 97.88 335 ARG A N 1
ATOM 2607 C CA . ARG A 1 335 ? -3.491 -4.219 -24.567 1.00 97.88 335 ARG A CA 1
ATOM 2608 C C . ARG A 1 335 ? -2.212 -4.338 -23.732 1.00 97.88 335 ARG A C 1
ATOM 2610 O O . ARG A 1 335 ? -1.822 -5.451 -23.380 1.00 97.88 335 ARG A O 1
ATOM 2617 N N . THR A 1 336 ? -1.593 -3.212 -23.384 1.00 97.94 336 THR A N 1
ATOM 2618 C CA . THR A 1 336 ? -0.307 -3.186 -22.664 1.00 97.94 336 THR A CA 1
ATOM 2619 C C . THR A 1 336 ? -0.429 -3.684 -21.222 1.00 97.94 336 THR A C 1
ATOM 2621 O O . THR A 1 336 ? 0.438 -4.415 -20.747 1.00 97.94 336 THR A O 1
ATOM 2624 N N . PHE A 1 337 ? -1.543 -3.412 -20.536 1.00 98.38 337 PHE A N 1
ATOM 2625 C CA . PHE A 1 337 ? -1.833 -3.959 -19.208 1.00 98.38 337 PHE A CA 1
ATOM 2626 C C . PHE A 1 337 ? -1.865 -5.494 -19.224 1.00 98.38 337 PHE A C 1
ATOM 2628 O O . PHE A 1 337 ? -1.264 -6.147 -18.367 1.00 98.38 337 PHE A O 1
ATOM 2635 N N . LYS A 1 338 ? -2.511 -6.095 -20.233 1.00 98.06 338 LYS A N 1
ATOM 2636 C CA . LYS A 1 338 ? -2.540 -7.554 -20.415 1.00 98.06 338 LYS A CA 1
ATOM 2637 C C . LYS A 1 338 ? -1.147 -8.133 -20.686 1.00 98.06 338 LYS A C 1
ATOM 2639 O O . LYS A 1 338 ? -0.831 -9.217 -20.192 1.00 98.06 338 LYS A O 1
ATOM 2644 N N . GLU A 1 339 ? -0.317 -7.427 -21.448 1.00 98.50 339 GLU A N 1
ATOM 2645 C CA . GLU A 1 339 ? 1.065 -7.824 -21.741 1.00 98.50 339 GLU A CA 1
ATOM 2646 C C . GLU A 1 339 ? 1.951 -7.754 -20.482 1.00 98.50 339 GLU A C 1
ATOM 2648 O O . GLU A 1 339 ? 2.633 -8.728 -20.157 1.00 98.50 339 GLU A O 1
ATOM 2653 N N . HIS A 1 340 ? 1.861 -6.683 -19.687 1.00 98.56 340 HIS A N 1
ATOM 2654 C CA . HIS A 1 340 ? 2.528 -6.604 -18.380 1.00 98.56 340 HIS A CA 1
ATOM 2655 C C . HIS A 1 340 ? 2.058 -7.693 -17.415 1.00 98.56 340 HIS A C 1
ATOM 2657 O O . HIS A 1 340 ? 2.854 -8.254 -16.662 1.00 98.56 340 HIS A O 1
ATOM 2663 N N . LEU A 1 341 ? 0.774 -8.042 -17.447 1.00 98.06 341 LEU A N 1
ATOM 2664 C CA . LEU A 1 341 ? 0.239 -9.118 -16.625 1.00 98.06 341 LEU A CA 1
ATOM 2665 C C . LEU A 1 341 ? 0.771 -10.491 -17.061 1.00 98.06 341 LEU A C 1
ATOM 2667 O O . LEU A 1 341 ? 0.964 -11.376 -16.227 1.00 98.06 341 LEU A O 1
ATOM 2671 N N . ALA A 1 342 ? 1.031 -10.688 -18.356 1.00 98.19 342 ALA A N 1
ATOM 2672 C CA . ALA A 1 342 ? 1.694 -11.892 -18.845 1.00 98.19 342 ALA A CA 1
ATOM 2673 C C . ALA A 1 342 ? 3.126 -12.002 -18.298 1.00 98.19 342 ALA A C 1
ATOM 2675 O O . ALA A 1 342 ? 3.511 -13.079 -17.845 1.00 98.19 342 ALA A O 1
ATOM 2676 N N . ILE A 1 343 ? 3.871 -10.891 -18.239 1.00 98.62 343 ILE A N 1
ATOM 2677 C CA . ILE A 1 343 ? 5.188 -10.830 -17.579 1.00 98.62 343 ILE A CA 1
ATOM 2678 C C . ILE A 1 343 ? 5.057 -11.171 -16.089 1.00 98.62 343 ILE A C 1
ATOM 2680 O O . ILE A 1 343 ? 5.805 -12.006 -15.575 1.00 98.62 343 ILE A O 1
ATOM 2684 N N . ALA A 1 344 ? 4.048 -10.613 -15.414 1.00 98.19 344 ALA A N 1
ATOM 2685 C CA . ALA A 1 344 ? 3.798 -10.891 -14.004 1.00 98.19 344 ALA A CA 1
ATOM 2686 C C . ALA A 1 344 ? 3.512 -12.367 -13.712 1.00 98.19 344 ALA A C 1
ATOM 2688 O O . ALA A 1 344 ? 3.987 -12.922 -12.720 1.00 98.19 344 ALA A O 1
ATOM 2689 N N . ARG A 1 345 ? 2.791 -13.042 -14.609 1.00 97.62 345 ARG A N 1
ATOM 2690 C CA . ARG A 1 345 ? 2.567 -14.493 -14.540 1.00 97.62 345 ARG A CA 1
ATOM 2691 C C . ARG A 1 345 ? 3.818 -15.301 -14.893 1.00 97.62 345 ARG A C 1
ATOM 2693 O O . ARG A 1 345 ? 4.010 -16.363 -14.316 1.00 97.62 345 ARG A O 1
ATOM 2700 N N . HIS A 1 346 ? 4.652 -14.814 -15.812 1.00 97.75 346 HIS A N 1
ATOM 2701 C CA . HIS A 1 346 ? 5.875 -15.490 -16.251 1.00 97.75 346 HIS A CA 1
ATOM 2702 C C . HIS A 1 346 ? 6.920 -15.587 -15.130 1.00 97.75 346 HIS A C 1
ATOM 2704 O O . HIS A 1 346 ? 7.483 -16.654 -14.878 1.00 97.75 346 HIS A O 1
ATOM 2710 N N . PHE A 1 347 ? 7.177 -14.478 -14.433 1.00 97.12 347 PHE A N 1
ATOM 2711 C CA . PHE A 1 347 ? 8.138 -14.461 -13.329 1.00 97.12 347 PHE A CA 1
ATOM 2712 C C . PHE A 1 347 ? 7.521 -14.848 -11.988 1.00 97.12 347 PHE A C 1
ATOM 2714 O O . PHE A 1 347 ? 8.231 -15.414 -11.152 1.00 97.12 347 PHE A O 1
ATOM 2721 N N . GLY A 1 348 ? 6.232 -14.564 -11.802 1.00 87.12 348 GLY A N 1
ATOM 2722 C CA . GLY A 1 348 ? 5.515 -14.749 -10.550 1.00 87.12 348 GLY A CA 1
ATOM 2723 C C . GLY A 1 348 ? 4.727 -16.067 -10.434 1.00 87.12 348 GLY A C 1
ATOM 2724 O O . GLY A 1 348 ? 5.283 -17.131 -10.717 1.00 87.12 348 GLY A O 1
ATOM 2725 N N . PRO A 1 349 ? 3.457 -16.013 -9.967 1.00 91.88 349 PRO A N 1
ATOM 2726 C CA . PRO A 1 349 ? 2.575 -14.846 -10.067 1.00 91.88 349 PRO A CA 1
ATOM 2727 C C . PRO A 1 349 ? 2.836 -13.762 -9.008 1.00 91.88 349 PRO A C 1
ATOM 2729 O O . PRO A 1 349 ? 3.076 -14.070 -7.847 1.00 91.88 349 PRO A O 1
ATOM 2732 N N . TYR A 1 350 ? 2.736 -12.499 -9.430 1.00 98.38 350 TYR A N 1
ATOM 2733 C CA . TYR A 1 350 ? 2.599 -11.303 -8.589 1.00 98.38 350 TYR A CA 1
ATOM 2734 C C . TYR A 1 350 ? 1.506 -10.394 -9.173 1.00 98.38 350 TYR A C 1
ATOM 2736 O O . TYR A 1 350 ? 1.063 -10.599 -10.307 1.00 98.38 350 TYR A O 1
ATOM 2744 N N . LYS A 1 351 ? 1.029 -9.419 -8.395 1.00 98.56 351 LYS A N 1
ATOM 2745 C CA . LYS A 1 351 ? -0.014 -8.471 -8.813 1.00 98.56 351 LYS A CA 1
ATOM 2746 C C . LYS A 1 351 ? 0.593 -7.303 -9.592 1.00 98.56 351 LYS A C 1
ATOM 2748 O O . LYS A 1 351 ? 1.687 -6.846 -9.269 1.00 98.56 351 LYS A O 1
ATOM 2753 N N . LEU A 1 352 ? -0.149 -6.767 -10.555 1.00 98.56 352 LEU A N 1
ATOM 2754 C CA . LEU A 1 352 ? 0.106 -5.408 -11.029 1.00 98.56 352 LEU A CA 1
ATOM 2755 C C . LEU A 1 352 ? -0.519 -4.423 -10.044 1.00 98.56 352 LEU A C 1
ATOM 2757 O O . LEU A 1 352 ? -1.705 -4.545 -9.731 1.00 98.56 352 LEU A O 1
ATOM 2761 N N . SER A 1 353 ? 0.270 -3.476 -9.552 1.00 98.50 353 SER A N 1
ATOM 2762 C CA . SER A 1 353 ? -0.217 -2.425 -8.662 1.00 98.50 353 SER A CA 1
ATOM 2763 C C . SER A 1 353 ? -0.483 -1.145 -9.447 1.00 98.50 353 SER A C 1
ATOM 2765 O O . SER A 1 353 ? 0.333 -0.730 -10.266 1.00 98.50 353 SER A O 1
ATOM 2767 N N . ILE A 1 354 ? -1.655 -0.550 -9.241 1.00 98.25 354 ILE A N 1
ATOM 2768 C CA . ILE A 1 354 ? -2.086 0.696 -9.874 1.00 98.25 354 ILE A CA 1
ATOM 2769 C C . ILE A 1 354 ? -1.986 1.802 -8.828 1.00 98.25 354 ILE A C 1
ATOM 2771 O O . ILE A 1 354 ? -2.865 1.952 -7.971 1.00 98.25 354 ILE A O 1
ATOM 2775 N N . HIS A 1 355 ? -0.903 2.568 -8.918 1.00 96.94 355 HIS A N 1
ATOM 2776 C CA . HIS A 1 355 ? -0.687 3.783 -8.141 1.00 96.94 355 HIS A CA 1
ATOM 2777 C C . HIS A 1 355 ? -1.452 4.965 -8.737 1.00 96.94 355 HIS A C 1
ATOM 2779 O O . HIS A 1 355 ? -1.922 4.915 -9.876 1.00 96.94 355 HIS A O 1
ATOM 2785 N N . SER A 1 356 ? -1.653 6.011 -7.925 1.00 92.75 356 SER A N 1
ATOM 2786 C CA . SER A 1 356 ? -2.568 7.124 -8.240 1.00 92.75 356 SER A CA 1
ATOM 2787 C C . SER A 1 356 ? -3.930 6.626 -8.749 1.00 92.75 356 SER A C 1
ATOM 2789 O O . SER A 1 356 ? -4.561 7.206 -9.636 1.00 92.75 356 SER A O 1
ATOM 2791 N N . GLY A 1 357 ? -4.371 5.500 -8.182 1.00 91.88 357 GLY A N 1
ATOM 2792 C CA . GLY A 1 357 ? -5.446 4.689 -8.721 1.00 91.88 357 GLY A CA 1
ATOM 2793 C C . GLY A 1 357 ? -6.833 5.232 -8.425 1.00 91.88 357 GLY A C 1
ATOM 2794 O O . GLY A 1 357 ? -7.790 4.766 -9.037 1.00 91.88 357 GLY A O 1
ATOM 2795 N N . SER A 1 358 ? -6.978 6.204 -7.521 1.00 93.94 358 SER A N 1
ATOM 2796 C CA . SER A 1 358 ? -8.276 6.826 -7.262 1.00 93.94 358 SER A CA 1
ATOM 2797 C C . SER A 1 358 ? -8.799 7.554 -8.500 1.00 93.94 358 SER A C 1
ATOM 2799 O O . SER A 1 358 ? -8.028 8.099 -9.294 1.00 93.94 358 SER A O 1
ATOM 2801 N N . ASP A 1 359 ? -10.123 7.537 -8.655 1.00 96.50 359 ASP A N 1
ATOM 2802 C CA . ASP A 1 359 ? -10.872 8.292 -9.665 1.00 96.50 359 ASP A CA 1
ATOM 2803 C C . ASP A 1 359 ? -10.622 7.859 -11.126 1.00 96.50 359 ASP A C 1
ATOM 2805 O O . ASP A 1 359 ? -11.191 8.432 -12.049 1.00 96.50 359 ASP A O 1
ATOM 2809 N N . LYS A 1 360 ? -9.852 6.781 -11.346 1.00 97.50 360 LYS A N 1
ATOM 2810 C CA . LYS A 1 360 ? -9.562 6.174 -12.660 1.00 97.50 360 LYS A CA 1
ATOM 2811 C C . LYS A 1 360 ? -10.695 5.266 -13.161 1.00 97.50 360 LYS A C 1
ATOM 2813 O O . LYS A 1 360 ? -10.474 4.111 -13.534 1.00 97.50 360 LYS A O 1
ATOM 2818 N N . PHE A 1 361 ? -11.929 5.765 -13.128 1.00 97.44 361 PHE A N 1
ATOM 2819 C CA . PHE A 1 361 ? -13.137 4.981 -13.406 1.00 97.44 361 PHE A CA 1
ATOM 2820 C C . PHE A 1 361 ? -13.092 4.248 -14.752 1.00 97.44 361 PHE A C 1
ATOM 2822 O O . PHE A 1 361 ? -13.508 3.088 -14.833 1.00 97.44 361 PHE A O 1
ATOM 2829 N N . SER A 1 362 ? -12.556 4.894 -15.789 1.00 97.94 362 SER A N 1
ATOM 2830 C CA . SER A 1 362 ? -12.518 4.355 -17.152 1.00 97.94 362 SER A CA 1
ATOM 2831 C C . SER A 1 362 ? -11.669 3.082 -17.307 1.00 97.94 362 SER A C 1
ATOM 2833 O O . SER A 1 362 ? -11.961 2.261 -18.179 1.00 97.94 362 SER A O 1
ATOM 2835 N N . ILE A 1 363 ? -10.672 2.855 -16.441 1.00 97.69 363 ILE A N 1
ATOM 2836 C CA . ILE A 1 363 ? -9.772 1.689 -16.528 1.00 97.69 363 ILE A CA 1
ATOM 2837 C C . ILE A 1 363 ? -10.121 0.555 -15.559 1.00 97.69 363 ILE A C 1
ATOM 2839 O O . ILE A 1 363 ? -9.637 -0.564 -15.739 1.00 97.69 363 ILE A O 1
ATOM 2843 N N . TYR A 1 364 ? -10.963 0.786 -14.544 1.00 96.75 364 TYR A N 1
ATOM 2844 C CA . TYR A 1 364 ? -11.241 -0.227 -13.515 1.00 96.75 364 TYR A CA 1
ATOM 28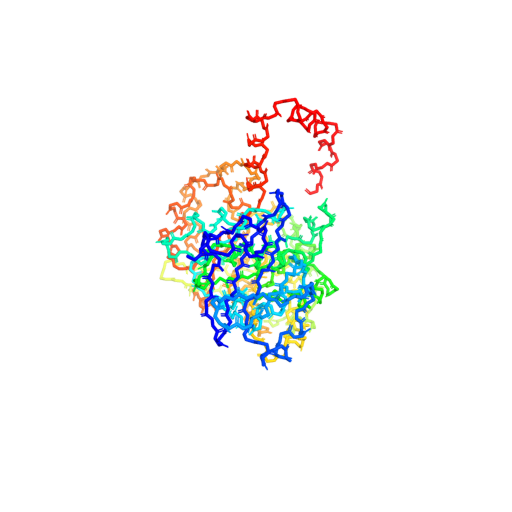45 C C . TYR A 1 364 ? -11.842 -1.510 -14.087 1.00 96.75 364 TYR A C 1
ATOM 2847 O O . TYR A 1 364 ? -11.415 -2.606 -13.722 1.00 96.75 364 TYR A O 1
ATOM 2855 N N . ALA A 1 365 ? -12.800 -1.393 -15.011 1.00 96.12 365 ALA A N 1
ATOM 2856 C CA . ALA A 1 365 ? -13.415 -2.557 -15.646 1.00 96.12 365 ALA A CA 1
ATOM 2857 C C . ALA A 1 365 ? -12.400 -3.357 -16.480 1.00 96.12 365 ALA A C 1
ATOM 2859 O O . ALA A 1 365 ? -12.433 -4.589 -16.472 1.00 96.12 365 ALA A O 1
ATOM 2860 N N . ILE A 1 366 ? -11.475 -2.663 -17.153 1.00 97.25 366 ILE A N 1
ATOM 2861 C CA . ILE A 1 366 ? -10.390 -3.275 -17.927 1.00 97.25 366 ILE A CA 1
ATOM 2862 C C . ILE A 1 366 ? -9.460 -4.037 -16.977 1.00 97.25 366 ILE A C 1
ATOM 2864 O O . ILE A 1 366 ? -9.279 -5.245 -17.126 1.00 97.25 366 ILE A O 1
ATOM 2868 N N . ALA A 1 367 ? -8.938 -3.361 -15.951 1.00 96.38 367 ALA A N 1
ATOM 2869 C CA . ALA A 1 367 ? -8.010 -3.950 -14.992 1.00 96.38 367 ALA A CA 1
ATOM 2870 C C . ALA A 1 367 ? -8.624 -5.156 -14.259 1.00 96.38 367 ALA A C 1
ATOM 2872 O O . ALA A 1 367 ? -8.012 -6.221 -14.198 1.00 96.38 367 ALA A O 1
ATOM 2873 N N . ALA A 1 368 ? -9.859 -5.032 -13.760 1.00 93.94 368 ALA A N 1
ATOM 2874 C CA . ALA A 1 368 ? -10.539 -6.105 -13.037 1.00 93.94 368 ALA A CA 1
ATOM 2875 C C . ALA A 1 368 ? -10.803 -7.340 -13.915 1.00 93.94 368 ALA A C 1
ATOM 2877 O O . ALA A 1 368 ? -10.663 -8.472 -13.438 1.00 93.94 368 ALA A O 1
ATOM 2878 N N . LYS A 1 369 ? -11.169 -7.129 -15.188 1.00 95.38 369 LYS A N 1
ATOM 2879 C CA . LYS A 1 369 ? -11.412 -8.204 -16.157 1.00 95.38 369 LYS A CA 1
ATOM 2880 C C . LYS A 1 369 ? -10.126 -8.951 -16.505 1.00 95.38 369 LYS A C 1
ATOM 2882 O O . LYS A 1 369 ? -10.119 -10.178 -16.475 1.00 95.38 369 LYS A O 1
ATOM 2887 N N . GLU A 1 370 ? -9.056 -8.231 -16.834 1.00 96.00 370 GLU A N 1
ATOM 2888 C CA . GLU A 1 370 ? -7.814 -8.850 -17.309 1.00 96.00 370 GLU A CA 1
ATOM 2889 C C . GLU A 1 370 ? -7.007 -9.487 -16.162 1.00 96.00 370 GLU A C 1
ATOM 2891 O O . GLU A 1 370 ? -6.473 -10.595 -16.305 1.00 96.00 370 GLU A O 1
ATOM 2896 N N . ALA A 1 371 ? -6.944 -8.821 -15.001 1.00 95.88 371 ALA A N 1
ATOM 2897 C CA . ALA A 1 371 ? -6.115 -9.248 -13.874 1.00 95.88 371 ALA A CA 1
ATOM 2898 C C . ALA A 1 371 ? -6.708 -10.396 -13.054 1.00 95.88 371 ALA A C 1
ATOM 2900 O O . ALA A 1 371 ? -5.954 -11.198 -12.492 1.00 95.88 371 ALA A O 1
ATOM 2901 N N . GLY A 1 372 ? -8.038 -10.492 -12.956 1.00 95.38 372 GLY A N 1
ATOM 2902 C CA . GLY A 1 372 ? -8.658 -11.380 -11.976 1.00 95.38 372 GLY A CA 1
ATOM 2903 C C . GLY A 1 372 ? -8.187 -11.005 -10.566 1.00 95.38 372 GLY A C 1
ATOM 2904 O O . GLY A 1 372 ? -8.437 -9.889 -10.113 1.00 95.38 372 GLY A O 1
ATOM 2905 N N . GLU A 1 373 ? -7.486 -11.917 -9.894 1.00 96.56 373 GLU A N 1
ATOM 2906 C CA . GLU A 1 373 ? -6.904 -11.695 -8.561 1.00 96.56 373 GLU A CA 1
ATOM 2907 C C . GLU A 1 373 ? -5.596 -10.884 -8.571 1.00 96.56 373 GLU A C 1
ATOM 2909 O O . GLU A 1 373 ? -5.186 -10.356 -7.543 1.00 96.56 373 GLU A O 1
ATOM 2914 N N . LEU A 1 374 ? -4.930 -10.760 -9.720 1.00 97.94 374 LEU A N 1
ATOM 2915 C CA . LEU A 1 374 ? -3.564 -10.235 -9.816 1.00 97.94 374 LEU A CA 1
ATOM 2916 C C . LEU A 1 374 ? -3.511 -8.709 -9.979 1.00 97.94 374 LEU A C 1
ATOM 2918 O O . LEU A 1 374 ? -2.745 -8.195 -10.794 1.00 97.94 374 LEU A O 1
ATOM 2922 N N . VAL A 1 375 ? -4.332 -7.984 -9.218 1.00 98.12 375 VAL A N 1
ATOM 2923 C CA . VAL A 1 375 ? -4.344 -6.516 -9.209 1.00 98.12 375 VAL A CA 1
ATOM 2924 C C . VAL A 1 375 ? -4.398 -5.970 -7.791 1.00 98.12 375 VAL A C 1
ATOM 2926 O O . VAL A 1 375 ? -5.149 -6.464 -6.944 1.00 98.12 375 VAL A O 1
ATOM 2929 N N . HIS A 1 376 ? -3.604 -4.933 -7.560 1.00 98.62 376 HIS A N 1
ATOM 2930 C CA . HIS A 1 376 ? -3.691 -4.075 -6.393 1.00 98.62 376 HIS A CA 1
ATOM 2931 C C . HIS A 1 376 ? -4.014 -2.647 -6.845 1.00 98.62 376 HIS A C 1
ATOM 2933 O O . HIS A 1 376 ? -3.425 -2.163 -7.805 1.00 98.62 376 HIS A O 1
ATOM 2939 N N . LEU A 1 377 ? -4.975 -1.983 -6.209 1.00 98.19 377 LEU A N 1
ATOM 2940 C CA . LEU A 1 377 ? -5.326 -0.589 -6.500 1.00 98.19 377 LEU A CA 1
ATOM 2941 C C . LEU A 1 377 ? -4.992 0.273 -5.290 1.00 98.19 377 LEU A C 1
ATOM 2943 O O . LEU A 1 377 ? -5.538 0.001 -4.227 1.00 98.19 377 LEU A O 1
ATOM 2947 N N . LYS A 1 378 ? -4.186 1.328 -5.433 1.00 98.38 378 LYS A N 1
ATOM 2948 C CA . LYS A 1 378 ? -3.910 2.256 -4.328 1.00 98.38 378 LYS A CA 1
ATOM 2949 C C . LYS A 1 378 ? -4.739 3.529 -4.428 1.00 98.38 378 LYS A C 1
ATOM 2951 O O . LYS A 1 378 ? -4.727 4.230 -5.441 1.00 98.38 378 LYS A O 1
ATOM 2956 N N . THR A 1 379 ? -5.431 3.849 -3.340 1.00 97.62 379 THR A N 1
ATOM 2957 C CA . THR A 1 379 ? -6.144 5.114 -3.133 1.00 97.62 379 THR A CA 1
ATOM 2958 C C . THR A 1 379 ? -5.637 5.771 -1.851 1.00 97.62 379 THR A C 1
ATOM 2960 O O . THR A 1 379 ? -5.201 5.074 -0.942 1.00 97.62 379 THR A O 1
ATOM 2963 N N . ALA A 1 380 ? -5.670 7.103 -1.777 1.00 95.19 380 ALA A N 1
ATOM 2964 C CA . ALA A 1 380 ? -5.342 7.836 -0.549 1.00 95.19 380 ALA A CA 1
ATOM 2965 C C . ALA A 1 380 ? -5.993 9.225 -0.544 1.00 95.19 380 ALA A C 1
ATOM 2967 O O . ALA A 1 380 ? -6.940 9.487 0.193 1.00 95.19 380 ALA A O 1
ATOM 2968 N N . GLY A 1 381 ? -5.539 10.109 -1.440 1.00 94.50 381 GLY A N 1
ATOM 2969 C CA . GLY A 1 381 ? -5.979 11.507 -1.490 1.00 94.50 381 GLY A CA 1
ATOM 2970 C C . GLY A 1 381 ? -7.487 11.701 -1.683 1.00 94.50 381 GLY A C 1
ATOM 2971 O O . GLY A 1 381 ? -8.036 12.657 -1.146 1.00 94.50 381 GLY A O 1
ATOM 2972 N N . THR A 1 382 ? -8.174 10.788 -2.376 1.00 95.38 382 THR A N 1
ATOM 2973 C CA . THR A 1 382 ? -9.631 10.881 -2.586 1.00 95.38 382 THR A CA 1
ATOM 2974 C C . THR A 1 382 ? -10.422 10.813 -1.267 1.00 95.38 382 THR A C 1
ATOM 2976 O O . THR A 1 382 ? -11.383 11.555 -1.098 1.00 95.38 382 THR A O 1
ATOM 2979 N N . SER A 1 383 ? -9.957 10.052 -0.261 1.00 96.25 383 SER A N 1
ATOM 2980 C CA . SER A 1 383 ? -10.571 10.031 1.082 1.00 96.25 383 SER A CA 1
ATOM 2981 C C . SER A 1 383 ? -10.530 11.414 1.747 1.00 96.25 383 SER A C 1
ATOM 2983 O O . SER A 1 383 ? -11.491 11.836 2.386 1.00 96.25 383 SER A O 1
ATOM 2985 N N . TYR A 1 384 ? -9.423 12.143 1.566 1.00 96.81 384 TYR A N 1
ATOM 2986 C CA . TYR A 1 384 ? -9.273 13.520 2.043 1.00 96.81 384 TYR A CA 1
ATOM 2987 C C . TYR A 1 384 ? -10.168 14.498 1.263 1.00 96.81 384 TYR A C 1
ATOM 2989 O O . TYR A 1 384 ? -10.779 15.378 1.865 1.00 96.81 384 TYR A O 1
ATOM 2997 N N . LEU A 1 385 ? -10.306 14.324 -0.056 1.00 97.19 385 LEU A N 1
ATOM 2998 C CA . LEU A 1 385 ? -11.209 15.150 -0.867 1.00 97.19 385 LEU A CA 1
ATOM 2999 C C . LEU A 1 385 ? -12.679 14.966 -0.474 1.00 97.19 385 LEU A C 1
ATOM 3001 O O . LEU A 1 385 ? -13.426 15.941 -0.440 1.00 97.19 385 LEU A O 1
ATOM 3005 N N . GLU A 1 386 ? -13.093 13.754 -0.107 1.00 97.88 386 GLU A N 1
ATOM 3006 C CA . GLU A 1 386 ? -14.445 13.522 0.408 1.00 97.88 386 GLU A CA 1
ATOM 3007 C C . GLU A 1 386 ? -14.662 14.169 1.786 1.00 97.88 386 GLU A C 1
ATOM 3009 O O . GLU A 1 386 ? -15.741 14.701 2.043 1.00 97.88 386 GLU A O 1
ATOM 3014 N N . ALA A 1 387 ? -13.636 14.248 2.642 1.00 97.50 387 ALA A N 1
ATOM 3015 C CA . ALA A 1 387 ? -13.717 15.045 3.869 1.00 97.50 387 ALA A CA 1
ATOM 3016 C C . ALA A 1 387 ? -13.891 16.547 3.569 1.00 97.50 387 ALA A C 1
ATOM 3018 O O . ALA A 1 387 ? -14.728 17.204 4.187 1.00 97.50 387 ALA A O 1
ATOM 3019 N N . LEU A 1 388 ? -13.179 17.086 2.570 1.00 98.00 388 LEU A N 1
ATOM 3020 C CA . LEU A 1 388 ? -13.393 18.464 2.108 1.00 98.00 388 LEU A CA 1
ATOM 3021 C C . LEU A 1 388 ? -14.798 18.675 1.533 1.00 98.00 388 LEU A C 1
ATOM 3023 O O . LEU A 1 388 ? -15.381 19.734 1.747 1.00 98.00 388 LEU A O 1
ATOM 3027 N N . ARG A 1 389 ? -15.372 17.681 0.842 1.00 97.94 389 ARG A N 1
ATOM 3028 C CA . ARG A 1 389 ? -16.759 17.733 0.348 1.00 97.94 389 ARG A CA 1
ATOM 3029 C C . ARG A 1 389 ? -17.766 17.831 1.496 1.00 97.94 389 ARG A C 1
ATOM 3031 O O . ARG A 1 389 ? -18.734 18.586 1.387 1.00 97.94 389 ARG A O 1
ATOM 3038 N N . VAL A 1 390 ? -17.539 17.096 2.588 1.00 97.81 390 VAL A N 1
ATOM 3039 C CA . VAL A 1 390 ? -18.355 17.207 3.809 1.00 97.81 390 VAL A CA 1
ATOM 3040 C C . VAL A 1 390 ? -18.240 18.616 4.386 1.00 97.81 390 VAL A C 1
ATOM 3042 O O . VAL A 1 390 ? -19.266 19.256 4.590 1.00 97.81 390 VAL A O 1
ATOM 3045 N N . ILE A 1 391 ? -17.023 19.147 4.549 1.00 98.19 391 ILE A N 1
ATOM 3046 C CA . ILE A 1 391 ? -16.821 20.523 5.037 1.00 98.19 391 ILE A CA 1
ATOM 3047 C C . ILE A 1 391 ? -17.520 21.529 4.118 1.00 98.19 391 ILE A C 1
ATOM 3049 O O . ILE A 1 391 ? -18.248 22.379 4.602 1.00 98.19 391 ILE A O 1
ATOM 3053 N N . ALA A 1 392 ? -17.400 21.403 2.796 1.00 98.12 392 ALA A N 1
ATOM 3054 C CA . ALA A 1 392 ? -18.074 22.299 1.855 1.00 98.12 392 ALA A CA 1
ATOM 3055 C C . ALA A 1 392 ? -19.606 22.312 2.009 1.00 98.12 392 ALA A C 1
ATOM 3057 O O . ALA A 1 392 ? -20.241 23.320 1.696 1.00 98.12 392 ALA A O 1
ATOM 3058 N N . SER A 1 393 ? -20.188 21.202 2.471 1.00 98.00 393 SER A N 1
ATOM 3059 C CA . SER A 1 393 ? -21.635 21.042 2.646 1.00 98.00 393 SER A CA 1
ATOM 3060 C C . SER A 1 393 ? -22.118 21.504 4.025 1.00 98.00 393 SER A C 1
ATOM 3062 O O . SER A 1 393 ? -23.190 22.094 4.118 1.00 98.00 393 SER A O 1
ATOM 3064 N N . GLU A 1 394 ? -21.328 21.266 5.075 1.00 98.19 394 GLU A N 1
ATOM 3065 C CA . GLU A 1 394 ? -21.692 21.555 6.472 1.00 98.19 394 GLU A CA 1
ATOM 3066 C C . GLU A 1 394 ? -21.174 22.921 6.961 1.00 98.19 394 GLU A C 1
ATOM 3068 O O . GLU A 1 394 ? -21.835 23.595 7.748 1.00 98.19 394 GLU A O 1
ATOM 3073 N N . ASP A 1 395 ? -20.011 23.354 6.472 1.00 98.25 395 ASP A N 1
ATOM 3074 C CA . ASP A 1 395 ? -19.348 24.619 6.800 1.00 98.25 395 ASP A CA 1
ATOM 3075 C C . ASP A 1 395 ? -18.654 25.217 5.561 1.00 98.25 395 ASP A C 1
ATOM 3077 O O . ASP A 1 395 ? -17.437 25.147 5.344 1.00 98.25 395 ASP A O 1
ATOM 3081 N N . ALA A 1 396 ? -19.468 25.843 4.712 1.00 98.19 396 ALA A N 1
ATOM 3082 C CA . ALA A 1 396 ? -18.995 26.473 3.485 1.00 98.19 396 ALA A CA 1
ATOM 3083 C C . ALA A 1 396 ? -18.005 27.629 3.729 1.00 98.19 396 ALA A C 1
ATOM 3085 O O . ALA A 1 396 ? -17.278 27.998 2.805 1.00 98.19 396 ALA A O 1
ATOM 3086 N N . GLN A 1 397 ? -17.990 28.236 4.923 1.00 98.50 397 GLN A N 1
ATOM 3087 C CA . GLN A 1 397 ? -17.021 29.281 5.244 1.00 98.50 397 GLN A CA 1
ATOM 3088 C C . GLN A 1 397 ? -15.641 28.660 5.457 1.00 98.50 397 GLN A C 1
ATOM 3090 O O . GLN A 1 397 ? -14.700 29.058 4.770 1.00 98.50 397 GLN A O 1
ATOM 3095 N N . LEU A 1 398 ? -15.544 27.639 6.312 1.00 98.50 398 LEU A N 1
ATOM 3096 C CA . LEU A 1 398 ? -14.295 26.916 6.536 1.00 98.50 398 LEU A CA 1
ATOM 3097 C C . LEU A 1 398 ? -13.733 26.339 5.230 1.00 98.50 398 LEU A C 1
ATOM 3099 O O . LEU A 1 398 ? -12.538 26.447 4.964 1.00 98.50 398 LEU A O 1
ATOM 3103 N N . PHE A 1 399 ? -14.586 25.777 4.366 1.00 98.56 399 PHE A N 1
ATOM 3104 C CA . PHE A 1 399 ? -14.136 25.285 3.061 1.00 98.56 399 PHE A CA 1
ATOM 3105 C C . PHE A 1 399 ? -13.506 26.385 2.193 1.00 98.56 399 PHE A C 1
ATOM 3107 O O . PHE A 1 399 ? -12.476 26.145 1.564 1.00 98.56 399 PHE A O 1
ATOM 3114 N N . ARG A 1 400 ? -14.093 27.591 2.156 1.00 98.38 400 ARG A N 1
ATOM 3115 C CA . ARG A 1 400 ? -13.523 28.723 1.404 1.00 98.38 400 ARG A CA 1
ATOM 3116 C C . ARG A 1 400 ? -12.179 29.155 1.972 1.00 98.38 400 ARG A C 1
ATOM 3118 O O . ARG A 1 400 ? -11.263 29.374 1.196 1.00 98.38 400 ARG A O 1
ATOM 3125 N N . GLU A 1 401 ? -12.042 29.201 3.295 1.00 98.44 401 GLU A N 1
ATOM 3126 C CA . GLU A 1 401 ? -10.769 29.525 3.950 1.00 98.44 401 GLU A CA 1
ATOM 3127 C C . GLU A 1 401 ? -9.673 28.505 3.589 1.00 98.44 401 GLU A C 1
ATOM 3129 O O . GLU A 1 401 ? -8.558 28.889 3.230 1.00 98.44 401 GLU A O 1
ATOM 3134 N N . ILE A 1 402 ? -10.004 27.208 3.597 1.00 98.00 402 ILE A N 1
ATOM 3135 C CA . ILE A 1 402 ? -9.094 26.138 3.158 1.00 98.00 402 ILE A CA 1
ATOM 3136 C C . ILE A 1 402 ? -8.727 26.301 1.677 1.00 98.00 402 ILE A C 1
ATOM 3138 O O . ILE A 1 402 ? -7.557 26.169 1.315 1.00 98.00 402 ILE A O 1
ATOM 3142 N N . LEU A 1 403 ? -9.708 26.576 0.814 1.00 97.25 403 LEU A N 1
ATOM 3143 C CA . LEU A 1 403 ? -9.499 26.726 -0.626 1.00 97.25 403 LEU A CA 1
ATOM 3144 C C . LEU A 1 403 ? -8.629 27.947 -0.954 1.00 97.25 403 LEU A C 1
ATOM 3146 O O . LEU A 1 403 ? -7.695 27.837 -1.750 1.00 97.25 403 LEU A O 1
ATOM 3150 N N . ASP A 1 404 ? -8.897 29.084 -0.316 1.00 97.94 404 ASP A N 1
ATOM 3151 C CA . ASP A 1 404 ? -8.109 30.306 -0.471 1.00 97.94 404 ASP A CA 1
ATOM 3152 C C . ASP A 1 404 ? -6.664 30.066 -0.025 1.00 97.94 404 ASP A C 1
ATOM 3154 O O . ASP A 1 404 ? -5.727 30.396 -0.755 1.00 97.94 404 ASP A O 1
ATOM 3158 N N . PHE A 1 405 ? -6.462 29.401 1.119 1.00 97.69 405 PHE A N 1
ATOM 3159 C CA . PHE A 1 405 ? -5.129 29.000 1.563 1.00 97.69 405 PHE A CA 1
ATOM 3160 C C . PHE A 1 405 ? -4.439 28.080 0.546 1.00 97.69 405 PHE A C 1
ATOM 3162 O O . PHE A 1 405 ? -3.283 28.323 0.190 1.00 97.69 405 PHE A O 1
ATOM 3169 N N . ALA A 1 406 ? -5.140 27.074 0.015 1.00 95.94 406 ALA A N 1
ATOM 3170 C CA . ALA A 1 406 ? -4.591 26.166 -0.990 1.00 95.94 406 ALA A CA 1
ATOM 3171 C C . ALA A 1 406 ? -4.126 26.907 -2.258 1.00 95.94 406 ALA A C 1
ATOM 3173 O O . ALA A 1 406 ? -3.058 26.594 -2.787 1.00 95.94 406 ALA A O 1
ATOM 3174 N N . PHE A 1 407 ? -4.848 27.941 -2.707 1.00 96.62 407 PHE A N 1
ATOM 3175 C CA . PHE A 1 407 ? -4.398 28.781 -3.822 1.00 96.62 407 PHE A CA 1
ATOM 3176 C C . PHE A 1 407 ? -3.103 29.538 -3.514 1.00 96.62 407 PHE A C 1
ATOM 3178 O O . PHE A 1 407 ? -2.235 29.624 -4.383 1.00 96.62 407 PHE A O 1
ATOM 3185 N N . THR A 1 408 ? -2.918 30.034 -2.284 1.00 97.38 408 THR A N 1
ATOM 3186 C CA . THR A 1 408 ? -1.656 30.702 -1.898 1.00 97.38 408 THR A CA 1
ATOM 3187 C C . THR A 1 408 ? -0.454 29.752 -1.873 1.00 97.38 408 THR A C 1
ATOM 3189 O O . THR A 1 408 ? 0.687 30.193 -1.995 1.00 97.38 408 THR A O 1
ATOM 3192 N N . ARG A 1 409 ? -0.710 28.447 -1.729 1.00 95.06 409 ARG A N 1
ATOM 3193 C CA . ARG A 1 409 ? 0.288 27.377 -1.593 1.00 95.06 409 ARG A CA 1
ATOM 3194 C C . ARG A 1 409 ? 0.558 26.602 -2.879 1.00 95.06 409 ARG A C 1
ATOM 3196 O O . ARG A 1 409 ? 1.493 25.808 -2.914 1.00 95.06 409 ARG A O 1
ATOM 3203 N N . TRP A 1 410 ? -0.233 26.828 -3.927 1.00 93.25 410 TRP A N 1
ATOM 3204 C CA . TRP A 1 410 ? -0.261 25.987 -5.124 1.00 93.25 410 TRP A CA 1
ATOM 3205 C C . TRP A 1 410 ? 1.112 25.752 -5.765 1.00 93.25 410 TRP A C 1
ATOM 3207 O O . TRP A 1 410 ? 1.467 24.609 -6.045 1.00 93.25 410 TRP A O 1
ATOM 3217 N N . GLU A 1 411 ? 1.893 26.813 -5.985 1.00 93.69 411 GLU A N 1
ATOM 3218 C CA . GLU A 1 411 ? 3.197 26.696 -6.654 1.00 93.69 411 GLU A CA 1
ATOM 3219 C C . GLU A 1 411 ? 4.201 25.867 -5.850 1.00 93.69 411 GLU A C 1
ATOM 3221 O O . GLU A 1 4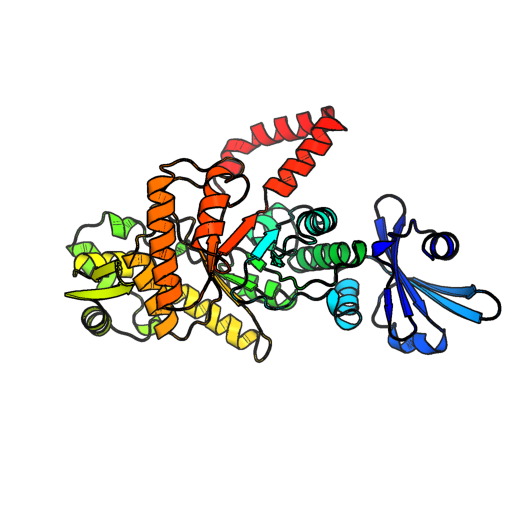11 ? 4.978 25.114 -6.432 1.00 93.69 411 GLU A O 1
ATOM 3226 N N . GLU A 1 412 ? 4.158 25.963 -4.521 1.00 91.75 412 GLU A N 1
ATOM 3227 C CA . GLU A 1 412 ? 5.023 25.168 -3.653 1.00 91.75 412 GLU A CA 1
ATOM 3228 C C . GLU A 1 412 ? 4.550 23.713 -3.590 1.00 91.75 412 GLU A C 1
ATOM 3230 O O . GLU A 1 412 ? 5.339 22.787 -3.765 1.00 91.75 412 GLU A O 1
ATOM 3235 N N . ASP A 1 413 ? 3.247 23.499 -3.411 1.00 89.25 413 ASP A N 1
ATOM 3236 C CA . ASP A 1 413 ? 2.695 22.166 -3.191 1.00 89.25 413 ASP A CA 1
ATOM 3237 C C . ASP A 1 413 ? 2.646 21.317 -4.476 1.00 89.25 413 ASP A C 1
ATOM 3239 O O . ASP A 1 413 ? 2.732 20.089 -4.387 1.00 89.25 413 ASP A O 1
ATOM 3243 N N . ARG A 1 414 ? 2.558 21.939 -5.665 1.00 86.25 414 ARG A N 1
ATOM 3244 C CA . ARG A 1 414 ? 2.628 21.253 -6.972 1.00 86.25 414 ARG A CA 1
ATOM 3245 C C . ARG A 1 414 ? 4.005 20.644 -7.247 1.00 86.25 414 ARG A C 1
ATOM 3247 O O . ARG A 1 414 ? 4.098 19.705 -8.032 1.00 86.25 414 ARG A O 1
ATOM 3254 N N . ALA A 1 415 ? 5.065 21.160 -6.628 1.00 81.69 415 ALA A N 1
ATOM 3255 C CA . ALA A 1 415 ? 6.424 20.664 -6.833 1.00 81.69 415 ALA A CA 1
ATOM 3256 C C . ALA A 1 415 ? 6.708 19.322 -6.126 1.00 81.69 415 ALA A C 1
ATOM 3258 O O . ALA A 1 415 ? 7.808 18.792 -6.278 1.00 81.69 415 ALA A O 1
ATOM 3259 N N . THR A 1 416 ? 5.757 18.797 -5.337 1.00 66.88 416 THR A N 1
ATOM 3260 C CA . THR A 1 416 ? 5.983 17.684 -4.394 1.00 66.88 416 THR A CA 1
ATOM 3261 C C . THR A 1 416 ? 5.063 16.489 -4.549 1.00 66.88 416 THR A C 1
ATOM 3263 O O . THR A 1 416 ? 3.871 16.631 -4.913 1.00 66.88 416 THR A O 1
#

pLDDT: mean 96.32, std 3.54, range [66.88, 98.81]

Secondary structure (DSSP, 8-state):
-HHHHHHHHSSEE-GGG-EEETTEEEEEEEETTEEEEEEEEEGGGGGGGTTS-SEEEEEEETTEEEEEEEEE-SHHHHHHHHHHSGGGS-----SS-EEEE--SSS--HHHHHHHHTTS-PEEEEEEEEHHHHHHHT--HHHHHHHHHHHHHHTT--S--EEEEEEE-SHHHHHHHHHHT-SEEEE--GGG--GGGGTS-HHHHHHHHHTS-TTTTTS-HHHHHHHHTTEEEEEETTEEEEE-HHHHHHHHHHHHHHHHHHHHHHHHHHHHHTTS--EEEEE-TTSSSPPPHHHHHHHHHHHHHTT---SEEE---SSB--TTS--BS-HHHHHHHHHHHHHHHHHH---EEEETT-TT-HHHHHHHHHHHTT-EEEEE-HHHHHHHHHHHHHH-HHHHHHHHHHHHHHHHHHTT-

Foldseek 3Di:
DQVVVCVVPVFNWLPLLFDDDPQKTWTWGDDPPFIKIKIKHAPVCVVVCPQADFDWDWDDDPPGTIIITIGGLFLSNLVVCCVRVVLLAAADDFLFAEEAAAELPLACLLVVCVVCPPVRHAYAQLDDEPVSCVVSVHFLSSSSSSNSVSCSSNNPSDHYFHEHAADDDPVSVVRNVVSRHFEYEHELQVQFDLCLVPDDPVVLVVLLQVQPQVLLVHHSVRLCVVAAQDWDCLDPPDIDHRHPSLSSSLCSRCSRVLSSLLVNQVSNCVVCPPPHHAYEYENQPHPDFQDLSNLLVSLVSCLVSVHDHQEYETNAPFDLDAPEETGDDLVRRLVVLLSSCSSCVRSHVHAHEAPSQPHNVSCPVSRCVRQVGRYYYYDHVVSVVVVLVVCCVPPVPVSVVVVVVCVVCVVVVVVD

Radius of gyration: 24.53 Å; chains: 1; bounding box: 57×48×72 Å